Protein AF-A0A0W0N105-F1 (afdb_monomer)

Nearest PDB structures (foldseek):
  4qhi-assembly2_C  TM=5.535E-01  e=2.129E-02  Methanocaldococcus jannaschii DSM 2661
  4qhi-assembly1_B  TM=5.673E-01  e=2.539E-02  Methanocaldococcus jannaschii DSM 2661
  4jiu-assembly1_A  TM=7.525E-01  e=3.164E-01  Pyrococcus abyssi GE5
  6nr6-assembly1_A  TM=4.798E-01  e=3.943E+00  Staphylococcus pseudintermedius
  5ujd-assembly1_B  TM=4.104E-01  e=3.506E+00  Staphylococcus pseudintermedius

Secondary structure (DSSP, 8-state):
-EEEEEESPPPHHHHHSTT----SSTT-SS-TTHHHHHHHHHHHHTT-EEEEEETTEEEEEEEEEEEETTEEEEEEEETTEEEEEETTTTTT--HHHHHHHHHHHHHHTT-EEEE-SSPPPP-TTEEEEEEE-HHHHHHHHTGGGTB--SPEEEEETTEEEESS-EEEEEETTEEEEEEEEEESSEEEE-S---B-TTSSBS-HHHHHHHHHHHHHT---HHHHHHHHSPPTTSGGGG---TT----HHHHHHHHHHHHTT-TT--HHHHHHHGGGTHHHHTTPPPPPPPHHHHHHHHHHHHHHHHTT--GGGS-EEEES-SSTT--EEEETTEEEEEHHHHHT-HHHHHHHHHHHHHHHHH---TT-HHHHHHHHHHHHHHHHHHHTS--

pLDDT: mean 90.23, std 10.77, range [46.72, 98.44]

Structure (mmCIF, N/CA/C/O backbone):
data_AF-A0A0W0N105-F1
#
_entry.id   AF-A0A0W0N105-F1
#
loop_
_atom_site.group_PDB
_atom_site.id
_atom_site.type_symbol
_atom_site.label_atom_id
_atom_site.label_alt_id
_atom_site.label_comp_id
_atom_site.label_asym_id
_atom_site.label_entity_id
_atom_site.label_seq_id
_atom_site.pdbx_PDB_ins_code
_atom_site.Cartn_x
_atom_site.Cartn_y
_atom_site.Cartn_z
_atom_site.occupancy
_atom_site.B_iso_or_equiv
_atom_site.auth_seq_id
_atom_site.auth_comp_id
_atom_site.auth_asym_id
_atom_site.auth_atom_id
_atom_site.pdbx_PDB_model_num
ATOM 1 N N . MET A 1 1 ? -17.816 -14.977 21.374 1.00 95.69 1 MET A N 1
ATOM 2 C CA . MET A 1 1 ? -17.619 -13.503 21.452 1.00 95.69 1 MET A CA 1
ATOM 3 C C . MET A 1 1 ? -16.144 -13.176 21.240 1.00 95.69 1 MET A C 1
ATOM 5 O O . MET A 1 1 ? -15.351 -14.110 21.261 1.00 95.69 1 MET A O 1
ATOM 9 N N . VAL A 1 2 ? -15.772 -11.913 21.005 1.00 98.12 2 VAL A N 1
ATOM 10 C CA . VAL A 1 2 ? -14.357 -11.495 20.893 1.00 98.12 2 VAL A CA 1
ATOM 11 C C . VAL A 1 2 ? -13.997 -10.665 22.123 1.00 98.12 2 VAL A C 1
ATOM 13 O O . VAL A 1 2 ? -14.758 -9.767 22.488 1.00 98.12 2 VAL A O 1
ATOM 16 N N . ALA A 1 3 ? -12.876 -10.980 22.762 1.00 98.19 3 ALA A N 1
ATOM 17 C CA . ALA A 1 3 ? -12.382 -10.307 23.953 1.00 98.19 3 ALA A CA 1
ATOM 18 C C . ALA A 1 3 ? -10.979 -9.731 23.720 1.00 98.19 3 ALA A C 1
ATOM 20 O O . ALA A 1 3 ? -10.175 -10.302 22.981 1.00 98.19 3 ALA A O 1
ATOM 21 N N . PHE A 1 4 ? -10.713 -8.599 24.365 1.00 98.00 4 PHE A N 1
ATOM 22 C CA . PHE A 1 4 ? -9.452 -7.868 24.323 1.00 98.00 4 PHE A CA 1
ATOM 23 C C . PHE A 1 4 ? -9.034 -7.549 25.757 1.00 98.00 4 PHE A C 1
ATOM 25 O O . PHE A 1 4 ? -9.842 -7.002 26.512 1.00 98.00 4 PHE A O 1
ATOM 32 N N . ARG A 1 5 ? -7.805 -7.890 26.141 1.00 97.44 5 ARG A N 1
ATOM 33 C CA . ARG A 1 5 ? -7.296 -7.739 27.506 1.00 97.44 5 ARG A CA 1
ATOM 34 C C . ARG A 1 5 ? -5.963 -7.005 27.499 1.00 97.44 5 ARG A C 1
ATOM 36 O O . ARG A 1 5 ? -5.012 -7.495 26.901 1.00 97.44 5 ARG A O 1
ATOM 43 N N . ASN A 1 6 ? -5.890 -5.892 28.222 1.00 95.38 6 ASN A N 1
ATOM 44 C CA . ASN A 1 6 ? -4.671 -5.100 28.399 1.00 95.38 6 ASN A CA 1
ATOM 45 C C . ASN A 1 6 ? -4.329 -4.971 29.884 1.00 95.38 6 ASN A C 1
ATOM 47 O O . ASN A 1 6 ? -5.220 -4.966 30.737 1.00 95.38 6 ASN A O 1
ATOM 51 N N . LYS A 1 7 ? -3.037 -4.813 30.186 1.00 93.94 7 LYS A N 1
ATOM 52 C CA . LYS A 1 7 ? -2.587 -4.410 31.520 1.00 93.94 7 LYS A CA 1
ATOM 53 C C . LYS A 1 7 ? -2.887 -2.932 31.763 1.00 93.94 7 LYS A C 1
ATOM 55 O O . LYS A 1 7 ? -2.776 -2.112 30.859 1.00 93.94 7 LYS A O 1
ATOM 60 N N . GLY A 1 8 ? -3.221 -2.600 33.004 1.00 92.56 8 GLY A N 1
ATOM 61 C CA . GLY A 1 8 ? -3.641 -1.266 33.411 1.00 92.56 8 GLY A CA 1
ATOM 62 C C . GLY A 1 8 ? -5.154 -1.071 33.341 1.00 92.56 8 GLY A C 1
ATOM 63 O O . GLY A 1 8 ? -5.874 -1.743 32.604 1.00 92.56 8 GLY A O 1
ATOM 64 N N . VAL A 1 9 ? -5.639 -0.118 34.134 1.00 93.38 9 VAL A N 1
ATOM 65 C CA . VAL A 1 9 ? -7.062 0.207 34.251 1.00 93.38 9 VAL A CA 1
ATOM 66 C C . VAL A 1 9 ? -7.361 1.457 33.431 1.00 93.38 9 VAL A C 1
ATOM 68 O O . VAL A 1 9 ? -6.835 2.534 33.717 1.00 93.38 9 VAL A O 1
ATOM 71 N N . ILE A 1 10 ? -8.215 1.325 32.417 1.00 91.44 10 ILE A N 1
ATOM 72 C CA . ILE A 1 10 ? -8.667 2.455 31.607 1.00 91.44 10 ILE A CA 1
ATOM 73 C C . ILE A 1 10 ? -9.437 3.462 32.474 1.00 91.44 10 ILE A C 1
ATOM 75 O O . ILE A 1 10 ? -10.390 3.105 33.161 1.00 91.44 10 ILE A O 1
ATOM 79 N N . ASP A 1 11 ? -9.063 4.744 32.418 1.00 90.56 11 ASP A N 1
ATOM 80 C CA . ASP A 1 11 ? -9.850 5.805 33.057 1.00 90.56 11 ASP A CA 1
ATOM 81 C C . ASP A 1 11 ? -11.153 6.007 32.257 1.00 90.56 11 ASP A C 1
ATOM 83 O O . ASP A 1 11 ? -11.077 6.374 31.074 1.00 90.56 11 ASP A O 1
ATOM 87 N N . PRO A 1 12 ? -12.351 5.841 32.855 1.00 90.12 12 PRO A N 1
ATOM 88 C CA . PRO A 1 12 ? -13.626 6.064 32.171 1.00 90.12 12 PRO A CA 1
ATOM 89 C C . PRO A 1 12 ? -13.742 7.440 31.496 1.00 90.12 12 PRO A C 1
ATOM 91 O O . PRO A 1 12 ? -14.421 7.579 30.475 1.00 90.12 12 PRO A O 1
ATOM 94 N N . LYS A 1 13 ? -13.028 8.464 31.989 1.00 88.56 13 LYS A N 1
ATOM 95 C CA . LYS A 1 13 ? -12.990 9.799 31.368 1.00 88.56 13 LYS A CA 1
ATOM 96 C C . LYS A 1 13 ? -12.419 9.785 29.955 1.00 88.56 13 LYS A C 1
ATOM 98 O O . LYS A 1 13 ? -12.814 10.630 29.147 1.00 88.56 13 LYS A O 1
ATOM 103 N N . SER A 1 14 ? -11.533 8.837 29.638 1.00 86.62 14 SER A N 1
ATOM 104 C CA . SER A 1 14 ? -11.003 8.638 28.282 1.00 86.62 14 SER A CA 1
ATOM 105 C C . SER A 1 14 ? -12.099 8.214 27.294 1.00 86.62 14 SER A C 1
ATOM 107 O O . SER A 1 14 ? -12.029 8.531 26.105 1.00 86.62 14 SER A O 1
ATOM 109 N N . ILE A 1 15 ? -13.166 7.578 27.788 1.00 89.06 15 ILE A N 1
ATOM 110 C CA . ILE A 1 15 ? -14.322 7.138 27.003 1.00 89.06 15 ILE A CA 1
ATOM 111 C C . ILE A 1 15 ? -15.356 8.260 26.902 1.00 89.06 15 ILE A C 1
ATOM 113 O O . ILE A 1 15 ? -15.880 8.517 25.819 1.00 89.06 15 ILE A O 1
ATOM 117 N N . THR A 1 16 ? -15.627 8.971 27.999 1.00 88.00 16 THR A N 1
ATOM 118 C CA . THR A 1 16 ? -16.701 9.977 28.051 1.00 88.00 16 THR A CA 1
ATOM 119 C C . THR A 1 16 ? -16.314 11.339 27.472 1.00 88.00 16 THR A C 1
ATOM 121 O O . THR A 1 16 ? -17.198 12.116 27.118 1.00 88.00 16 THR A O 1
ATOM 124 N N . THR A 1 17 ? -15.017 11.648 27.362 1.00 83.94 17 THR A N 1
ATOM 125 C CA . THR A 1 17 ? -14.527 12.988 26.993 1.00 83.94 17 THR A CA 1
ATOM 126 C C . THR A 1 17 ? -13.892 12.991 25.603 1.00 83.94 17 THR A C 1
ATOM 128 O O . THR A 1 17 ? -12.998 12.191 25.311 1.00 83.94 17 THR A O 1
ATOM 131 N N . PHE A 1 18 ? -14.333 13.892 24.720 1.00 79.94 18 PHE A N 1
ATOM 132 C CA . PHE A 1 18 ? -13.666 14.129 23.432 1.00 79.94 18 PHE A CA 1
ATOM 133 C C . PHE A 1 18 ? -12.360 14.902 23.609 1.00 79.94 18 PHE A C 1
ATOM 135 O O . PHE A 1 18 ? -12.255 15.764 24.476 1.00 79.94 18 PHE A O 1
ATOM 142 N N . GLY A 1 19 ? -11.375 14.605 22.758 1.00 69.06 19 GLY A N 1
ATOM 143 C CA . GLY A 1 19 ? -10.074 15.282 22.765 1.00 69.06 19 GLY A CA 1
ATOM 144 C C . GLY A 1 19 ? -9.083 14.758 23.808 1.00 69.06 19 GLY A C 1
ATOM 145 O O . GLY A 1 19 ? -7.968 15.261 23.877 1.00 69.06 19 GLY A O 1
ATOM 146 N N . VAL A 1 20 ? -9.452 13.736 24.587 1.00 71.19 20 VAL A N 1
ATOM 147 C CA . VAL A 1 20 ? -8.527 13.034 25.484 1.00 71.19 20 VAL A CA 1
ATOM 148 C C . VAL A 1 20 ? -7.890 11.876 24.720 1.00 71.19 20 VAL A C 1
ATOM 150 O O . VAL A 1 20 ? -8.558 10.888 24.426 1.00 71.19 20 VAL A O 1
ATOM 153 N N . SER A 1 21 ? -6.604 12.013 24.397 1.00 64.12 21 SER A N 1
ATOM 154 C CA . SER A 1 21 ? -5.748 10.946 23.874 1.00 64.12 21 SER A CA 1
ATOM 155 C C . SER A 1 21 ? -4.422 11.009 24.620 1.00 64.12 21 SER A C 1
ATOM 157 O O . SER A 1 21 ? -3.700 11.997 24.506 1.00 64.12 21 SER A O 1
ATOM 159 N N . SER A 1 22 ? -4.116 9.969 25.388 1.00 62.44 22 SER A N 1
ATOM 160 C CA . SER A 1 22 ? -2.852 9.819 26.107 1.00 62.44 22 SER A CA 1
ATOM 161 C C . SER A 1 22 ? -2.303 8.444 25.762 1.00 62.44 22 SER A C 1
ATOM 163 O O . SER A 1 22 ? -2.902 7.443 26.139 1.00 62.44 22 SER A O 1
ATOM 165 N N . LYS A 1 23 ? -1.212 8.400 24.996 1.00 63.47 23 LYS A N 1
ATOM 166 C CA . LYS A 1 23 ? -0.441 7.181 24.740 1.00 63.47 23 LYS A CA 1
ATOM 167 C C . LYS A 1 23 ? 1.010 7.444 25.105 1.00 63.47 23 LYS A C 1
ATOM 169 O O . LYS A 1 23 ? 1.544 8.504 24.780 1.00 63.47 23 LYS A O 1
ATOM 174 N N . GLU A 1 24 ? 1.641 6.475 25.750 1.00 53.84 24 GLU A N 1
ATOM 175 C CA . GLU A 1 24 ? 3.067 6.512 26.063 1.00 53.84 24 GLU A CA 1
ATOM 176 C C . GLU A 1 24 ? 3.841 5.839 24.912 1.00 53.84 24 GLU A C 1
ATOM 178 O O . GLU A 1 24 ? 4.030 4.629 24.908 1.00 53.84 24 GLU A O 1
ATOM 183 N N . GLY A 1 25 ? 4.239 6.602 23.881 1.00 54.41 25 GLY A N 1
ATOM 184 C CA . GLY A 1 25 ? 5.141 6.116 22.820 1.00 54.41 25 GLY A CA 1
ATOM 185 C C . GLY A 1 25 ? 4.940 6.739 21.429 1.00 54.41 25 GLY A C 1
ATOM 186 O O . GLY A 1 25 ? 3.816 6.909 20.966 1.00 54.41 25 GLY A O 1
ATOM 187 N N . GLU A 1 26 ? 6.039 7.024 20.717 1.00 46.72 26 GLU A N 1
ATOM 188 C CA . GLU A 1 26 ? 6.053 7.653 19.373 1.00 46.72 26 GLU A CA 1
ATOM 189 C C . GLU A 1 26 ? 5.707 6.697 18.201 1.00 46.72 26 GLU A C 1
ATOM 191 O O . GLU A 1 26 ? 5.894 7.035 17.034 1.00 46.72 26 GLU A O 1
ATOM 196 N N . GLY A 1 27 ? 5.183 5.498 18.476 1.00 56.22 27 GLY A N 1
ATOM 197 C CA . GLY A 1 27 ? 4.977 4.447 17.465 1.00 56.22 27 GLY A CA 1
ATOM 198 C C . GLY A 1 27 ? 3.607 3.774 17.463 1.00 56.22 27 GLY A C 1
ATOM 199 O O . GLY A 1 27 ? 3.427 2.822 16.708 1.00 56.22 27 GLY A O 1
ATOM 200 N N . ALA A 1 28 ? 2.667 4.238 18.288 1.00 58.69 28 ALA A N 1
ATOM 201 C CA . ALA A 1 28 ? 1.380 3.575 18.467 1.00 58.69 28 ALA A CA 1
ATOM 202 C C . ALA A 1 28 ? 0.547 3.544 17.175 1.00 58.69 28 ALA A C 1
ATOM 204 O O . ALA A 1 28 ? 0.420 4.546 16.466 1.00 58.69 28 ALA A O 1
ATOM 205 N N . ILE A 1 29 ? -0.034 2.382 16.890 1.00 58.56 29 ILE A N 1
ATOM 206 C CA . ILE A 1 29 ? -0.801 2.114 15.675 1.00 58.56 29 ILE A CA 1
ATOM 207 C C . ILE A 1 29 ? -2.257 2.591 15.832 1.00 58.56 29 ILE A C 1
ATOM 209 O O . ILE A 1 29 ? -2.835 3.126 14.882 1.00 58.56 29 ILE A O 1
ATOM 213 N N . GLY A 1 30 ? -2.858 2.433 17.017 1.00 51.84 30 GLY A N 1
ATOM 214 C CA . GLY A 1 30 ? -4.219 2.909 17.321 1.00 51.84 30 GLY A CA 1
ATOM 215 C C . GLY A 1 30 ? -4.269 4.349 17.858 1.00 51.84 30 GLY A C 1
ATOM 216 O O . GLY A 1 30 ? -3.237 4.926 18.211 1.00 51.84 30 GLY A O 1
ATOM 217 N N . PHE A 1 31 ? -5.461 4.934 18.006 1.00 55.78 31 PHE A N 1
ATOM 218 C CA . PHE A 1 31 ? -5.640 6.246 18.651 1.00 55.78 31 PHE A CA 1
ATOM 219 C C . PHE A 1 31 ? -6.499 6.105 19.906 1.00 55.78 31 PHE A C 1
ATOM 221 O O . PHE A 1 31 ? -7.727 5.999 19.835 1.00 55.78 31 PHE A O 1
ATOM 228 N N . PHE A 1 32 ? -5.849 6.154 21.072 1.00 53.41 32 PHE A N 1
ATOM 229 C CA . PHE A 1 32 ? -6.528 5.963 22.350 1.00 53.41 32 PHE A CA 1
ATOM 230 C C . PHE A 1 32 ? -7.536 7.094 22.585 1.00 53.41 32 PHE A C 1
ATOM 232 O O . PHE A 1 32 ? -7.270 8.261 22.296 1.00 53.41 32 PHE A O 1
ATOM 239 N N . GLY A 1 33 ? -8.721 6.755 23.087 1.00 62.72 33 GLY A N 1
ATOM 240 C CA . GLY A 1 33 ? -9.783 7.718 23.382 1.00 62.72 33 GLY A CA 1
ATOM 241 C C . GLY A 1 33 ? -10.734 7.995 22.215 1.00 62.72 33 GLY A C 1
ATOM 242 O O . GLY A 1 33 ? -11.915 7.662 22.315 1.00 62.72 33 GLY A O 1
ATOM 243 N N . THR A 1 34 ? -10.292 8.622 21.120 1.00 75.94 34 THR A N 1
ATOM 244 C CA . THR A 1 34 ? -11.204 8.917 19.989 1.00 75.94 34 THR A CA 1
ATOM 245 C C . THR A 1 34 ? -11.564 7.646 19.223 1.00 75.94 34 THR A C 1
ATOM 247 O O . THR A 1 34 ? -12.746 7.411 18.991 1.00 75.94 34 THR A O 1
ATOM 250 N N . GLY A 1 35 ? -10.595 6.774 18.920 1.00 85.88 35 GLY A N 1
ATOM 251 C CA . GLY A 1 35 ? -10.851 5.525 18.195 1.00 85.88 35 GLY A CA 1
ATOM 252 C C . GLY A 1 35 ? -11.820 4.591 18.929 1.00 85.88 35 GLY A C 1
ATOM 253 O O . GLY A 1 35 ? -12.746 4.053 18.324 1.00 85.88 35 GLY A O 1
ATOM 254 N N . LEU A 1 36 ? -11.701 4.488 20.257 1.00 90.94 36 LEU A N 1
ATOM 255 C CA . LEU A 1 36 ? -12.604 3.675 21.081 1.00 90.94 36 LEU A CA 1
ATOM 256 C C . LEU A 1 36 ? -14.070 4.136 20.982 1.00 90.94 36 LEU A C 1
ATOM 258 O O . LEU A 1 36 ? -14.970 3.306 20.861 1.00 90.94 36 LEU A O 1
ATOM 262 N N . LYS A 1 37 ? -14.331 5.451 20.963 1.00 92.62 37 LYS A N 1
ATOM 263 C CA . LYS A 1 37 ? -15.694 5.990 20.785 1.00 92.62 37 LYS A CA 1
ATOM 264 C C . LYS A 1 37 ? -16.278 5.617 19.420 1.00 92.62 37 LYS A C 1
ATOM 266 O O . LYS A 1 37 ? -17.472 5.328 19.323 1.00 92.62 37 LYS A O 1
ATOM 271 N N . TYR A 1 38 ? -15.444 5.601 18.378 1.00 93.12 38 TYR A N 1
ATOM 272 C CA . TYR A 1 38 ? -15.847 5.199 17.028 1.00 93.12 38 TYR A CA 1
ATOM 273 C C . TYR A 1 38 ? -16.186 3.711 17.030 1.00 93.12 38 TYR A C 1
ATOM 275 O O . TYR A 1 38 ? -17.275 3.342 16.598 1.00 93.12 38 TYR A O 1
ATOM 283 N N . ALA A 1 39 ? -15.320 2.873 17.610 1.00 95.06 39 ALA A N 1
ATOM 284 C CA . ALA A 1 39 ? -15.559 1.440 17.730 1.00 95.06 39 ALA A CA 1
ATOM 285 C C . ALA A 1 39 ? -16.878 1.132 18.461 1.00 95.06 39 ALA A C 1
ATOM 287 O O . ALA A 1 39 ? -17.703 0.398 17.921 1.00 95.06 39 ALA A O 1
ATOM 288 N N . ILE A 1 40 ? -17.129 1.754 19.622 1.00 96.62 40 ILE A N 1
ATOM 289 C CA . ILE A 1 40 ? -18.394 1.607 20.369 1.00 96.62 40 ILE A CA 1
ATOM 290 C C . ILE A 1 40 ? -19.594 1.987 19.489 1.00 96.62 40 ILE A C 1
ATOM 292 O O . ILE A 1 40 ? -20.556 1.228 19.387 1.00 96.62 40 ILE A O 1
ATOM 296 N N . SER A 1 41 ? -19.525 3.142 18.821 1.00 96.69 41 SER A N 1
ATOM 297 C CA . SER A 1 41 ? -20.613 3.654 17.977 1.00 96.69 41 SER A CA 1
ATOM 298 C C . SER A 1 41 ? -20.937 2.712 16.815 1.00 96.69 41 SER A C 1
ATOM 300 O O . SER A 1 41 ? -22.108 2.441 16.554 1.00 96.69 41 SER A O 1
ATOM 302 N N . ILE A 1 42 ? -19.911 2.180 16.145 1.00 96.62 42 ILE A N 1
ATOM 303 C CA . ILE A 1 42 ? -20.050 1.250 15.015 1.00 96.62 42 ILE A CA 1
ATOM 304 C C . ILE A 1 42 ? -20.623 -0.090 15.488 1.00 96.62 42 ILE A C 1
ATOM 306 O O . ILE A 1 42 ? -21.565 -0.590 14.879 1.00 96.62 42 ILE A O 1
ATOM 310 N N . ILE A 1 43 ? -20.103 -0.650 16.587 1.00 97.62 43 ILE A N 1
ATOM 311 C CA . ILE A 1 43 ? -20.571 -1.931 17.142 1.00 97.62 43 ILE A CA 1
ATOM 312 C C . ILE A 1 43 ? -22.063 -1.852 17.481 1.00 97.62 43 ILE A C 1
ATOM 314 O O . ILE A 1 43 ? -22.831 -2.718 17.065 1.00 97.62 43 ILE A O 1
ATOM 318 N N . LEU A 1 44 ? -22.482 -0.796 18.185 1.00 97.69 44 LEU A N 1
ATOM 319 C CA . LEU A 1 44 ? -23.882 -0.599 18.565 1.00 97.69 44 LEU A CA 1
ATOM 320 C C . LEU A 1 44 ? -24.782 -0.338 17.349 1.00 97.69 44 LEU A C 1
ATOM 322 O O . LEU A 1 44 ? -25.897 -0.854 17.291 1.00 97.69 44 LEU A O 1
ATOM 326 N N . ARG A 1 45 ? -24.300 0.418 16.351 1.00 96.25 45 ARG A N 1
ATOM 327 C CA . ARG A 1 45 ? -25.031 0.677 15.097 1.00 96.25 45 ARG A CA 1
ATOM 328 C C . ARG A 1 45 ? -25.339 -0.608 14.327 1.00 96.25 45 ARG A C 1
ATOM 330 O O . ARG A 1 45 ? -26.409 -0.704 13.737 1.00 96.25 45 ARG A O 1
ATOM 337 N N . GLN A 1 46 ? -24.436 -1.587 14.368 1.00 96.00 46 GLN A N 1
ATOM 338 C CA . GLN A 1 46 ? -24.611 -2.895 13.724 1.00 96.00 46 GLN A CA 1
ATOM 339 C C . GLN A 1 46 ? -25.368 -3.913 14.591 1.00 96.00 46 GLN A C 1
ATOM 341 O O . GLN A 1 46 ? -25.361 -5.111 14.308 1.00 96.00 46 GLN A O 1
ATOM 346 N N . GLY A 1 47 ? -26.009 -3.460 15.675 1.00 95.31 47 GLY A N 1
ATOM 347 C CA . GLY A 1 47 ? -26.770 -4.322 16.580 1.00 95.31 47 GLY A CA 1
ATOM 348 C C . GLY A 1 47 ? -25.905 -5.243 17.445 1.00 95.31 47 GLY A C 1
ATOM 349 O O . GLY A 1 47 ? -26.421 -6.201 18.021 1.00 95.31 47 GLY A O 1
ATOM 350 N N . GLY A 1 48 ? -24.598 -4.985 17.530 1.00 97.00 48 GLY A N 1
ATOM 351 C CA . GLY A 1 48 ? -23.709 -5.641 18.481 1.00 97.00 48 GLY A CA 1
ATOM 352 C C . GLY A 1 48 ? -23.822 -5.048 19.886 1.00 97.00 48 GLY A C 1
ATOM 353 O O . GLY A 1 48 ? -24.482 -4.034 20.112 1.00 97.00 48 GLY A O 1
ATOM 354 N N . SER A 1 49 ? -23.134 -5.668 20.839 1.00 97.81 49 SER A N 1
ATOM 355 C CA . SER A 1 49 ? -22.982 -5.167 22.202 1.00 97.81 49 SER A CA 1
ATOM 356 C C . SER A 1 49 ? -21.507 -5.093 22.579 1.00 97.81 49 SER A C 1
ATOM 358 O O . SER A 1 49 ? -20.695 -5.911 22.138 1.00 97.81 49 SER A O 1
ATOM 360 N N . ILE A 1 50 ? -21.168 -4.126 23.426 1.00 98.25 50 ILE A N 1
ATOM 361 C CA . ILE A 1 50 ? -19.822 -3.950 23.965 1.00 98.25 50 ILE A CA 1
ATOM 362 C C . ILE A 1 50 ? -19.896 -3.702 25.470 1.00 98.25 50 ILE A C 1
ATOM 364 O O . ILE A 1 50 ? -20.720 -2.928 25.958 1.00 98.25 50 ILE A O 1
ATOM 368 N N . THR A 1 51 ? -19.034 -4.393 26.202 1.00 98.31 51 THR A N 1
ATOM 369 C CA . THR A 1 51 ? -18.856 -4.258 27.647 1.00 98.31 51 THR A CA 1
ATOM 370 C C . THR A 1 51 ? -17.382 -4.006 27.907 1.00 98.31 51 THR A C 1
ATOM 372 O O . THR A 1 51 ? -16.539 -4.666 27.303 1.00 98.31 51 THR A O 1
ATOM 375 N N . ILE A 1 52 ? -17.070 -3.060 28.786 1.00 97.94 52 ILE A N 1
ATOM 376 C CA . ILE A 1 52 ? -15.696 -2.771 29.196 1.00 97.94 52 ILE A CA 1
ATOM 377 C C . ILE A 1 52 ? -15.615 -2.897 30.710 1.00 97.94 52 ILE A C 1
ATOM 379 O O . ILE A 1 52 ? -16.415 -2.301 31.424 1.00 97.94 52 ILE A O 1
ATOM 383 N N . TYR A 1 53 ? -14.646 -3.659 31.186 1.00 98.06 53 TYR A N 1
ATOM 384 C CA . TYR A 1 53 ? -14.244 -3.705 32.580 1.00 98.06 53 TYR A CA 1
ATOM 385 C C . TYR A 1 53 ? -12.990 -2.851 32.747 1.00 98.06 53 TYR A C 1
ATOM 387 O O . TYR A 1 53 ? -12.004 -3.066 32.040 1.00 98.06 53 TYR A O 1
ATOM 395 N N . ALA A 1 54 ? -13.052 -1.873 33.647 1.00 96.31 54 ALA A N 1
ATOM 396 C CA . ALA A 1 54 ? -11.904 -1.106 34.113 1.00 96.31 54 ALA A CA 1
ATOM 397 C C . ALA A 1 54 ? -11.559 -1.610 35.518 1.00 96.31 54 ALA A C 1
ATOM 399 O O . ALA A 1 54 ? -12.215 -1.248 36.495 1.00 96.31 54 ALA A O 1
ATOM 400 N N . GLY A 1 55 ? -10.585 -2.511 35.619 1.00 96.25 55 GLY A N 1
ATOM 401 C CA . GLY A 1 55 ? -10.416 -3.306 36.825 1.00 96.25 55 GLY A CA 1
ATOM 402 C C . GLY A 1 55 ? -11.656 -4.176 37.053 1.00 96.25 55 GLY A C 1
ATOM 403 O O . GLY A 1 55 ? -12.106 -4.904 36.167 1.00 96.25 55 GLY A O 1
ATOM 404 N N . MET A 1 56 ? -12.278 -4.025 38.222 1.00 97.12 56 MET A N 1
ATOM 405 C CA . MET A 1 56 ? -13.533 -4.707 38.569 1.00 97.12 56 MET A CA 1
ATOM 406 C C . MET A 1 56 ? -14.794 -3.918 38.177 1.00 97.12 56 MET A C 1
ATOM 408 O O . MET A 1 56 ? -15.904 -4.451 38.265 1.00 97.12 56 MET A O 1
ATOM 412 N N . ASP A 1 57 ? -14.653 -2.666 37.733 1.00 97.06 57 ASP A N 1
ATOM 413 C CA . ASP A 1 57 ? -15.789 -1.803 37.414 1.00 97.06 57 ASP A CA 1
ATOM 414 C C . ASP A 1 57 ? -16.342 -2.111 36.018 1.00 97.06 57 ASP A C 1
ATOM 416 O O . ASP A 1 57 ? -15.681 -1.898 34.999 1.00 97.06 57 ASP A O 1
ATOM 420 N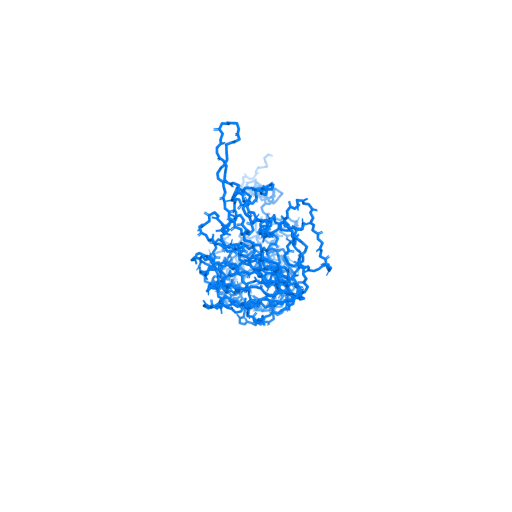 N . LYS A 1 58 ? -17.593 -2.586 35.964 1.00 97.56 58 LYS A N 1
ATOM 421 C CA . LYS A 1 58 ? -18.294 -2.915 34.715 1.00 97.56 58 LYS A CA 1
ATOM 422 C C . LYS A 1 58 ? -18.951 -1.679 34.090 1.00 97.56 58 LYS A C 1
ATOM 424 O O . LYS A 1 58 ? -19.756 -0.985 34.716 1.00 97.56 58 LYS A O 1
ATOM 429 N N . MET A 1 59 ? -18.670 -1.461 32.809 1.00 97.81 59 MET A N 1
ATOM 430 C CA . MET A 1 59 ? -19.306 -0.461 31.952 1.00 97.81 59 MET A CA 1
ATOM 431 C C . MET A 1 59 ? -20.035 -1.159 30.804 1.00 97.81 59 MET A C 1
ATOM 433 O O . MET A 1 59 ? -19.421 -1.739 29.906 1.00 97.81 59 MET A O 1
ATOM 437 N N . GLU A 1 60 ? -21.362 -1.103 30.831 1.00 97.88 60 GLU A N 1
ATOM 438 C CA . GLU A 1 60 ? -22.226 -1.646 29.789 1.00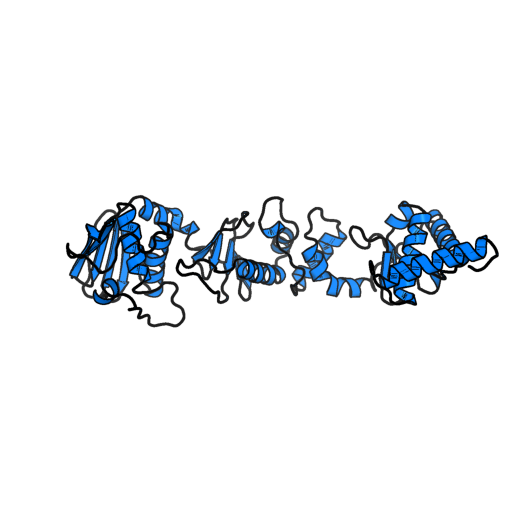 97.88 60 GLU A CA 1
ATOM 439 C C . GLU A 1 60 ? -22.673 -0.539 28.836 1.00 97.88 60 GLU A C 1
ATOM 441 O O . GLU A 1 60 ? -23.226 0.483 29.261 1.00 97.88 60 GLU A O 1
ATOM 446 N N . PHE A 1 61 ? -22.428 -0.740 27.541 1.00 98.25 61 PHE A N 1
ATOM 447 C CA . PHE A 1 61 ? -22.791 0.226 26.516 1.00 98.25 61 PHE A CA 1
ATOM 448 C C . PHE A 1 61 ? -24.082 -0.174 25.812 1.00 98.25 61 PHE A C 1
ATOM 450 O O . PHE A 1 61 ? -24.283 -1.328 25.439 1.00 98.25 61 PHE A O 1
ATOM 457 N N . GLY A 1 62 ? -24.940 0.816 25.597 1.00 98.06 62 GLY A N 1
ATOM 458 C CA . GLY A 1 62 ? -26.241 0.655 24.961 1.00 98.06 62 GLY A CA 1
ATOM 459 C C . GLY A 1 62 ? -26.605 1.869 24.121 1.00 98.06 62 GLY A C 1
ATOM 460 O O . GLY A 1 62 ? -25.766 2.733 23.856 1.00 98.06 62 GLY A O 1
ATOM 461 N N . THR A 1 63 ? -27.865 1.941 23.703 1.00 98.06 63 THR A N 1
ATOM 462 C CA . THR A 1 63 ? -28.371 3.070 22.923 1.00 98.06 63 THR A CA 1
ATOM 463 C C . THR A 1 63 ? -29.688 3.604 23.468 1.00 98.06 63 THR A C 1
ATOM 465 O O . THR A 1 63 ? -30.479 2.873 24.065 1.00 98.06 63 THR A O 1
ATOM 468 N N . ARG A 1 64 ? -29.933 4.899 23.251 1.00 96.94 64 ARG A N 1
ATOM 469 C CA . ARG A 1 64 ? -31.200 5.570 23.553 1.00 96.94 64 ARG A CA 1
ATOM 470 C C . ARG A 1 64 ? -31.548 6.535 22.428 1.00 96.94 64 ARG A C 1
ATOM 472 O O . ARG A 1 64 ? -30.716 7.347 22.039 1.00 96.94 64 ARG A O 1
ATOM 479 N N . GLN A 1 65 ? -32.771 6.461 21.912 1.00 96.25 65 GLN A N 1
ATOM 480 C CA . GLN A 1 65 ? -33.252 7.444 20.943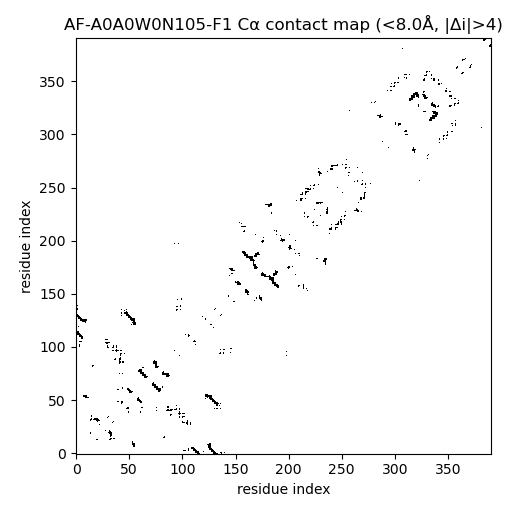 1.00 96.25 65 GLN A CA 1
ATOM 481 C C . GLN A 1 65 ? -33.662 8.733 21.651 1.00 96.25 65 GLN A C 1
ATOM 483 O O . GLN A 1 65 ? -34.398 8.702 22.639 1.00 96.25 65 GLN A O 1
ATOM 488 N N . GLU A 1 66 ? -33.202 9.864 21.129 1.00 94.25 66 GLU A N 1
ATOM 489 C CA . GLU A 1 66 ? -33.591 11.192 21.588 1.00 94.25 66 GLU A CA 1
ATOM 490 C C . GLU A 1 66 ? -33.804 12.129 20.406 1.00 94.25 66 GLU A C 1
ATOM 492 O O . GLU A 1 66 ? -33.112 12.061 19.389 1.00 94.25 66 GLU A O 1
ATOM 497 N N . LYS A 1 67 ? -34.759 13.043 20.560 1.00 93.94 67 LYS A N 1
ATOM 498 C CA . LYS A 1 67 ? -35.054 14.049 19.548 1.00 93.94 67 LYS A CA 1
ATOM 499 C C . LYS A 1 67 ? -34.263 15.320 19.821 1.00 93.94 67 LYS A C 1
ATOM 501 O O . LYS A 1 67 ? -34.431 15.944 20.869 1.00 93.94 67 LYS A O 1
ATOM 506 N N . ILE A 1 68 ? -33.466 15.752 18.847 1.00 91.06 68 ILE A N 1
ATOM 507 C CA . ILE A 1 68 ? -32.804 17.057 18.864 1.00 91.06 68 ILE A CA 1
ATOM 508 C C . ILE A 1 68 ? -33.402 17.905 17.752 1.00 91.06 68 ILE A C 1
ATOM 510 O O . ILE A 1 68 ? -33.170 17.684 16.566 1.00 91.06 68 ILE A O 1
ATOM 514 N N . ARG A 1 69 ? -34.162 18.927 18.157 1.00 91.25 69 ARG A N 1
ATOM 515 C CA . ARG A 1 69 ? -34.939 19.792 17.258 1.00 91.25 69 ARG A CA 1
ATOM 516 C C . ARG A 1 69 ? -35.954 18.981 16.447 1.00 91.25 69 ARG A C 1
ATOM 518 O O . ARG A 1 69 ? -37.004 18.628 16.978 1.00 91.25 69 ARG A O 1
ATOM 525 N N . VAL A 1 70 ? -35.667 18.735 15.173 1.00 89.56 70 VAL A N 1
ATOM 526 C CA . VAL A 1 70 ? -36.565 18.055 14.233 1.00 89.56 70 VAL A CA 1
ATOM 527 C C . VAL A 1 70 ? -36.150 16.612 13.969 1.00 89.56 70 VAL A C 1
ATOM 529 O O . VAL A 1 70 ? -37.009 15.827 13.580 1.00 89.56 70 VAL A O 1
ATOM 532 N N . ASP A 1 71 ? -34.901 16.262 14.271 1.00 92.88 71 ASP A N 1
ATOM 533 C CA . ASP A 1 71 ? -34.308 14.972 13.938 1.00 92.88 71 ASP A CA 1
ATOM 534 C C . ASP A 1 71 ? -34.214 14.069 15.173 1.00 92.88 71 ASP A C 1
ATOM 536 O O . ASP A 1 71 ? -34.065 14.535 16.309 1.00 92.88 71 ASP A O 1
ATOM 540 N N . GLU A 1 72 ? -34.297 12.764 14.941 1.00 94.62 72 GLU A N 1
ATOM 541 C CA . GLU A 1 72 ? -34.057 11.739 15.952 1.00 94.62 72 GLU A CA 1
ATOM 542 C C . GLU A 1 72 ? -32.625 11.227 15.827 1.00 94.62 72 GLU A C 1
ATOM 544 O O . GLU A 1 72 ? -32.153 10.910 14.736 1.00 94.62 72 GLU A O 1
ATOM 549 N N . PHE A 1 73 ? -31.935 11.142 16.960 1.00 95.62 73 PHE A N 1
ATOM 550 C CA . PHE A 1 73 ? -30.584 10.615 17.048 1.00 95.62 73 PHE A CA 1
ATOM 551 C C . PHE A 1 73 ? -30.536 9.463 18.043 1.00 95.62 73 PHE A C 1
ATOM 553 O O . PHE A 1 73 ? -31.163 9.497 19.102 1.00 95.62 73 PHE A O 1
ATOM 560 N N . THR A 1 74 ? -29.727 8.460 17.723 1.00 96.88 74 THR A N 1
ATOM 561 C CA . THR A 1 74 ? -29.452 7.334 18.615 1.00 96.88 74 THR A CA 1
ATOM 562 C C . THR A 1 74 ? -28.200 7.645 19.431 1.00 96.88 74 THR A C 1
ATOM 564 O O . THR A 1 74 ? -27.073 7.537 18.944 1.00 96.88 74 THR A O 1
ATOM 567 N N . PHE A 1 75 ? -28.393 8.070 20.676 1.00 97.31 75 PHE A N 1
ATOM 568 C CA . PHE A 1 75 ? -27.320 8.347 21.627 1.00 97.31 75 PHE A CA 1
ATOM 569 C C . PHE A 1 75 ? -26.709 7.060 22.158 1.00 97.31 75 PHE A C 1
ATOM 571 O O . PHE A 1 75 ? -27.427 6.106 22.457 1.00 97.31 75 PHE A O 1
ATOM 578 N N . VAL A 1 76 ? -25.386 7.054 22.314 1.00 97.56 76 VAL A N 1
ATOM 579 C CA . VAL A 1 76 ? -24.684 5.984 23.025 1.00 97.56 76 VAL A CA 1
ATOM 580 C C . VAL A 1 76 ? -24.868 6.203 24.523 1.00 97.56 76 VAL A C 1
ATOM 582 O O . VAL A 1 76 ? -24.747 7.327 25.009 1.00 97.56 76 VAL A O 1
ATOM 585 N N . THR A 1 77 ? -25.147 5.138 25.267 1.00 97.75 77 THR A N 1
ATOM 586 C CA . THR A 1 77 ? -25.262 5.175 26.729 1.00 97.75 77 THR A CA 1
ATOM 587 C C . THR A 1 77 ? -24.181 4.329 27.382 1.00 97.75 77 THR A C 1
ATOM 589 O O . THR A 1 77 ? -23.854 3.273 26.852 1.00 97.75 77 THR A O 1
ATOM 592 N N . MET A 1 78 ? -23.703 4.733 28.557 1.00 97.44 78 MET A N 1
ATOM 593 C CA . MET A 1 78 ? -22.858 3.934 29.449 1.00 97.44 78 MET A CA 1
ATOM 594 C C . MET A 1 78 ? -23.601 3.738 30.769 1.00 97.44 78 MET A C 1
ATOM 596 O O . MET A 1 78 ? -23.991 4.717 31.407 1.00 97.44 78 MET A O 1
ATOM 600 N N . ASN A 1 79 ? -23.857 2.487 31.154 1.00 96.94 79 ASN A N 1
ATOM 601 C CA . ASN A 1 79 ? -24.664 2.133 32.329 1.00 96.94 79 ASN A CA 1
ATOM 602 C C . ASN A 1 79 ? -26.024 2.872 32.352 1.00 96.94 79 ASN A C 1
ATOM 604 O O . ASN A 1 79 ? -26.469 3.381 33.379 1.00 96.94 79 ASN A O 1
ATOM 608 N N . GLY A 1 80 ? -26.662 2.992 31.179 1.00 95.56 80 GLY A N 1
ATOM 609 C CA . GLY A 1 80 ? -27.952 3.669 30.983 1.00 95.56 80 GLY A CA 1
ATOM 610 C C . GLY A 1 80 ? -27.906 5.204 30.919 1.00 95.56 80 GLY A C 1
ATOM 611 O O . GLY A 1 80 ? -28.912 5.827 30.570 1.00 95.56 80 GLY A O 1
ATOM 612 N N . GLN A 1 81 ? -26.764 5.837 31.203 1.00 95.81 81 GLN A N 1
ATOM 613 C CA . GLN A 1 81 ? -26.593 7.289 31.085 1.00 95.81 81 GLN A CA 1
ATOM 614 C C . GLN A 1 81 ? -26.094 7.665 29.689 1.00 95.81 81 GLN A C 1
ATOM 616 O O . GLN A 1 81 ? -25.120 7.092 29.207 1.00 95.81 81 GLN A O 1
ATOM 621 N N . ALA A 1 82 ? -26.747 8.627 29.032 1.00 95.38 82 ALA A N 1
ATOM 622 C CA . ALA A 1 82 ? -26.337 9.090 27.707 1.00 95.38 82 ALA A CA 1
ATOM 623 C C . ALA A 1 82 ? -24.959 9.769 27.744 1.00 95.38 82 ALA A C 1
ATOM 625 O O . ALA A 1 82 ? -24.682 10.601 28.608 1.00 95.38 82 ALA A O 1
ATOM 626 N N . LEU A 1 83 ? -24.111 9.410 26.784 1.00 94.69 83 LEU A N 1
ATOM 627 C CA . LEU A 1 83 ? -22.808 10.016 26.547 1.00 94.69 83 LEU A CA 1
ATOM 628 C C . LEU A 1 83 ? -22.923 11.193 25.572 1.00 94.69 83 LEU A C 1
ATOM 630 O O . LEU A 1 83 ? -23.925 11.369 24.883 1.00 94.69 83 LEU A O 1
ATOM 634 N N . GLY A 1 84 ? -21.854 11.984 25.465 1.00 92.62 84 GLY A N 1
ATOM 635 C CA . GLY A 1 84 ? -21.779 13.141 24.564 1.00 92.62 84 GLY A CA 1
ATOM 636 C C . GLY A 1 84 ? -21.657 12.808 23.070 1.00 92.62 84 GLY A C 1
ATOM 637 O O . GLY A 1 84 ? -21.213 13.663 22.308 1.00 92.62 84 GLY A O 1
ATOM 638 N N . PHE A 1 85 ? -21.984 11.585 22.645 1.00 94.50 85 PHE A N 1
ATOM 639 C CA . PHE A 1 85 ? -21.949 11.165 21.244 1.00 94.50 85 PHE A CA 1
ATOM 640 C C . PHE A 1 85 ? -23.047 10.163 20.889 1.00 94.50 85 PHE A C 1
ATOM 642 O O . PHE A 1 85 ? -23.667 9.529 21.743 1.00 94.50 85 PHE A O 1
ATOM 649 N N . THR A 1 86 ? -23.274 10.035 19.586 1.00 95.94 86 THR A N 1
ATOM 650 C CA . THR A 1 86 ? -24.305 9.197 18.977 1.00 95.94 86 THR A CA 1
ATOM 651 C C . THR A 1 86 ? -23.669 8.115 18.112 1.00 95.94 86 THR A C 1
ATOM 653 O O . THR A 1 86 ? -22.476 8.161 17.806 1.00 95.94 86 THR A O 1
ATOM 656 N N . THR A 1 87 ? -24.483 7.176 17.637 1.00 96.06 87 THR A N 1
ATOM 657 C CA . THR A 1 87 ? -24.063 6.164 16.657 1.00 96.06 87 THR A CA 1
ATOM 658 C C . THR A 1 87 ? -23.699 6.748 15.281 1.00 96.06 87 THR A C 1
ATOM 660 O O . THR A 1 87 ? -23.278 5.998 14.403 1.00 96.06 87 THR A O 1
ATOM 663 N N . GLU A 1 88 ? -23.842 8.064 15.070 1.00 94.69 88 GLU A N 1
ATOM 664 C CA . GLU A 1 88 ? -23.405 8.764 13.849 1.00 94.69 88 GLU A CA 1
ATOM 665 C C . GLU A 1 88 ? -21.890 9.008 13.811 1.00 94.69 88 GLU A C 1
ATOM 667 O O . GLU A 1 88 ? -21.323 9.269 12.744 1.00 94.69 88 GLU A O 1
ATOM 672 N N . VAL A 1 89 ? -21.212 8.924 14.959 1.00 91.81 89 VAL A N 1
ATOM 673 C CA . VAL A 1 89 ? -19.751 9.015 15.014 1.00 91.81 89 VAL A CA 1
ATOM 674 C C . VAL A 1 89 ? -19.144 7.849 14.230 1.00 91.81 89 VAL A C 1
ATOM 676 O O . VAL A 1 89 ? -19.558 6.697 14.371 1.00 91.81 89 VAL A O 1
ATOM 679 N N . GLY A 1 90 ? -18.195 8.155 13.340 1.00 88.19 90 GLY A N 1
ATOM 680 C CA . GLY A 1 90 ? -17.602 7.151 12.456 1.00 88.19 90 GLY A CA 1
ATOM 681 C C . GLY A 1 90 ? -18.612 6.502 11.502 1.00 88.19 90 GLY A C 1
ATOM 682 O O . GLY A 1 90 ? -18.496 5.319 11.197 1.00 88.19 90 GLY A O 1
ATOM 683 N N . LYS A 1 91 ? -19.648 7.214 11.035 1.00 91.50 91 LYS A N 1
ATOM 684 C CA . LYS A 1 91 ? -20.624 6.653 10.073 1.00 91.50 91 LYS A CA 1
ATOM 685 C C . LYS A 1 91 ? -20.041 6.202 8.737 1.00 91.50 91 LYS A C 1
ATOM 687 O O . LYS A 1 91 ? -20.651 5.391 8.055 1.00 91.50 91 LYS A O 1
ATOM 692 N N . THR A 1 92 ? -18.869 6.714 8.378 1.00 89.50 92 THR A N 1
ATOM 693 C CA . THR A 1 92 ? -18.109 6.276 7.203 1.00 89.50 92 THR A CA 1
ATOM 694 C C . THR A 1 92 ? -17.243 5.049 7.477 1.00 89.50 92 THR A C 1
ATOM 696 O O . THR A 1 92 ? -16.690 4.501 6.532 1.00 89.50 92 THR A O 1
ATOM 699 N N . TRP A 1 93 ? -17.112 4.627 8.739 1.00 91.69 93 TRP A N 1
ATOM 700 C CA . TRP A 1 93 ? -16.336 3.451 9.105 1.00 91.69 93 TRP A CA 1
ATOM 701 C C . TRP A 1 93 ? -17.168 2.173 8.993 1.00 91.69 93 TRP A C 1
ATOM 703 O O . TRP A 1 93 ? -18.344 2.127 9.374 1.00 91.69 93 TRP A O 1
ATOM 713 N N . GLU A 1 94 ? -16.504 1.114 8.551 1.00 92.94 94 GLU A N 1
ATOM 714 C CA . GLU A 1 94 ? -17.011 -0.252 8.501 1.00 92.94 94 GLU A CA 1
ATOM 715 C C . GLU A 1 94 ? -16.656 -1.035 9.780 1.00 92.94 94 GLU A C 1
ATOM 717 O O . GLU A 1 94 ? -15.742 -0.682 10.532 1.00 92.94 94 GLU A O 1
ATOM 722 N N . THR A 1 95 ? -17.351 -2.150 10.020 1.00 94.75 95 THR A N 1
ATOM 723 C CA . THR A 1 95 ? -17.186 -2.978 11.229 1.00 94.75 95 THR A CA 1
ATOM 724 C C . THR A 1 95 ? -15.751 -3.483 11.415 1.00 94.75 95 THR A C 1
ATOM 726 O O . THR A 1 95 ? -15.239 -3.510 12.536 1.00 94.75 95 THR A O 1
ATOM 729 N N . TRP A 1 96 ? -15.049 -3.794 10.321 1.00 94.94 96 TRP A N 1
ATOM 730 C CA . TRP A 1 96 ? -13.654 -4.233 10.374 1.00 94.94 96 TRP A CA 1
ATOM 731 C C . TRP A 1 96 ? -12.700 -3.133 10.872 1.00 94.94 96 TRP A C 1
ATOM 733 O O . TRP A 1 96 ? -11.670 -3.445 11.465 1.00 94.94 96 TRP A O 1
ATOM 743 N N . GLN A 1 97 ? -13.036 -1.848 10.690 1.00 94.19 97 GLN A N 1
ATOM 744 C CA . GLN A 1 97 ? -12.231 -0.727 11.194 1.00 94.19 97 GLN A CA 1
ATOM 745 C C . GLN A 1 97 ? -12.399 -0.558 12.706 1.00 94.19 97 GLN A C 1
ATOM 747 O O . GLN A 1 97 ? -11.426 -0.237 13.385 1.00 94.19 97 GLN A O 1
ATOM 752 N N . ALA A 1 98 ? -13.594 -0.837 13.241 1.00 95.00 98 ALA A N 1
ATOM 753 C CA . ALA A 1 98 ? -13.819 -0.927 14.684 1.00 95.00 98 ALA A CA 1
ATOM 754 C C . ALA A 1 98 ? -13.038 -2.098 15.297 1.00 95.00 98 ALA A C 1
ATOM 756 O O . ALA A 1 98 ? -12.382 -1.931 16.323 1.00 95.00 98 ALA A O 1
ATOM 757 N N . PHE A 1 99 ? -13.067 -3.264 14.642 1.00 96.25 99 PHE A N 1
ATOM 758 C CA . PHE A 1 99 ? -12.269 -4.423 15.043 1.00 96.25 99 PHE A CA 1
ATOM 759 C C . PHE A 1 99 ? -10.772 -4.099 15.064 1.00 96.25 99 PHE A C 1
ATOM 761 O O . PHE A 1 99 ? -10.120 -4.286 16.088 1.00 96.25 99 PHE A O 1
ATOM 768 N N . ARG A 1 100 ? -10.252 -3.552 13.959 1.00 93.81 100 ARG A N 1
ATOM 769 C CA . ARG A 1 100 ? -8.859 -3.112 13.827 1.00 93.81 100 ARG A CA 1
ATOM 770 C C . ARG A 1 100 ? -8.468 -2.142 14.938 1.00 93.81 100 ARG A C 1
ATOM 772 O O . ARG A 1 100 ? -7.396 -2.290 15.499 1.00 93.81 100 ARG A O 1
ATOM 779 N N . GLU A 1 101 ? -9.308 -1.157 15.252 1.00 92.44 101 GLU A N 1
ATOM 780 C CA . GLU A 1 101 ? -9.005 -0.167 16.291 1.00 92.44 101 GLU A CA 1
ATOM 781 C C . GLU A 1 101 ? -8.830 -0.814 17.670 1.00 92.44 101 GLU A C 1
ATOM 783 O O . GLU A 1 101 ? -7.855 -0.526 18.360 1.00 92.44 101 GLU A O 1
ATOM 788 N N . LEU A 1 102 ? -9.741 -1.711 18.062 1.00 94.69 102 LEU A N 1
ATOM 789 C CA . LEU A 1 102 ? -9.622 -2.434 19.331 1.00 94.69 102 LEU A CA 1
ATOM 790 C C . LEU A 1 102 ? -8.398 -3.355 19.332 1.00 94.69 102 LEU A C 1
ATOM 792 O O . LEU A 1 102 ? -7.612 -3.324 20.272 1.00 94.69 102 LEU A O 1
ATOM 796 N N . TYR A 1 103 ? -8.188 -4.095 18.244 1.00 94.25 103 TYR A N 1
ATOM 797 C CA . TYR A 1 103 ? -7.054 -5.002 18.098 1.00 94.25 103 TYR A CA 1
ATOM 798 C C . TYR A 1 103 ? -5.705 -4.271 18.176 1.00 94.25 103 TYR A C 1
ATOM 800 O O . TYR A 1 103 ? -4.830 -4.669 18.940 1.00 94.25 103 TYR A O 1
ATOM 808 N N . CYS A 1 104 ? -5.536 -3.172 17.435 1.00 89.62 104 CYS A N 1
ATOM 809 C CA . CYS A 1 104 ? -4.299 -2.393 17.443 1.00 89.62 104 CYS A CA 1
ATOM 810 C C . CYS A 1 104 ? -4.041 -1.732 18.798 1.00 89.62 104 CYS A C 1
ATOM 812 O O . CYS A 1 104 ? -2.904 -1.745 19.251 1.00 89.62 104 CYS A O 1
ATOM 814 N N . ASN A 1 105 ? -5.068 -1.190 19.465 1.00 89.06 105 ASN A N 1
ATOM 815 C CA . ASN A 1 105 ? -4.898 -0.643 20.816 1.00 89.06 105 ASN A CA 1
ATOM 816 C C . ASN A 1 105 ? -4.476 -1.728 21.813 1.00 89.06 105 ASN A C 1
ATOM 818 O O . ASN A 1 105 ? -3.649 -1.470 22.679 1.00 89.06 105 ASN A O 1
ATOM 822 N N . THR A 1 106 ? -4.992 -2.948 21.665 1.00 92.38 106 THR A N 1
ATOM 823 C CA . THR A 1 106 ? -4.550 -4.081 22.476 1.00 92.38 106 THR A CA 1
ATOM 824 C C . THR A 1 106 ? -3.107 -4.469 22.208 1.00 92.38 106 THR A C 1
ATOM 826 O O . THR A 1 106 ? -2.345 -4.638 23.154 1.00 92.38 106 THR A O 1
ATOM 829 N N . LEU A 1 107 ? -2.687 -4.539 20.946 1.00 89.06 107 LEU A N 1
ATOM 830 C CA . LEU A 1 107 ? -1.295 -4.849 20.622 1.00 89.06 107 LEU A CA 1
ATOM 831 C C . LEU A 1 107 ? -0.311 -3.748 21.039 1.00 89.06 107 LEU A C 1
ATOM 833 O O . LEU A 1 107 ? 0.767 -4.069 21.536 1.00 89.06 107 LEU A O 1
ATOM 837 N N . ASP A 1 108 ? -0.677 -2.474 20.875 1.00 85.38 108 ASP A N 1
ATOM 838 C CA . ASP A 1 108 ? 0.141 -1.334 21.312 1.00 85.38 108 ASP A CA 1
ATOM 839 C C . ASP A 1 108 ? 0.436 -1.402 22.825 1.00 85.38 108 ASP A C 1
ATOM 841 O O . ASP A 1 108 ? 1.517 -1.016 23.266 1.00 85.38 108 ASP A O 1
ATOM 845 N N . GLU A 1 109 ? -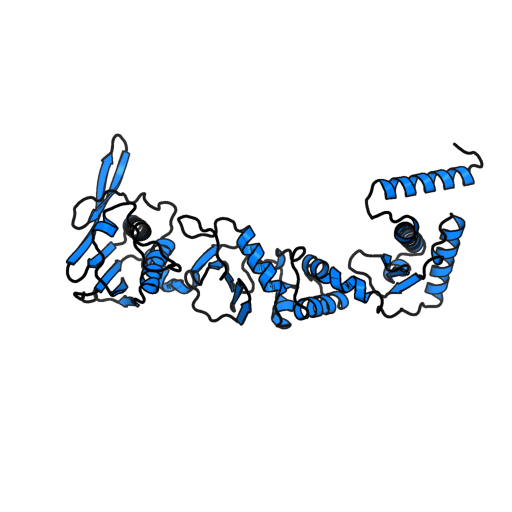0.510 -1.923 23.612 1.00 87.19 109 GLU A N 1
ATOM 846 C CA . GLU A 1 109 ? -0.406 -2.105 25.068 1.00 87.19 109 GLU A CA 1
ATOM 847 C C . GLU A 1 109 ? 0.100 -3.502 25.474 1.00 87.19 109 GLU A C 1
ATOM 849 O O . GLU A 1 109 ? 0.037 -3.869 26.647 1.00 87.19 109 GLU A O 1
ATOM 854 N N . GLN A 1 110 ? 0.625 -4.284 24.520 1.00 89.94 110 GLN A N 1
ATOM 855 C CA . GLN A 1 110 ? 1.135 -5.649 24.734 1.00 89.94 110 GLN A CA 1
ATOM 856 C C . GLN A 1 110 ? 0.095 -6.600 25.356 1.00 89.94 110 GLN A C 1
ATOM 858 O O . GLN A 1 110 ? 0.434 -7.510 26.115 1.00 89.94 110 GLN A O 1
ATOM 863 N N . GLY A 1 111 ? -1.179 -6.369 25.050 1.00 93.62 111 GLY A N 1
ATOM 864 C CA . GLY A 1 111 ? -2.298 -7.170 25.511 1.00 93.62 111 GLY A CA 1
ATOM 865 C C . GLY A 1 111 ? -2.589 -8.390 24.638 1.00 93.62 111 GLY A C 1
ATOM 866 O O . GLY A 1 111 ? -1.876 -8.718 23.688 1.00 93.62 111 GLY A O 1
ATOM 867 N N . GLU A 1 112 ? -3.689 -9.062 24.960 1.00 95.81 112 GLU A N 1
ATOM 868 C CA . GLU A 1 112 ? -4.138 -10.293 24.317 1.00 95.81 112 GLU A CA 1
ATOM 869 C C . GLU A 1 112 ? -5.532 -10.120 23.703 1.00 95.81 112 GLU A C 1
ATOM 871 O O . GLU A 1 112 ? -6.443 -9.567 24.322 1.00 95.81 112 GLU A O 1
ATOM 876 N N . CYS A 1 113 ? -5.717 -10.636 22.487 1.00 96.50 113 CYS A N 1
ATOM 877 C CA . CYS A 1 113 ? -7.024 -10.743 21.840 1.00 96.50 113 CYS A CA 1
ATOM 878 C C . CYS A 1 113 ? -7.395 -12.220 21.693 1.00 96.50 113 CYS A C 1
ATOM 880 O O . CYS A 1 113 ? -6.583 -13.005 21.202 1.00 96.50 113 CYS A O 1
ATOM 882 N N . PHE A 1 114 ? -8.620 -12.606 22.046 1.00 97.19 114 PHE A N 1
ATOM 883 C CA . PHE A 1 114 ? -9.051 -14.003 21.972 1.00 97.19 114 PHE A CA 1
ATOM 884 C C . PHE A 1 114 ? -10.562 -14.150 21.760 1.00 97.19 114 PHE A C 1
ATOM 886 O O . PHE A 1 114 ? -11.350 -13.227 21.967 1.00 97.19 114 PHE A O 1
ATOM 893 N N . VAL A 1 115 ? -10.977 -15.343 21.331 1.00 97.69 115 VAL A N 1
ATOM 894 C CA . VAL A 1 115 ? -12.388 -15.737 21.238 1.00 97.69 115 VAL A CA 1
ATOM 895 C C . VAL A 1 115 ? -12.723 -16.681 22.377 1.00 97.69 115 VAL A C 1
ATOM 897 O O . VAL A 1 115 ? -11.943 -17.565 22.713 1.00 97.69 115 VAL A O 1
ATOM 900 N N . THR A 1 116 ? -13.910 -16.500 22.942 1.00 96.38 116 THR A N 1
ATOM 901 C CA . THR A 1 116 ? -14.444 -17.332 24.022 1.00 96.38 116 THR A CA 1
ATOM 902 C C . THR A 1 116 ? -15.964 -17.440 23.910 1.00 96.38 116 THR A C 1
ATOM 904 O O . THR A 1 116 ? -16.618 -16.553 23.342 1.00 96.38 116 THR A O 1
ATOM 907 N N . ASP A 1 117 ? -16.526 -18.516 24.450 1.00 94.56 117 ASP A N 1
ATOM 908 C CA . ASP A 1 117 ? -17.973 -18.715 24.593 1.00 94.56 117 ASP A CA 1
ATOM 909 C C . ASP A 1 117 ? -18.482 -18.282 25.975 1.00 94.56 117 ASP A C 1
ATOM 911 O O . ASP A 1 117 ? -19.646 -17.903 26.111 1.00 94.56 117 ASP A O 1
ATOM 915 N N . GLU A 1 118 ? -17.593 -18.235 26.969 1.00 95.25 118 GLU A N 1
ATOM 916 C CA . GLU A 1 118 ? -17.872 -17.767 28.328 1.00 95.25 118 GLU A CA 1
ATOM 917 C C . GLU A 1 118 ? -17.298 -16.364 28.552 1.00 95.25 118 GLU A C 1
ATOM 919 O O . GLU A 1 118 ? -16.280 -15.994 27.959 1.00 95.25 118 GLU A O 1
ATOM 924 N N . GLU A 1 119 ? -17.972 -15.556 29.375 1.00 94.94 119 GLU A N 1
ATOM 925 C CA . GLU A 1 119 ? -17.505 -14.208 29.717 1.00 94.94 119 GLU A CA 1
ATOM 926 C C . GLU A 1 119 ? -16.221 -14.319 30.557 1.00 94.94 119 GLU A C 1
ATOM 928 O O . GLU A 1 119 ? -16.262 -14.953 31.610 1.00 94.94 119 GLU A O 1
ATOM 933 N N . PRO A 1 120 ? -15.078 -13.760 30.109 1.00 95.62 120 PRO A N 1
ATOM 934 C CA . PRO A 1 120 ? -13.842 -13.841 30.876 1.00 95.62 120 PRO A CA 1
ATOM 935 C C . PRO A 1 120 ? -13.971 -13.108 32.206 1.00 95.62 120 PRO A C 1
ATOM 937 O O . PRO A 1 120 ? -14.558 -12.027 32.267 1.00 95.62 120 PRO A O 1
ATOM 940 N N . GLU A 1 121 ? -13.347 -13.658 33.244 1.00 96.19 121 GLU A N 1
ATOM 941 C CA . GLU A 1 121 ? -13.263 -12.986 34.538 1.00 96.19 121 GLU A CA 1
ATOM 942 C C . GLU A 1 121 ? -12.414 -11.700 34.425 1.00 96.19 121 GLU A C 1
ATOM 944 O O . GLU A 1 121 ? -11.331 -11.728 33.814 1.00 96.19 121 GLU A O 1
ATOM 949 N N . PRO A 1 122 ? -12.888 -10.568 34.978 1.00 96.94 122 PRO A N 1
ATOM 950 C CA . PRO A 1 122 ? -12.100 -9.346 35.087 1.00 96.94 122 PRO A CA 1
ATOM 951 C C . PRO A 1 122 ? -11.007 -9.478 36.162 1.00 96.94 122 PRO A C 1
ATOM 953 O O . PRO A 1 122 ? -11.092 -10.321 37.056 1.00 96.94 122 PRO A O 1
ATOM 956 N N . ALA A 1 123 ? -9.991 -8.617 36.090 1.00 96.50 123 ALA A N 1
ATOM 957 C CA . ALA A 1 123 ? -8.911 -8.526 37.073 1.00 96.50 123 ALA A CA 1
ATOM 958 C C . ALA A 1 123 ? -8.711 -7.068 37.508 1.00 96.50 123 ALA A C 1
ATOM 960 O O . ALA A 1 123 ? -8.937 -6.157 36.717 1.00 96.50 123 ALA A O 1
ATOM 961 N N . GLU A 1 124 ? -8.283 -6.841 38.756 1.00 96.38 124 GLU A N 1
ATOM 962 C CA . GLU A 1 124 ? -8.175 -5.499 39.358 1.00 96.38 124 GLU A CA 1
ATOM 963 C C . GLU A 1 124 ? -7.222 -4.552 38.609 1.00 96.38 124 GLU A C 1
ATOM 965 O O . GLU A 1 124 ? -7.455 -3.346 38.593 1.00 96.38 124 GLU A O 1
ATOM 970 N N . ASP A 1 125 ? -6.166 -5.084 37.991 1.00 96.25 125 ASP A N 1
ATOM 971 C CA . ASP A 1 125 ? -5.092 -4.339 37.327 1.00 96.25 125 ASP A CA 1
ATOM 972 C C . ASP A 1 125 ? -5.190 -4.361 35.793 1.00 96.25 125 ASP A C 1
ATOM 974 O O . ASP A 1 125 ? -4.193 -4.117 35.111 1.00 96.25 125 ASP A O 1
ATOM 978 N N . GLU A 1 126 ? -6.363 -4.667 35.235 1.00 96.31 126 GLU A N 1
ATOM 979 C CA . GLU A 1 126 ? -6.546 -4.883 33.797 1.00 96.31 126 GLU A CA 1
ATOM 980 C C . GLU A 1 126 ? -7.738 -4.123 33.214 1.00 96.31 126 GLU A C 1
ATOM 982 O O . GLU A 1 126 ? -8.682 -3.727 33.899 1.00 96.31 126 GLU A O 1
ATOM 987 N N . THR A 1 127 ? -7.700 -3.964 31.894 1.00 96.69 127 THR A N 1
ATOM 988 C CA . THR A 1 127 ? -8.835 -3.535 31.087 1.00 96.69 127 THR A CA 1
ATOM 989 C C . THR A 1 127 ? -9.277 -4.705 30.226 1.00 96.69 127 THR A C 1
ATOM 991 O O . THR A 1 127 ? -8.488 -5.230 29.441 1.00 96.69 127 THR A O 1
ATOM 994 N N . LEU A 1 128 ? -10.544 -5.102 30.349 1.00 97.88 128 LEU A N 1
ATOM 995 C CA . LEU A 1 128 ? -11.143 -6.176 29.556 1.00 97.88 128 LEU A CA 1
ATOM 996 C C . LEU A 1 128 ? -12.303 -5.619 28.727 1.00 97.88 128 LEU A C 1
ATOM 998 O O . LEU A 1 128 ? -13.305 -5.162 29.270 1.00 97.88 128 LEU A O 1
ATOM 1002 N N . ILE A 1 129 ? -12.188 -5.687 27.403 1.00 98.06 129 ILE A N 1
ATOM 1003 C CA . ILE A 1 129 ? -13.238 -5.301 26.457 1.00 98.06 129 ILE A CA 1
ATOM 1004 C C . ILE A 1 129 ? -13.841 -6.569 25.862 1.00 98.06 129 ILE A C 1
ATOM 1006 O O . ILE A 1 129 ? -13.131 -7.391 25.289 1.00 98.06 129 ILE A O 1
ATOM 1010 N N . ILE A 1 130 ? -15.160 -6.715 25.952 1.00 98.38 130 ILE A N 1
ATOM 1011 C CA . ILE A 1 130 ? -15.907 -7.848 25.404 1.00 98.38 130 ILE A CA 1
ATOM 1012 C C . ILE A 1 130 ? -16.881 -7.330 24.357 1.00 98.38 130 ILE A C 1
ATOM 1014 O O . ILE A 1 130 ? -17.736 -6.491 24.649 1.00 98.38 130 ILE A O 1
ATOM 1018 N N . VAL A 1 131 ? -16.788 -7.874 23.146 1.00 98.44 131 VAL A N 1
ATOM 1019 C CA . VAL A 1 131 ? -17.644 -7.510 22.017 1.00 98.44 131 VAL A CA 1
ATOM 1020 C C . VAL A 1 131 ? -18.440 -8.720 21.540 1.00 98.44 131 VAL A C 1
ATOM 1022 O O . VAL A 1 131 ? -17.900 -9.803 21.280 1.00 98.44 131 VAL A O 1
ATOM 1025 N N . ARG A 1 132 ? -19.753 -8.528 21.390 1.00 98.00 132 ARG A N 1
ATOM 1026 C CA . ARG A 1 132 ? -20.692 -9.516 20.848 1.00 98.00 132 ARG A CA 1
ATOM 1027 C C . ARG A 1 132 ? -21.364 -8.937 19.609 1.00 98.00 132 ARG A C 1
ATOM 1029 O O . ARG A 1 132 ? -21.771 -7.784 19.601 1.00 98.00 132 ARG A O 1
ATOM 1036 N N . GLY A 1 133 ? -21.494 -9.742 18.564 1.00 96.50 133 GLY A N 1
ATOM 1037 C CA . GLY A 1 133 ? -22.119 -9.329 17.310 1.00 96.50 133 GLY A CA 1
ATOM 1038 C C . GLY A 1 133 ? -21.545 -10.108 16.137 1.00 96.50 133 GLY A C 1
ATOM 1039 O O . GLY A 1 133 ? -20.337 -10.343 16.084 1.00 96.50 133 GLY A O 1
ATOM 1040 N N . LYS A 1 134 ? -22.412 -10.523 15.209 1.00 95.94 134 LYS A N 1
ATOM 1041 C CA . LYS A 1 134 ? -22.019 -11.379 14.084 1.00 95.94 134 LYS A CA 1
ATOM 1042 C C . LYS A 1 134 ? -20.963 -10.707 13.205 1.00 95.94 134 LYS A C 1
ATOM 1044 O O . LYS A 1 134 ? -19.913 -11.289 12.983 1.00 95.94 134 LYS A O 1
ATOM 1049 N N . GLU A 1 135 ? -21.204 -9.475 12.763 1.00 95.81 135 GLU A N 1
ATOM 1050 C CA . GLU A 1 135 ? -20.281 -8.773 11.858 1.00 95.81 135 GLU A CA 1
ATOM 1051 C C . GLU A 1 135 ? -18.902 -8.509 12.483 1.00 95.81 135 GLU A C 1
ATOM 1053 O O . GLU A 1 135 ? -17.869 -8.577 11.813 1.00 95.81 135 GLU A O 1
ATOM 1058 N N . PHE A 1 136 ? -18.868 -8.224 13.787 1.00 97.25 136 PHE A N 1
ATOM 1059 C CA . PHE A 1 136 ? -17.612 -8.025 14.504 1.00 97.25 136 PHE A CA 1
ATOM 1060 C C . PHE A 1 136 ? -16.843 -9.345 14.639 1.00 97.25 136 PHE A C 1
ATOM 1062 O O . PHE A 1 136 ? -15.634 -9.390 14.423 1.00 97.25 136 PHE A O 1
ATOM 1069 N N . TYR A 1 137 ? -17.547 -10.443 14.928 1.00 97.31 137 TYR A N 1
ATOM 1070 C CA . TYR A 1 137 ? -16.957 -11.780 14.946 1.00 97.31 137 TYR A CA 1
ATOM 1071 C C . TYR A 1 137 ? -16.445 -12.208 13.561 1.00 97.31 137 TYR A C 1
ATOM 1073 O O . TYR A 1 137 ? -15.348 -12.751 13.455 1.00 97.31 137 TYR A O 1
ATOM 1081 N N . ASP A 1 138 ? -17.175 -11.894 12.489 1.00 96.94 138 ASP A N 1
ATOM 1082 C CA . ASP A 1 138 ? -16.729 -12.147 11.116 1.00 96.94 138 ASP A CA 1
ATOM 1083 C C . ASP A 1 138 ? -15.412 -11.403 10.806 1.00 96.94 138 ASP A C 1
ATOM 1085 O O . ASP A 1 138 ? -14.573 -11.920 10.068 1.00 96.94 138 ASP A O 1
ATOM 1089 N N . SER A 1 139 ? -15.184 -10.227 11.407 1.00 96.75 139 SER A N 1
ATOM 1090 C CA . SER A 1 139 ? -13.911 -9.494 11.288 1.00 96.75 139 SER A CA 1
ATOM 1091 C C . SER A 1 139 ? -12.750 -10.219 11.979 1.00 96.75 139 SER A C 1
ATOM 1093 O O . SER A 1 139 ? -11.642 -10.219 11.454 1.00 96.75 139 SER A O 1
ATOM 1095 N N . TRP A 1 140 ? -12.996 -10.895 13.108 1.00 96.25 140 TRP A N 1
ATOM 1096 C CA . TRP A 1 140 ? -11.999 -11.753 13.763 1.00 96.25 140 TRP A CA 1
ATOM 1097 C C . TRP A 1 140 ? -11.655 -12.990 12.922 1.00 96.25 140 TRP A C 1
ATOM 1099 O O . TRP A 1 140 ? -10.483 -13.355 12.780 1.00 96.25 140 TRP A O 1
ATOM 1109 N N . VAL A 1 141 ? -12.676 -13.645 12.359 1.00 96.19 141 VAL A N 1
ATOM 1110 C CA . VAL A 1 141 ? -12.492 -14.826 11.500 1.00 96.19 141 VAL A CA 1
ATOM 1111 C C . VAL A 1 141 ? -11.672 -14.460 10.264 1.00 96.19 141 VAL A C 1
ATOM 1113 O O . VAL A 1 141 ? -10.747 -15.183 9.911 1.00 96.19 141 VAL A O 1
ATOM 1116 N N . ASN A 1 142 ? -11.956 -13.305 9.659 1.00 94.00 142 ASN A N 1
ATOM 1117 C CA . ASN A 1 142 ? -11.270 -12.805 8.466 1.00 94.00 142 ASN A CA 1
ATOM 1118 C C . ASN A 1 142 ? -10.132 -11.820 8.788 1.00 94.00 142 ASN A C 1
ATOM 1120 O O . ASN A 1 142 ? -9.782 -10.983 7.952 1.00 94.00 142 ASN A O 1
ATOM 1124 N N . ARG A 1 143 ? -9.558 -11.887 9.997 1.00 94.12 143 ARG A N 1
ATOM 1125 C CA . ARG A 1 143 ? -8.579 -10.893 10.468 1.00 94.12 143 ARG A CA 1
ATOM 1126 C C . ARG A 1 143 ? -7.314 -10.828 9.622 1.00 94.12 143 ARG A C 1
ATOM 1128 O O . ARG A 1 143 ? -6.712 -9.768 9.569 1.00 94.12 143 ARG A O 1
ATOM 1135 N N . ASP A 1 144 ? -6.955 -11.894 8.912 1.00 91.44 144 ASP A N 1
ATOM 1136 C CA . ASP A 1 144 ? -5.770 -11.924 8.042 1.00 91.44 144 ASP A CA 1
ATOM 1137 C C . ASP A 1 144 ? -5.901 -10.966 6.837 1.00 91.44 144 ASP A C 1
ATOM 1139 O O . ASP A 1 144 ? -4.909 -10.545 6.249 1.00 91.44 144 ASP A O 1
ATOM 1143 N N . ALA A 1 145 ? -7.128 -10.550 6.490 1.00 92.00 145 ALA A N 1
ATOM 1144 C CA . ALA A 1 145 ? -7.377 -9.489 5.509 1.00 92.00 145 ALA A CA 1
ATOM 1145 C C . ALA A 1 145 ? -7.253 -8.068 6.103 1.00 92.00 145 ALA A C 1
ATOM 1147 O O . ALA A 1 145 ? -7.397 -7.079 5.382 1.00 92.00 145 ALA A O 1
ATOM 1148 N N . ILE A 1 146 ? -7.046 -7.955 7.417 1.00 94.69 146 ILE A N 1
ATOM 1149 C CA . ILE A 1 146 ? -6.977 -6.702 8.182 1.00 94.69 146 ILE A CA 1
ATOM 1150 C C . ILE A 1 146 ? -5.581 -6.525 8.785 1.00 94.69 146 ILE A C 1
ATOM 1152 O O . ILE A 1 146 ? -5.041 -5.422 8.757 1.00 94.69 146 ILE A O 1
ATOM 1156 N N . ILE A 1 147 ? -5.006 -7.601 9.317 1.00 94.25 147 ILE A N 1
ATOM 1157 C CA . ILE A 1 147 ? -3.704 -7.656 9.975 1.00 94.25 147 ILE A CA 1
ATOM 1158 C C . ILE A 1 147 ? -2.838 -8.655 9.218 1.00 94.25 147 ILE A C 1
ATOM 1160 O O . ILE A 1 147 ? -3.227 -9.799 8.994 1.00 94.25 147 ILE A O 1
ATOM 1164 N N . LEU A 1 148 ? -1.644 -8.222 8.849 1.00 94.81 148 LEU A N 1
ATOM 1165 C CA . LEU A 1 148 ? -0.665 -9.039 8.165 1.00 94.81 148 LEU A CA 1
ATOM 1166 C C . LEU A 1 148 ? 0.101 -9.888 9.181 1.00 94.81 148 LEU A C 1
ATOM 1168 O O . LEU A 1 148 ? 0.903 -9.365 9.949 1.00 94.81 148 LEU A O 1
ATOM 1172 N N . GLY A 1 149 ? -0.153 -11.196 9.176 1.00 90.88 149 GLY A N 1
ATOM 1173 C CA . GLY A 1 149 ? 0.513 -12.157 10.066 1.00 90.88 149 GLY A CA 1
ATOM 1174 C C . GLY A 1 149 ? 1.673 -12.934 9.436 1.00 90.88 149 GLY A C 1
ATOM 1175 O O . GLY A 1 149 ? 2.286 -13.758 10.106 1.00 90.88 149 GLY A O 1
ATOM 1176 N N . SER A 1 150 ? 1.950 -12.741 8.144 1.00 94.06 150 SER A N 1
ATOM 1177 C CA . SER A 1 150 ? 3.028 -13.451 7.444 1.00 94.06 150 SER A CA 1
ATOM 1178 C C . SER A 1 150 ? 4.377 -12.760 7.609 1.00 94.06 150 SER A C 1
ATOM 1180 O O . SER A 1 150 ? 4.434 -11.535 7.574 1.00 94.06 150 SER A O 1
ATOM 1182 N N . GLU A 1 151 ? 5.460 -13.530 7.621 1.00 95.38 151 GLU A N 1
ATOM 1183 C CA . GLU A 1 151 ? 6.819 -12.995 7.489 1.00 95.38 151 GLU A CA 1
ATOM 1184 C C . GLU A 1 151 ? 7.102 -12.506 6.055 1.00 95.38 151 GLU A C 1
ATOM 1186 O O . GLU A 1 151 ? 6.555 -13.058 5.088 1.00 95.38 151 GLU A O 1
ATOM 1191 N N . PRO A 1 152 ? 7.929 -11.463 5.879 1.00 97.00 152 PRO A N 1
ATOM 1192 C CA . PRO A 1 152 ? 8.280 -10.960 4.559 1.00 97.00 152 PRO A CA 1
ATOM 1193 C C . PRO A 1 152 ? 9.251 -11.893 3.827 1.00 97.00 152 PRO A C 1
ATOM 1195 O O . PRO A 1 152 ? 10.207 -12.410 4.400 1.00 97.00 152 PRO A O 1
ATOM 1198 N N . LEU A 1 153 ? 9.031 -12.066 2.521 1.00 96.69 153 LEU A N 1
ATOM 1199 C CA . LEU A 1 153 ? 9.980 -12.715 1.609 1.00 96.69 153 LEU A CA 1
ATOM 1200 C C . LEU A 1 153 ? 11.196 -11.825 1.348 1.00 96.69 153 LEU A C 1
ATOM 1202 O O . LEU A 1 153 ? 12.319 -12.312 1.232 1.00 96.69 153 LEU A O 1
ATOM 1206 N N . HIS A 1 154 ? 10.954 -10.519 1.223 1.00 96.38 154 HIS A N 1
ATOM 1207 C CA . HIS A 1 154 ? 11.981 -9.520 0.968 1.00 96.38 154 HIS A CA 1
ATOM 1208 C C . HIS A 1 154 ? 11.712 -8.288 1.826 1.00 96.38 154 HIS A C 1
ATOM 1210 O O . HIS A 1 154 ? 10.585 -7.797 1.865 1.00 96.38 154 HIS A O 1
ATOM 1216 N N . GLN A 1 155 ? 12.753 -7.782 2.480 1.00 95.12 155 GLN A N 1
ATOM 1217 C CA . GLN A 1 155 ? 12.709 -6.553 3.269 1.00 95.12 155 GLN A CA 1
ATOM 1218 C C . GLN A 1 155 ? 13.630 -5.523 2.639 1.00 95.12 155 GLN A C 1
ATOM 1220 O O . GLN A 1 155 ? 14.776 -5.821 2.294 1.00 95.12 155 GLN A O 1
ATOM 1225 N N . MET A 1 156 ? 13.119 -4.313 2.463 1.00 92.50 156 MET A N 1
ATOM 1226 C CA . MET A 1 156 ? 13.826 -3.214 1.817 1.00 92.50 156 MET A CA 1
ATOM 1227 C C . MET A 1 156 ? 13.464 -1.911 2.532 1.00 92.50 156 MET A C 1
ATOM 1229 O O . MET A 1 156 ? 12.429 -1.844 3.202 1.00 92.50 156 MET A O 1
ATOM 1233 N N . PRO A 1 157 ? 14.270 -0.844 2.394 1.00 88.31 157 PRO A N 1
ATOM 1234 C CA . PRO A 1 157 ? 13.934 0.443 2.986 1.00 88.31 157 PRO A CA 1
ATOM 1235 C C . PRO A 1 157 ? 12.540 0.920 2.551 1.00 88.31 157 PRO A C 1
ATOM 1237 O O . PRO A 1 157 ? 12.315 1.263 1.392 1.00 88.31 157 PRO A O 1
ATOM 1240 N N . GLY A 1 158 ? 11.604 0.929 3.499 1.00 91.38 158 GLY A N 1
ATOM 1241 C CA . GLY A 1 158 ? 10.242 1.420 3.314 1.00 91.38 158 GLY A CA 1
ATOM 1242 C C . GLY A 1 158 ? 9.227 0.441 2.732 1.00 91.38 158 GLY A C 1
ATOM 1243 O O . GLY A 1 158 ? 8.047 0.791 2.688 1.00 91.38 158 GLY A O 1
ATOM 1244 N N . LEU A 1 159 ? 9.633 -0.768 2.335 1.00 96.94 159 LEU A N 1
ATOM 1245 C CA . LEU A 1 159 ? 8.724 -1.779 1.797 1.00 96.94 159 LEU A CA 1
ATOM 1246 C C . LEU A 1 159 ? 9.159 -3.190 2.191 1.00 96.94 159 LEU A C 1
ATOM 1248 O O . LEU A 1 159 ? 10.260 -3.630 1.861 1.00 96.94 159 LEU A O 1
ATOM 1252 N N . ASP A 1 160 ? 8.223 -3.920 2.777 1.00 97.62 160 ASP A N 1
ATOM 1253 C CA . ASP A 1 160 ? 8.295 -5.359 2.952 1.00 97.62 160 ASP A CA 1
ATOM 1254 C C . ASP A 1 160 ? 7.385 -6.039 1.920 1.00 97.62 160 ASP A C 1
ATOM 1256 O O . ASP A 1 160 ? 6.239 -5.633 1.687 1.00 97.62 160 ASP A O 1
ATOM 1260 N N . VAL A 1 161 ? 7.905 -7.081 1.278 1.00 97.88 161 VAL A N 1
ATOM 1261 C CA . VAL A 1 161 ? 7.199 -7.872 0.267 1.00 97.88 161 VAL A CA 1
ATOM 1262 C C . VAL A 1 161 ? 6.927 -9.249 0.844 1.00 97.88 161 VAL A C 1
ATOM 1264 O O . VAL A 1 161 ? 7.854 -9.991 1.161 1.00 97.88 161 VAL A O 1
ATOM 1267 N N . HIS A 1 162 ? 5.656 -9.609 0.947 1.00 97.81 162 HIS A N 1
ATOM 1268 C CA . HIS A 1 162 ? 5.184 -10.869 1.504 1.00 97.81 162 HIS A CA 1
ATOM 1269 C C . HIS A 1 162 ? 4.644 -11.788 0.406 1.00 97.81 162 HIS A C 1
ATOM 1271 O O . HIS A 1 162 ? 4.244 -11.352 -0.679 1.00 97.81 162 HIS A O 1
ATOM 1277 N N . ALA A 1 163 ? 4.638 -13.089 0.691 1.00 96.19 163 ALA A N 1
ATOM 1278 C CA . ALA A 1 163 ? 4.103 -14.089 -0.220 1.00 96.19 163 ALA A CA 1
ATOM 1279 C C . ALA A 1 163 ? 2.581 -13.947 -0.390 1.00 96.19 163 ALA A C 1
ATOM 1281 O O . ALA A 1 163 ? 1.875 -13.582 0.544 1.00 96.19 163 ALA A O 1
ATOM 1282 N N . GLY A 1 164 ? 2.080 -14.335 -1.563 1.00 94.56 164 GLY A N 1
ATOM 1283 C CA . GLY A 1 164 ? 0.646 -14.426 -1.832 1.00 94.56 164 GLY A CA 1
ATOM 1284 C C . GLY A 1 164 ? 0.050 -13.155 -2.431 1.00 94.56 164 GLY A C 1
ATOM 1285 O O . GLY A 1 164 ? 0.476 -12.040 -2.134 1.00 94.56 164 GLY A O 1
ATOM 1286 N N . ALA A 1 165 ? -0.941 -13.362 -3.296 1.00 95.62 165 ALA A N 1
ATOM 1287 C CA . ALA A 1 165 ? -1.684 -12.286 -3.927 1.00 95.62 165 ALA A CA 1
ATOM 1288 C C . ALA A 1 165 ? -2.593 -11.579 -2.916 1.00 95.62 165 ALA A C 1
ATOM 1290 O O . ALA A 1 165 ? -3.137 -12.224 -2.019 1.00 95.62 165 ALA A O 1
ATOM 1291 N N . SER A 1 166 ? -2.789 -10.273 -3.087 1.00 96.00 166 SER A N 1
ATOM 1292 C CA . SER A 1 166 ? -3.614 -9.467 -2.186 1.00 96.00 166 SER A CA 1
ATOM 1293 C C . SER A 1 166 ? -4.379 -8.391 -2.945 1.00 96.00 166 SER A C 1
ATOM 1295 O O . SER A 1 166 ? -3.903 -7.832 -3.926 1.00 96.00 166 SER A O 1
ATOM 1297 N N . GLU A 1 167 ? -5.578 -8.068 -2.471 1.00 96.25 167 GLU A N 1
ATOM 1298 C CA . GLU A 1 167 ? -6.328 -6.885 -2.915 1.00 96.25 167 GLU A CA 1
ATOM 1299 C C . GLU A 1 167 ? -5.973 -5.639 -2.090 1.00 96.25 167 GLU A C 1
ATOM 1301 O O . GLU A 1 167 ? -6.533 -4.562 -2.297 1.00 96.25 167 GLU A O 1
ATOM 1306 N N . TYR A 1 168 ? -5.076 -5.788 -1.118 1.00 96.38 168 TYR A N 1
ATOM 1307 C CA . TYR A 1 168 ? -4.802 -4.800 -0.088 1.00 96.38 168 TYR A CA 1
ATOM 1308 C C . TYR A 1 168 ? -3.313 -4.504 0.040 1.00 96.38 168 TYR A C 1
ATOM 1310 O O . TYR A 1 168 ? -2.468 -5.397 -0.061 1.00 96.38 168 TYR A O 1
ATOM 1318 N N . VAL A 1 169 ? -3.024 -3.242 0.349 1.00 96.81 169 VAL A N 1
ATOM 1319 C CA . VAL A 1 169 ? -1.717 -2.790 0.829 1.00 96.81 169 VAL A CA 1
ATOM 1320 C C . VAL A 1 169 ? -1.818 -2.535 2.326 1.00 96.81 169 VAL A C 1
ATOM 1322 O O . VAL A 1 169 ? -2.783 -1.936 2.824 1.00 96.81 169 VAL A O 1
ATOM 1325 N N . PHE A 1 170 ? -0.801 -3.003 3.032 1.00 96.75 170 PHE A N 1
ATOM 1326 C CA . PHE A 1 170 ? -0.646 -2.870 4.465 1.00 96.75 170 PHE A CA 1
ATOM 1327 C C . PHE A 1 170 ? 0.328 -1.734 4.774 1.00 96.75 170 PHE A C 1
ATOM 1329 O O . PHE A 1 170 ? 1.232 -1.429 3.998 1.00 96.75 170 PHE A O 1
ATOM 1336 N N . TYR A 1 171 ? 0.128 -1.093 5.914 1.00 94.38 171 TYR A N 1
ATOM 1337 C CA . TYR A 1 171 ? 1.036 -0.123 6.497 1.00 94.38 171 TYR A CA 1
ATOM 1338 C C . TYR A 1 171 ? 1.350 -0.596 7.912 1.00 94.38 171 TYR A C 1
ATOM 1340 O O . TYR A 1 171 ? 0.440 -0.729 8.733 1.00 94.38 171 TYR A O 1
ATOM 1348 N N . ARG A 1 172 ? 2.625 -0.905 8.174 1.00 91.69 172 ARG A N 1
ATOM 1349 C CA . ARG A 1 172 ? 3.101 -1.476 9.448 1.00 91.69 172 ARG A CA 1
ATOM 1350 C C . ARG A 1 172 ? 2.246 -2.654 9.937 1.00 91.69 172 ARG A C 1
ATOM 1352 O O . ARG A 1 172 ? 1.850 -2.723 11.094 1.00 91.69 172 ARG A O 1
ATOM 1359 N N . GLY A 1 173 ? 1.940 -3.562 9.018 1.00 93.50 173 GLY A N 1
ATOM 1360 C CA . GLY A 1 173 ? 1.190 -4.784 9.281 1.00 93.50 173 GLY A CA 1
ATOM 1361 C C . GLY A 1 173 ? -0.328 -4.618 9.298 1.00 93.50 173 GLY A C 1
ATOM 1362 O O . GLY A 1 173 ? -1.026 -5.601 9.506 1.00 93.50 173 GLY A O 1
ATOM 1363 N N . ILE A 1 174 ? -0.873 -3.425 9.046 1.00 93.56 174 ILE A N 1
ATOM 1364 C CA . ILE A 1 174 ? -2.319 -3.174 9.097 1.00 93.56 174 ILE A CA 1
ATOM 1365 C C . ILE A 1 174 ? -2.848 -2.719 7.740 1.00 93.56 174 ILE A C 1
ATOM 1367 O O . ILE A 1 174 ? -2.273 -1.841 7.101 1.00 93.56 174 ILE A O 1
ATOM 1371 N N . ARG A 1 175 ? -3.970 -3.289 7.293 1.00 95.00 175 ARG A N 1
ATOM 1372 C CA . ARG A 1 175 ? -4.625 -2.925 6.032 1.00 95.00 175 ARG A CA 1
ATOM 1373 C C . ARG A 1 175 ? -4.934 -1.428 6.010 1.00 95.00 175 ARG A C 1
ATOM 1375 O O . ARG A 1 175 ? -5.674 -0.926 6.860 1.00 95.00 175 ARG A O 1
ATOM 1382 N N . ALA A 1 176 ? -4.427 -0.749 4.983 1.00 93.69 176 ALA A N 1
ATOM 1383 C CA . ALA A 1 176 ? -4.529 0.703 4.855 1.00 93.69 176 ALA A CA 1
ATOM 1384 C C . ALA A 1 176 ? -5.004 1.171 3.468 1.00 93.69 176 ALA A C 1
ATOM 1386 O O . ALA A 1 176 ? -5.424 2.317 3.319 1.00 93.69 176 ALA A O 1
ATOM 1387 N N . LEU A 1 177 ? -4.983 0.309 2.450 1.00 95.00 177 LEU A N 1
ATOM 1388 C CA . LEU A 1 177 ? -5.458 0.645 1.106 1.00 95.00 177 LEU A CA 1
ATOM 1389 C C . LEU A 1 177 ? -6.018 -0.597 0.408 1.00 95.00 177 LEU A C 1
ATOM 1391 O O . LEU A 1 177 ? -5.490 -1.694 0.573 1.00 95.00 177 LEU A O 1
ATOM 1395 N N . LYS A 1 178 ? -7.080 -0.413 -0.383 1.00 95.06 178 LYS A N 1
ATOM 1396 C CA . LYS A 1 178 ? -7.584 -1.410 -1.334 1.00 95.06 178 LYS A CA 1
ATOM 1397 C C . LYS A 1 178 ? -7.103 -1.046 -2.737 1.00 95.06 178 LYS A C 1
ATOM 1399 O O . LYS A 1 178 ? -7.301 0.085 -3.176 1.00 95.06 178 LYS A O 1
ATOM 1404 N N . LEU A 1 179 ? -6.471 -1.995 -3.417 1.00 94.81 179 LEU A N 1
ATOM 1405 C CA . LEU A 1 179 ? -6.003 -1.851 -4.789 1.00 94.81 179 LEU A CA 1
ATOM 1406 C C . LEU A 1 179 ? -7.169 -1.974 -5.779 1.00 94.81 179 LEU A C 1
ATOM 1408 O O . LEU A 1 179 ? -8.185 -2.612 -5.501 1.00 94.81 179 LEU A O 1
ATOM 1412 N N . SER A 1 180 ? -7.016 -1.369 -6.958 1.00 94.38 180 SER A N 1
ATOM 1413 C CA . SER A 1 180 ? -7.973 -1.514 -8.065 1.00 94.38 180 SER A CA 1
ATOM 1414 C C . SER A 1 180 ? -7.889 -2.882 -8.747 1.00 94.38 180 SER A C 1
ATOM 1416 O O . SER A 1 180 ? -8.876 -3.344 -9.314 1.00 94.38 180 SER A O 1
ATOM 1418 N N . LEU A 1 181 ? -6.720 -3.522 -8.681 1.00 96.00 181 LEU A N 1
ATOM 1419 C CA . LEU A 1 181 ? -6.437 -4.871 -9.160 1.00 96.00 181 LEU A CA 1
ATOM 1420 C C . LEU A 1 181 ? -5.667 -5.632 -8.077 1.00 96.00 181 LEU A C 1
ATOM 1422 O O . LEU A 1 181 ? -4.894 -5.006 -7.350 1.00 96.00 181 LEU A O 1
ATOM 1426 N N . PRO A 1 182 ? -5.823 -6.960 -7.974 1.00 96.88 182 PRO A N 1
ATOM 1427 C CA . PRO A 1 182 ? -5.018 -7.746 -7.053 1.00 96.88 182 PRO A CA 1
ATOM 1428 C C . PRO A 1 182 ? -3.537 -7.680 -7.445 1.00 96.88 182 PRO A C 1
ATOM 1430 O O . PRO A 1 182 ? -3.192 -7.710 -8.629 1.00 96.88 182 PRO A O 1
ATOM 1433 N N . SER A 1 183 ? -2.657 -7.602 -6.458 1.00 97.56 183 SER A N 1
ATOM 1434 C CA . SER A 1 183 ? -1.214 -7.742 -6.635 1.00 97.56 183 SER A CA 1
ATOM 1435 C C . SER A 1 183 ? -0.795 -9.210 -6.600 1.00 97.56 183 SER A C 1
ATOM 1437 O O . SER A 1 183 ? -1.481 -10.062 -6.038 1.00 97.56 183 SER A O 1
ATOM 1439 N N . ILE A 1 184 ? 0.347 -9.519 -7.206 1.00 97.31 184 ILE A N 1
ATOM 1440 C CA . ILE A 1 184 ? 1.007 -10.829 -7.168 1.00 97.31 184 ILE A CA 1
ATOM 1441 C C . ILE A 1 184 ? 1.578 -11.122 -5.774 1.00 97.31 184 ILE A C 1
ATOM 1443 O O . ILE A 1 184 ? 1.607 -12.283 -5.351 1.00 97.31 184 ILE A O 1
ATOM 1447 N N . TYR A 1 185 ? 2.054 -10.077 -5.097 1.00 97.75 185 TYR A N 1
ATOM 1448 C CA . TYR A 1 185 ? 2.624 -10.123 -3.752 1.00 97.75 185 TYR A CA 1
ATOM 1449 C C . TYR A 1 185 ? 1.831 -9.251 -2.787 1.00 97.75 185 TYR A C 1
ATOM 1451 O O . TYR A 1 185 ? 1.156 -8.310 -3.196 1.00 97.75 185 TYR A O 1
ATOM 1459 N N . THR A 1 186 ? 1.959 -9.517 -1.493 1.00 97.88 186 THR A N 1
ATOM 1460 C CA . THR A 1 186 ? 1.358 -8.672 -0.463 1.00 97.88 186 THR A CA 1
ATOM 1461 C C . THR A 1 186 ? 2.364 -7.610 -0.037 1.00 97.88 186 THR A C 1
ATOM 1463 O O . THR A 1 186 ? 3.496 -7.928 0.322 1.00 97.88 186 THR A O 1
ATOM 1466 N N . TYR A 1 187 ? 1.966 -6.342 -0.103 1.00 97.81 187 TYR A N 1
ATOM 1467 C CA . TYR A 1 187 ? 2.853 -5.212 0.165 1.00 97.81 187 TYR A CA 1
ATOM 1468 C C . TYR A 1 187 ? 2.581 -4.611 1.533 1.00 97.81 187 TYR A C 1
ATOM 1470 O O . TYR A 1 187 ? 1.444 -4.241 1.827 1.00 97.81 187 TYR A O 1
ATOM 1478 N N . ASN A 1 188 ? 3.634 -4.472 2.335 1.00 97.62 188 ASN A N 1
ATOM 1479 C CA . ASN A 1 188 ? 3.598 -3.782 3.613 1.00 97.62 188 ASN A CA 1
ATOM 1480 C C . ASN A 1 188 ? 4.561 -2.596 3.599 1.00 97.62 188 ASN A C 1
ATOM 1482 O O . ASN A 1 188 ? 5.773 -2.758 3.492 1.00 97.62 188 ASN A O 1
ATOM 1486 N N . ILE A 1 189 ? 4.023 -1.388 3.711 1.00 96.31 189 ILE A N 1
ATOM 1487 C CA . ILE A 1 189 ? 4.819 -0.167 3.759 1.00 96.31 189 ILE A CA 1
ATOM 1488 C C . ILE A 1 189 ? 5.281 0.043 5.199 1.00 96.31 189 ILE A C 1
ATOM 1490 O O . ILE A 1 189 ? 4.469 0.143 6.122 1.00 96.31 189 ILE A O 1
ATOM 1494 N N . SER A 1 190 ? 6.594 0.112 5.391 1.00 93.44 190 SER A N 1
ATOM 1495 C CA . SER A 1 190 ? 7.220 0.326 6.701 1.00 93.44 190 SER A CA 1
ATOM 1496 C C . SER A 1 190 ? 7.631 1.790 6.922 1.00 93.44 190 SER A C 1
ATOM 1498 O O . SER A 1 190 ? 7.728 2.249 8.066 1.00 93.44 190 SER A O 1
ATOM 1500 N N . SER A 1 191 ? 7.800 2.562 5.840 1.00 90.12 191 SER A N 1
ATOM 1501 C CA . SER A 1 191 ? 8.072 4.006 5.884 1.00 90.12 191 SER A CA 1
ATOM 1502 C C . SER A 1 191 ? 6.851 4.817 6.293 1.00 90.12 191 SER A C 1
ATOM 1504 O O . SER A 1 191 ? 5.742 4.502 5.890 1.00 90.12 191 SER A O 1
ATOM 1506 N N . SER A 1 192 ? 7.070 5.895 7.051 1.00 88.19 192 SER A N 1
ATOM 1507 C CA . SER A 1 192 ? 6.001 6.779 7.537 1.00 88.19 192 SER A CA 1
ATOM 1508 C C . SER A 1 192 ? 5.088 7.276 6.410 1.00 88.19 192 SER A C 1
ATOM 1510 O O . SER A 1 192 ? 5.578 7.729 5.376 1.00 88.19 192 SER A O 1
ATOM 1512 N N . MET A 1 193 ? 3.773 7.234 6.634 1.00 85.69 193 MET A N 1
ATOM 1513 C CA . MET A 1 193 ? 2.763 7.721 5.694 1.00 85.69 193 MET A CA 1
ATOM 1514 C C . MET A 1 193 ? 1.705 8.576 6.386 1.00 85.69 193 MET A C 1
ATOM 1516 O O . MET A 1 193 ? 1.320 8.313 7.526 1.00 85.69 193 MET A O 1
ATOM 1520 N N . ASP A 1 194 ? 1.167 9.543 5.641 1.00 85.31 194 ASP A N 1
ATOM 1521 C CA . ASP A 1 194 ? -0.022 10.281 6.051 1.00 85.31 194 ASP A CA 1
ATOM 1522 C C . ASP A 1 194 ? -1.271 9.408 5.898 1.00 85.31 194 ASP A C 1
ATOM 1524 O O . ASP A 1 194 ? -1.623 8.961 4.798 1.00 85.31 194 ASP A O 1
A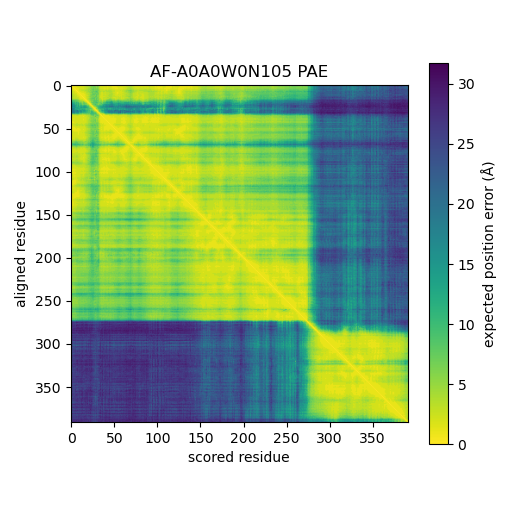TOM 1528 N N . LEU A 1 195 ? -1.976 9.215 7.009 1.00 86.25 195 LEU A N 1
ATOM 1529 C CA . LEU A 1 195 ? -3.244 8.500 7.045 1.00 86.25 195 LEU A CA 1
ATOM 1530 C C . LEU A 1 195 ? -4.415 9.465 7.238 1.00 86.25 195 LEU A C 1
ATOM 1532 O O . LEU A 1 195 ? -4.293 10.519 7.864 1.00 86.25 195 LEU A O 1
ATOM 1536 N N . THR A 1 196 ? -5.573 9.079 6.723 1.00 85.88 196 THR A N 1
ATOM 1537 C CA . THR A 1 196 ? -6.859 9.683 7.076 1.00 85.88 196 THR A CA 1
ATOM 1538 C C . THR A 1 196 ? -7.251 9.333 8.518 1.00 85.88 196 THR A C 1
ATOM 1540 O O . THR A 1 196 ? -6.612 8.523 9.199 1.00 85.88 196 THR A O 1
ATOM 1543 N N . GLU A 1 197 ? -8.343 9.929 8.993 1.00 79.31 197 GLU A N 1
ATOM 1544 C CA . GLU A 1 197 ? -8.920 9.619 10.303 1.00 79.31 197 GLU A CA 1
ATOM 1545 C C . GLU A 1 197 ? -9.281 8.133 10.446 1.00 79.31 197 GLU A C 1
ATOM 1547 O O . GLU A 1 197 ? -8.998 7.524 11.475 1.00 79.31 197 GLU A O 1
ATOM 1552 N N . ASP A 1 198 ? -9.819 7.524 9.388 1.00 79.75 198 ASP A N 1
ATOM 1553 C CA . ASP A 1 198 ? -10.176 6.105 9.326 1.00 79.75 198 ASP A CA 1
ATOM 1554 C C . ASP A 1 198 ? -8.975 5.177 9.049 1.00 79.75 198 ASP A C 1
ATOM 1556 O O . ASP A 1 198 ? -9.138 3.976 8.801 1.00 79.75 198 ASP A O 1
ATOM 1560 N N . ARG A 1 199 ? -7.754 5.720 9.169 1.00 80.50 199 ARG A N 1
ATOM 1561 C CA . ARG A 1 199 ? -6.456 5.038 9.031 1.00 80.50 199 ARG A CA 1
ATOM 1562 C C . ARG A 1 199 ? -6.276 4.352 7.686 1.00 80.50 199 ARG A C 1
ATOM 1564 O O . ARG A 1 199 ? -5.701 3.270 7.605 1.00 80.50 199 ARG A O 1
ATOM 1571 N N . THR A 1 200 ? -6.780 4.986 6.639 1.00 88.50 200 THR A N 1
ATOM 1572 C CA . THR A 1 200 ? -6.484 4.605 5.263 1.00 88.50 200 THR A CA 1
ATOM 1573 C C . THR A 1 200 ? -5.426 5.543 4.691 1.00 88.50 200 THR A C 1
ATOM 1575 O O . THR A 1 200 ? -5.234 6.662 5.173 1.00 88.50 200 THR A O 1
ATOM 1578 N N . ILE A 1 201 ? -4.660 5.070 3.707 1.00 89.94 201 ILE A N 1
ATOM 1579 C CA . ILE A 1 201 ? -3.611 5.876 3.074 1.00 89.94 201 ILE A CA 1
ATOM 1580 C C . ILE A 1 201 ? -4.276 7.068 2.387 1.00 89.94 201 ILE A C 1
ATOM 1582 O O . ILE A 1 201 ? -5.072 6.895 1.465 1.00 89.94 201 ILE A O 1
ATOM 1586 N N . LYS A 1 202 ? -3.923 8.287 2.816 1.00 88.56 202 LYS A N 1
ATOM 1587 C CA . LYS A 1 202 ? -4.571 9.522 2.348 1.00 88.56 202 LYS A CA 1
ATOM 1588 C C . LYS A 1 202 ? -4.414 9.734 0.845 1.00 88.56 202 LYS A C 1
ATOM 1590 O O . LYS A 1 202 ? -5.317 10.248 0.187 1.00 88.56 202 LYS A O 1
ATOM 1595 N N . HIS A 1 203 ? -3.262 9.346 0.310 1.00 88.56 203 HIS A N 1
ATOM 1596 C CA . HIS A 1 203 ? -2.965 9.465 -1.106 1.00 88.56 203 HIS A CA 1
ATOM 1597 C C . HIS A 1 203 ? -2.324 8.183 -1.643 1.00 88.56 203 HIS A C 1
ATOM 1599 O O . HIS A 1 203 ? -1.181 7.867 -1.310 1.00 88.56 203 HIS A O 1
ATOM 1605 N N . SER A 1 204 ? -3.044 7.462 -2.508 1.00 90.25 204 SER A N 1
ATOM 1606 C CA . SER A 1 204 ? -2.592 6.180 -3.076 1.00 90.25 204 SER A CA 1
ATOM 1607 C C . SER A 1 204 ? -1.258 6.277 -3.820 1.00 90.25 204 SER A C 1
ATOM 1609 O O . SER A 1 204 ? -0.464 5.346 -3.757 1.00 90.25 204 SER A O 1
ATOM 1611 N N . PHE A 1 205 ? -0.955 7.422 -4.442 1.00 88.38 205 PHE A N 1
ATOM 1612 C CA . PHE A 1 205 ? 0.297 7.611 -5.179 1.00 88.38 205 PHE A CA 1
ATOM 1613 C C . PHE A 1 205 ? 1.548 7.503 -4.290 1.00 88.38 205 PHE A C 1
ATOM 1615 O O . PHE A 1 205 ? 2.624 7.174 -4.788 1.00 88.38 205 PHE A O 1
ATOM 1622 N N . TYR A 1 206 ? 1.437 7.762 -2.978 1.00 88.75 206 TYR A N 1
ATOM 1623 C CA . TYR A 1 206 ? 2.544 7.508 -2.054 1.00 88.75 206 TYR A CA 1
ATOM 1624 C C . TYR A 1 206 ? 2.770 6.008 -1.864 1.00 88.75 206 TYR A C 1
ATOM 1626 O O . TYR A 1 206 ? 3.918 5.578 -1.796 1.00 88.75 206 TYR A O 1
ATOM 1634 N N . ALA A 1 207 ? 1.701 5.206 -1.823 1.00 93.19 207 ALA A N 1
ATOM 1635 C CA . ALA A 1 207 ? 1.830 3.755 -1.745 1.00 93.19 207 ALA A CA 1
ATOM 1636 C C . ALA A 1 207 ? 2.501 3.216 -3.011 1.00 93.19 207 ALA A C 1
ATOM 1638 O O . ALA A 1 207 ? 3.491 2.494 -2.917 1.00 93.19 207 ALA A O 1
ATOM 1639 N N . ASP A 1 208 ? 2.044 3.674 -4.180 1.00 93.62 208 ASP A N 1
ATOM 1640 C CA . ASP A 1 208 ? 2.648 3.325 -5.467 1.00 93.62 208 ASP A CA 1
ATOM 1641 C C . ASP A 1 208 ? 4.133 3.709 -5.515 1.00 93.62 208 ASP A C 1
ATOM 1643 O O . ASP A 1 208 ? 4.955 2.940 -6.011 1.00 93.62 208 ASP A O 1
ATOM 1647 N N . HIS A 1 209 ? 4.498 4.872 -4.957 1.00 93.19 209 HIS A N 1
ATOM 1648 C CA . HIS A 1 209 ? 5.887 5.314 -4.862 1.00 93.19 209 HIS A CA 1
ATOM 1649 C C . HIS A 1 209 ? 6.753 4.340 -4.053 1.00 93.19 209 HIS A C 1
ATOM 1651 O O . HIS A 1 209 ? 7.805 3.929 -4.542 1.00 93.19 209 HIS A O 1
ATOM 1657 N N . TYR A 1 210 ? 6.338 3.964 -2.841 1.00 95.00 210 TYR A N 1
ATOM 1658 C CA . TYR A 1 210 ? 7.117 3.030 -2.020 1.00 95.00 210 TYR A CA 1
ATOM 1659 C C . TYR A 1 210 ? 7.172 1.638 -2.639 1.00 95.00 210 TYR A C 1
ATOM 1661 O O . TYR A 1 210 ? 8.240 1.026 -2.655 1.00 95.00 210 TYR A O 1
ATOM 1669 N N . ILE A 1 211 ? 6.060 1.169 -3.211 1.00 96.69 211 ILE A N 1
ATOM 1670 C CA . ILE A 1 211 ? 6.002 -0.138 -3.861 1.00 96.69 211 ILE A CA 1
ATOM 1671 C C . ILE A 1 211 ? 6.965 -0.182 -5.050 1.00 96.69 211 ILE A C 1
ATOM 1673 O O . ILE A 1 211 ? 7.824 -1.057 -5.098 1.00 96.69 211 ILE A O 1
ATOM 1677 N N . ARG A 1 212 ? 6.910 0.779 -5.980 1.00 95.44 212 ARG A N 1
ATOM 1678 C CA . ARG A 1 212 ? 7.808 0.773 -7.150 1.00 95.44 212 ARG A CA 1
ATOM 1679 C C . ARG A 1 212 ? 9.279 0.958 -6.777 1.00 95.44 212 ARG A C 1
ATOM 1681 O O . ARG A 1 212 ? 10.130 0.296 -7.367 1.00 95.44 212 ARG A O 1
ATOM 1688 N N . GLN A 1 213 ? 9.583 1.835 -5.812 1.00 94.94 213 GLN A N 1
ATOM 1689 C CA . GLN A 1 213 ? 10.959 2.053 -5.363 1.00 94.94 213 GLN A CA 1
ATOM 1690 C C . GLN A 1 213 ? 11.492 0.775 -4.732 1.00 94.94 213 GLN A C 1
ATOM 1692 O O . GLN A 1 213 ? 12.532 0.288 -5.163 1.00 94.94 213 GLN A O 1
ATOM 1697 N N . GLY A 1 214 ? 10.739 0.177 -3.810 1.00 95.94 214 GLY A N 1
ATOM 1698 C CA . GLY A 1 214 ? 11.099 -1.093 -3.202 1.00 95.94 214 GLY A CA 1
ATOM 1699 C C . GLY A 1 214 ? 11.289 -2.190 -4.247 1.00 95.94 214 GLY A C 1
ATOM 1700 O O . GLY A 1 214 ? 12.362 -2.766 -4.343 1.00 95.94 214 GLY A O 1
ATOM 1701 N N . LEU A 1 215 ? 10.303 -2.434 -5.110 1.00 97.12 215 LEU A N 1
ATOM 1702 C CA . LEU A 1 215 ? 10.398 -3.480 -6.133 1.00 97.12 215 LEU A CA 1
ATOM 1703 C C . LEU A 1 215 ? 11.602 -3.312 -7.072 1.00 97.12 215 LEU A C 1
ATOM 1705 O O . LEU A 1 215 ? 12.188 -4.312 -7.483 1.00 97.12 215 LEU A O 1
ATOM 1709 N N . SER A 1 216 ? 12.005 -2.074 -7.376 1.00 96.19 216 SER A N 1
ATOM 1710 C CA . SER A 1 216 ? 13.213 -1.797 -8.168 1.00 96.19 216 SER A CA 1
ATOM 1711 C C . SER A 1 216 ? 14.521 -2.200 -7.467 1.00 96.19 216 SER A C 1
ATOM 1713 O O . SER A 1 216 ? 15.544 -2.328 -8.133 1.00 96.19 216 SER A O 1
ATOM 1715 N N . GLN A 1 217 ? 14.493 -2.418 -6.147 1.00 96.25 217 GLN A N 1
ATOM 1716 C CA . GLN A 1 217 ? 15.630 -2.860 -5.332 1.00 96.25 217 GLN A CA 1
ATOM 1717 C C . GLN A 1 217 ? 15.685 -4.376 -5.116 1.00 96.25 217 GLN A C 1
ATOM 1719 O O . GLN A 1 217 ? 16.600 -4.859 -4.449 1.00 96.25 217 GLN A O 1
ATOM 1724 N N . LEU A 1 218 ? 14.736 -5.148 -5.656 1.00 96.75 218 LEU A N 1
ATOM 1725 C CA . LEU A 1 218 ? 14.760 -6.603 -5.519 1.00 96.75 218 LEU A CA 1
ATOM 1726 C C . LEU A 1 218 ? 16.064 -7.196 -6.073 1.00 96.75 218 LEU A C 1
ATOM 1728 O O . LEU A 1 218 ? 16.610 -6.726 -7.071 1.00 96.75 218 LEU A O 1
ATOM 1732 N N . THR A 1 219 ? 16.527 -8.270 -5.437 1.00 96.00 219 THR A N 1
ATOM 1733 C CA . THR A 1 219 ? 17.717 -9.035 -5.850 1.00 96.00 219 THR A CA 1
ATOM 1734 C C . THR A 1 219 ? 17.382 -10.463 -6.285 1.00 96.00 219 THR A C 1
ATOM 1736 O O . THR A 1 219 ? 18.146 -11.097 -7.015 1.00 96.00 219 THR A O 1
ATOM 1739 N N . ASP A 1 220 ? 16.209 -10.971 -5.899 1.00 96.75 220 ASP A N 1
ATOM 1740 C CA . ASP A 1 220 ? 15.727 -12.289 -6.300 1.00 96.75 220 ASP A CA 1
ATOM 1741 C C . ASP A 1 220 ? 15.268 -12.284 -7.766 1.00 96.75 220 ASP A C 1
ATOM 1743 O O . ASP A 1 220 ? 14.285 -11.641 -8.140 1.00 96.75 220 ASP A O 1
ATOM 1747 N N . LYS A 1 221 ? 15.972 -13.045 -8.610 1.00 96.69 221 LYS A N 1
ATOM 1748 C CA . LYS A 1 221 ? 15.720 -13.098 -10.059 1.00 96.69 221 LYS A CA 1
ATOM 1749 C C . LYS A 1 221 ? 14.312 -13.573 -10.407 1.00 96.69 221 LYS A C 1
ATOM 1751 O O . LYS A 1 221 ? 13.732 -13.085 -11.379 1.00 96.69 221 LYS A O 1
ATOM 1756 N N . TYR A 1 222 ? 13.773 -14.522 -9.646 1.00 96.19 222 TYR A N 1
ATOM 1757 C CA . TYR A 1 222 ? 12.433 -15.042 -9.877 1.00 96.19 222 TYR A CA 1
ATOM 1758 C C . TYR A 1 222 ? 11.390 -13.980 -9.521 1.00 96.19 222 TYR A C 1
ATOM 1760 O O . TYR A 1 222 ? 10.530 -13.683 -10.353 1.00 96.19 222 TYR A O 1
ATOM 1768 N N . ALA A 1 223 ? 11.516 -13.330 -8.363 1.00 97.06 223 ALA A N 1
ATOM 1769 C CA . ALA A 1 223 ? 10.629 -12.243 -7.955 1.00 97.06 223 ALA A CA 1
ATOM 1770 C C . ALA A 1 223 ? 10.665 -11.070 -8.948 1.00 97.06 223 ALA A C 1
ATOM 1772 O O . ALA A 1 223 ? 9.609 -10.632 -9.409 1.00 97.06 223 ALA A O 1
ATOM 1773 N N . ILE A 1 224 ? 11.863 -10.633 -9.360 1.00 98.06 224 ILE A N 1
ATOM 1774 C CA . ILE A 1 224 ? 12.029 -9.581 -10.375 1.00 98.06 224 ILE A CA 1
ATOM 1775 C C . ILE A 1 224 ? 11.292 -9.972 -11.657 1.00 98.06 224 ILE A C 1
ATOM 1777 O O . ILE A 1 224 ? 10.488 -9.190 -12.158 1.00 98.06 224 ILE A O 1
ATOM 1781 N N . SER A 1 225 ? 11.514 -11.190 -12.171 1.00 97.06 225 SER A N 1
ATOM 1782 C CA . SER A 1 225 ? 10.895 -11.641 -13.424 1.00 97.06 225 SER A CA 1
ATOM 1783 C C . SER A 1 225 ? 9.365 -11.606 -13.376 1.00 97.06 225 SER A C 1
ATOM 1785 O O . SER A 1 225 ? 8.735 -11.186 -14.345 1.00 97.06 225 SER A O 1
ATOM 1787 N N . ARG A 1 226 ? 8.765 -11.966 -12.233 1.00 96.75 226 ARG A N 1
ATOM 1788 C CA . ARG A 1 226 ? 7.309 -11.938 -12.042 1.00 96.75 226 ARG A CA 1
ATOM 1789 C C . ARG A 1 226 ? 6.742 -10.527 -11.984 1.00 96.75 226 ARG A C 1
ATOM 1791 O O . ARG A 1 226 ? 5.633 -10.310 -12.459 1.00 96.75 226 ARG A O 1
ATOM 1798 N N . VAL A 1 227 ? 7.487 -9.588 -11.409 1.00 97.31 227 VAL A N 1
ATOM 1799 C CA . VAL A 1 227 ? 7.074 -8.185 -11.284 1.00 97.31 227 VAL A CA 1
ATOM 1800 C C . VAL A 1 227 ? 7.202 -7.447 -12.615 1.00 97.31 227 VAL A C 1
ATOM 1802 O O . VAL A 1 227 ? 6.330 -6.654 -12.960 1.00 97.31 227 VAL A O 1
ATOM 1805 N N . VAL A 1 228 ? 8.270 -7.703 -13.379 1.00 97.44 228 VAL A N 1
ATOM 1806 C CA . VAL A 1 228 ? 8.526 -6.998 -14.648 1.00 97.44 228 VAL A CA 1
ATOM 1807 C C . VAL A 1 228 ? 7.887 -7.675 -15.857 1.00 97.44 228 VAL A C 1
ATOM 1809 O O . VAL A 1 228 ? 7.754 -7.031 -16.890 1.00 97.44 228 VAL A O 1
ATOM 1812 N N . VAL A 1 229 ? 7.450 -8.931 -15.742 1.00 97.06 229 VAL A N 1
ATOM 1813 C CA . VAL A 1 229 ? 6.633 -9.632 -16.751 1.00 97.06 229 VAL A CA 1
ATOM 1814 C C . VAL A 1 229 ? 5.349 -10.161 -16.094 1.00 97.06 229 VAL A C 1
ATOM 1816 O O . VAL A 1 229 ? 5.128 -11.375 -16.028 1.00 97.06 229 VAL A O 1
ATOM 1819 N N . PRO A 1 230 ? 4.501 -9.275 -15.545 1.00 95.75 230 PRO A N 1
ATOM 1820 C CA . PRO A 1 230 ? 3.321 -9.705 -14.819 1.00 95.75 230 PRO A CA 1
ATOM 1821 C C . PRO A 1 230 ? 2.241 -10.206 -15.785 1.00 95.75 230 PRO A C 1
ATOM 1823 O O . PRO A 1 230 ? 2.128 -9.740 -16.926 1.00 95.75 230 PRO A O 1
ATOM 1826 N N . ALA A 1 231 ? 1.413 -11.137 -15.305 1.00 93.12 231 ALA A N 1
ATOM 1827 C CA . ALA A 1 231 ? 0.210 -11.564 -16.015 1.00 93.12 231 ALA A CA 1
ATOM 1828 C C . ALA A 1 231 ? -0.746 -10.377 -16.248 1.00 93.12 231 ALA A C 1
ATOM 1830 O O . ALA A 1 231 ? -0.672 -9.355 -15.566 1.00 93.12 231 ALA A O 1
ATOM 1831 N N . ASP A 1 232 ? -1.658 -10.495 -17.212 1.00 92.69 232 ASP A N 1
ATOM 1832 C CA . ASP A 1 232 ? -2.686 -9.470 -17.400 1.00 92.69 232 ASP A CA 1
ATOM 1833 C C . ASP A 1 232 ? -3.654 -9.452 -16.197 1.00 92.69 232 ASP A C 1
ATOM 1835 O O . ASP A 1 232 ? -3.957 -10.493 -15.614 1.00 92.69 232 ASP A O 1
ATOM 1839 N N . GLY A 1 233 ? -4.148 -8.265 -15.828 1.00 94.31 233 GLY A N 1
ATOM 1840 C CA . GLY A 1 233 ? -5.145 -8.106 -14.759 1.00 94.31 233 GLY A CA 1
ATOM 1841 C C . GLY A 1 233 ? -4.597 -8.044 -13.329 1.00 94.31 233 GLY A C 1
ATOM 1842 O O . GLY A 1 233 ? -5.387 -8.116 -12.392 1.00 94.31 233 GLY A O 1
ATOM 1843 N N . VAL A 1 234 ? -3.283 -7.884 -13.146 1.00 97.25 234 VAL A N 1
ATOM 1844 C CA . VAL A 1 234 ? -2.662 -7.681 -11.823 1.00 97.25 234 VAL A CA 1
ATOM 1845 C C . VAL A 1 234 ? -2.091 -6.273 -11.671 1.00 97.25 234 VAL A C 1
ATOM 1847 O O . VAL A 1 234 ? -1.738 -5.620 -12.659 1.00 97.25 234 VAL A O 1
ATOM 1850 N N . TYR A 1 235 ? -1.987 -5.810 -10.428 1.00 97.12 235 TYR A N 1
ATOM 1851 C CA . TYR A 1 235 ? -1.514 -4.471 -10.070 1.00 97.12 235 TYR A CA 1
ATOM 1852 C C . TYR A 1 235 ? -0.135 -4.140 -10.663 1.00 97.12 235 TYR A C 1
ATOM 1854 O O . TYR A 1 235 ? 0.057 -3.052 -11.206 1.00 97.12 235 TYR A O 1
ATOM 1862 N N . GLU A 1 236 ? 0.804 -5.089 -10.659 1.00 97.38 236 GLU A N 1
ATOM 1863 C CA . GLU A 1 236 ? 2.185 -4.900 -11.121 1.00 97.38 236 GLU A CA 1
ATOM 1864 C C . GLU A 1 236 ? 2.277 -4.476 -12.592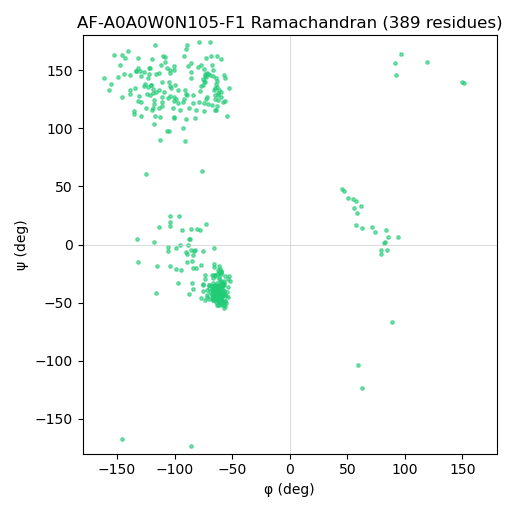 1.00 97.38 236 GLU A C 1
ATOM 1866 O O . GLU A 1 236 ? 3.232 -3.809 -12.994 1.00 97.38 236 GLU A O 1
ATOM 1871 N N . ARG A 1 237 ? 1.255 -4.787 -13.403 1.00 95.00 237 ARG A N 1
ATOM 1872 C CA . ARG A 1 237 ? 1.177 -4.351 -14.803 1.00 95.00 237 ARG A CA 1
ATOM 1873 C C . ARG A 1 237 ? 1.054 -2.833 -14.941 1.00 95.00 237 ARG A C 1
ATOM 1875 O O . ARG A 1 237 ? 1.450 -2.291 -15.969 1.00 95.00 237 ARG A O 1
ATOM 1882 N N . SER A 1 238 ? 0.498 -2.173 -13.928 1.00 93.81 238 SER A N 1
ATOM 1883 C CA . SER A 1 238 ? 0.287 -0.722 -13.890 1.00 93.81 238 SER A CA 1
ATOM 1884 C C . SER A 1 238 ? 1.460 0.062 -13.293 1.00 93.81 238 SER A C 1
ATOM 1886 O O . SER A 1 238 ? 1.455 1.290 -13.343 1.00 93.81 238 SER A O 1
ATOM 1888 N N . ILE A 1 239 ? 2.473 -0.624 -12.750 1.00 95.62 239 ILE A N 1
ATOM 1889 C CA . ILE A 1 239 ? 3.606 0.033 -12.099 1.00 95.62 239 ILE A CA 1
ATOM 1890 C C . ILE A 1 239 ? 4.498 0.711 -13.141 1.00 95.62 239 ILE A C 1
ATOM 1892 O O . ILE A 1 239 ? 4.987 0.073 -14.078 1.00 95.62 239 ILE A O 1
ATOM 1896 N N . ASP A 1 240 ? 4.753 2.001 -12.921 1.00 94.62 240 ASP A N 1
ATOM 1897 C CA . ASP A 1 240 ? 5.710 2.796 -13.686 1.00 94.62 240 ASP A CA 1
ATOM 1898 C C . ASP A 1 240 ? 7.034 2.947 -12.925 1.00 94.62 240 ASP A C 1
ATOM 1900 O O . ASP A 1 240 ? 7.129 3.681 -11.936 1.00 94.62 240 ASP A O 1
ATOM 1904 N N . PHE A 1 241 ? 8.067 2.270 -13.419 1.00 95.06 241 PHE A N 1
ATOM 1905 C CA . PHE A 1 241 ? 9.430 2.283 -12.895 1.00 95.06 241 PHE A CA 1
ATOM 1906 C C . PHE A 1 241 ? 10.289 3.434 -13.437 1.00 95.06 241 PHE A C 1
ATOM 1908 O O . PHE A 1 241 ? 11.421 3.588 -12.984 1.00 95.06 241 PHE A O 1
ATOM 1915 N N . SER A 1 242 ? 9.799 4.248 -14.379 1.00 88.19 242 SER A N 1
ATOM 1916 C CA . SER A 1 242 ? 10.612 5.229 -15.119 1.00 88.19 242 SER A CA 1
ATOM 1917 C C . SER A 1 242 ? 11.357 6.239 -14.234 1.00 88.19 242 SER A C 1
ATOM 1919 O O . SER A 1 242 ? 12.420 6.721 -14.615 1.00 88.19 242 SER A O 1
ATOM 1921 N N . SER A 1 243 ? 10.835 6.520 -13.037 1.00 86.38 243 SER A N 1
ATOM 1922 C CA . SER A 1 243 ? 11.416 7.438 -12.052 1.00 86.38 243 SER A CA 1
ATOM 1923 C C . SER A 1 243 ? 12.101 6.729 -10.870 1.00 86.38 243 SER A C 1
ATOM 1925 O O . SER A 1 243 ? 12.130 7.271 -9.761 1.00 86.38 243 SER A O 1
ATOM 1927 N N . THR A 1 244 ? 12.552 5.488 -11.049 1.00 90.62 244 THR A N 1
ATOM 1928 C CA . THR A 1 244 ? 13.255 4.700 -10.019 1.00 90.62 244 THR A CA 1
ATOM 1929 C C . THR A 1 244 ? 14.738 4.565 -10.351 1.00 90.62 244 THR A C 1
ATOM 1931 O O . THR A 1 244 ? 15.134 4.753 -11.501 1.00 90.62 244 THR A O 1
ATOM 1934 N N . THR A 1 245 ? 15.551 4.227 -9.348 1.00 91.06 245 THR A N 1
ATOM 1935 C CA . THR A 1 245 ? 16.974 3.894 -9.520 1.00 91.06 245 THR A CA 1
ATOM 1936 C C . THR A 1 245 ? 17.158 2.413 -9.198 1.00 91.06 245 THR A C 1
ATOM 1938 O O . THR A 1 245 ? 17.359 2.089 -8.030 1.00 91.06 245 THR A O 1
ATOM 1941 N N . PRO A 1 246 ? 17.043 1.497 -10.176 1.00 93.62 246 PRO A N 1
ATOM 1942 C CA . PRO A 1 246 ? 17.008 0.067 -9.888 1.00 93.62 246 PRO A CA 1
ATOM 1943 C C . PRO A 1 246 ? 18.336 -0.482 -9.355 1.00 93.62 246 PRO A C 1
ATOM 1945 O O . PRO A 1 246 ? 19.402 0.040 -9.692 1.00 93.62 246 PRO A O 1
ATOM 1948 N N . SER A 1 247 ? 18.276 -1.578 -8.594 1.00 94.38 247 SER A N 1
ATOM 1949 C CA . SER A 1 247 ? 19.459 -2.355 -8.207 1.00 94.38 247 SER A CA 1
ATOM 1950 C C . SER A 1 247 ? 20.158 -2.964 -9.430 1.00 94.38 247 SER A C 1
ATOM 1952 O O . SER A 1 247 ? 19.585 -3.089 -10.522 1.00 94.38 247 SER A O 1
ATOM 1954 N N . GLU A 1 248 ? 21.416 -3.375 -9.258 1.00 92.94 248 GLU A N 1
ATOM 1955 C CA . GLU A 1 248 ? 22.183 -4.018 -10.325 1.00 92.94 248 GLU A CA 1
ATOM 1956 C C . GLU A 1 248 ? 21.549 -5.352 -10.750 1.00 92.94 248 GLU A C 1
ATOM 1958 O O . GLU A 1 248 ? 21.435 -5.639 -11.948 1.00 92.94 248 GLU A O 1
ATOM 1963 N N . GLU A 1 249 ? 21.071 -6.142 -9.789 1.00 95.69 249 GLU A N 1
ATOM 1964 C CA . GLU A 1 249 ? 20.371 -7.402 -10.024 1.00 95.69 249 GLU A CA 1
ATOM 1965 C C . GLU A 1 249 ? 19.070 -7.185 -10.798 1.00 95.69 249 GLU A C 1
ATOM 1967 O O . GLU A 1 249 ? 18.843 -7.865 -11.807 1.00 95.69 249 GLU A O 1
ATOM 1972 N N . PHE A 1 250 ? 18.253 -6.205 -10.392 1.00 96.38 250 PHE A N 1
ATOM 1973 C CA . PHE A 1 250 ? 17.028 -5.835 -11.102 1.00 96.38 250 PHE A CA 1
ATOM 1974 C C . PHE A 1 250 ? 17.341 -5.449 -12.548 1.00 96.38 250 PHE A C 1
ATOM 1976 O O . PHE A 1 250 ? 16.774 -6.008 -13.493 1.00 96.38 250 PHE A O 1
ATOM 1983 N N . ALA A 1 251 ? 18.313 -4.554 -12.741 1.00 93.88 251 ALA A N 1
ATOM 1984 C CA . ALA A 1 251 ? 18.724 -4.109 -14.065 1.00 93.88 251 ALA A CA 1
ATOM 1985 C C . ALA A 1 251 ? 19.292 -5.243 -14.925 1.00 93.88 251 ALA A C 1
ATOM 1987 O O . ALA A 1 251 ? 19.105 -5.250 -16.143 1.00 93.88 251 ALA A O 1
ATOM 1988 N N . THR A 1 252 ? 19.989 -6.206 -14.327 1.00 93.06 252 THR A N 1
ATOM 1989 C CA . THR A 1 252 ? 20.530 -7.372 -15.035 1.00 93.06 252 THR A CA 1
ATOM 1990 C C . THR A 1 252 ? 19.412 -8.275 -15.543 1.00 93.06 252 THR A C 1
ATOM 1992 O O . THR A 1 252 ? 19.409 -8.636 -16.721 1.00 93.06 252 THR A O 1
ATOM 1995 N N . VAL A 1 253 ? 18.426 -8.597 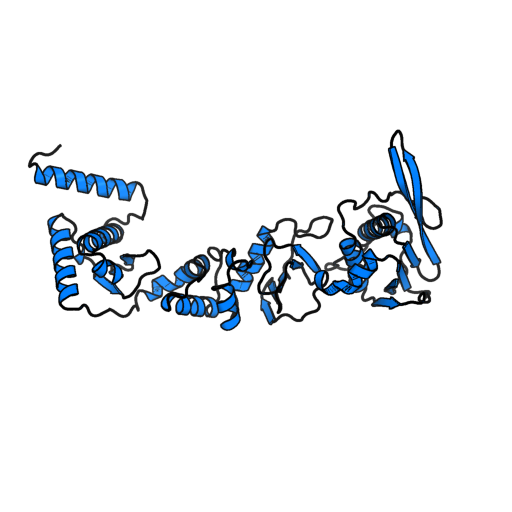-14.700 1.00 95.62 253 VAL A N 1
ATOM 1996 C CA . VAL A 1 253 ? 17.280 -9.433 -15.091 1.00 95.62 253 VAL A CA 1
ATOM 1997 C C . VAL A 1 253 ? 16.461 -8.753 -16.186 1.00 95.62 253 VAL A C 1
ATOM 1999 O O . VAL A 1 253 ? 16.193 -9.375 -17.215 1.00 95.62 253 VAL A O 1
ATOM 2002 N N . VAL A 1 254 ? 16.135 -7.466 -16.026 1.00 93.69 254 VAL A N 1
ATOM 2003 C CA . VAL A 1 254 ? 15.408 -6.694 -17.047 1.00 93.69 254 VAL A CA 1
ATOM 2004 C C . VAL A 1 254 ? 16.167 -6.686 -18.375 1.00 93.69 254 VAL A C 1
ATOM 2006 O O . VAL A 1 254 ? 15.563 -6.905 -19.425 1.00 93.69 254 VAL A O 1
ATOM 2009 N N . ARG A 1 255 ? 17.495 -6.507 -18.356 1.00 87.25 255 ARG A N 1
ATOM 2010 C CA . ARG A 1 255 ? 18.326 -6.536 -19.571 1.00 87.25 255 ARG A CA 1
ATOM 2011 C C . ARG A 1 255 ? 18.323 -7.899 -20.258 1.00 87.25 255 ARG A C 1
ATOM 2013 O O . ARG A 1 255 ? 18.213 -7.949 -21.481 1.00 87.25 255 ARG A O 1
ATOM 2020 N N . VAL A 1 256 ? 18.415 -8.995 -19.507 1.00 87.25 256 VAL A N 1
ATOM 2021 C CA . VAL A 1 256 ? 18.339 -10.357 -20.067 1.00 87.25 256 VAL A CA 1
ATOM 2022 C C . VAL A 1 256 ? 16.970 -10.612 -20.703 1.00 87.25 256 VAL A C 1
ATOM 2024 O O . VAL A 1 256 ? 16.898 -11.101 -21.833 1.00 87.25 256 VAL A O 1
ATOM 2027 N N . LEU A 1 257 ? 15.886 -10.231 -20.023 1.00 87.50 257 LEU A N 1
ATOM 2028 C CA . LEU A 1 257 ? 14.519 -10.397 -20.528 1.00 87.50 257 LEU A CA 1
ATOM 2029 C C . LEU A 1 257 ? 14.253 -9.542 -21.772 1.00 87.50 257 LEU A C 1
ATOM 2031 O O . LEU A 1 257 ? 13.601 -10.019 -22.705 1.00 87.50 257 LEU A O 1
ATOM 2035 N N . ALA A 1 258 ? 14.797 -8.321 -21.810 1.00 83.50 258 ALA A N 1
ATOM 2036 C CA . ALA A 1 258 ? 14.720 -7.426 -22.960 1.00 83.50 258 ALA A CA 1
ATOM 2037 C C . ALA A 1 258 ? 15.478 -7.989 -24.173 1.00 83.50 258 ALA A C 1
ATOM 2039 O O . ALA A 1 258 ? 14.927 -8.018 -25.271 1.00 83.50 258 ALA A O 1
ATOM 2040 N N . LYS A 1 259 ? 16.704 -8.501 -23.975 1.00 76.44 259 LYS A N 1
ATOM 2041 C CA . LYS A 1 259 ? 17.486 -9.180 -25.029 1.00 76.44 259 LYS A CA 1
ATOM 2042 C C . LYS A 1 259 ? 16.794 -10.439 -25.560 1.00 76.44 259 LYS A C 1
ATOM 2044 O O . LYS A 1 259 ? 16.977 -10.789 -26.718 1.00 76.44 259 LYS A O 1
ATOM 2049 N N . SER A 1 260 ? 16.000 -11.099 -24.719 1.00 73.31 260 SER A N 1
ATOM 2050 C CA . SER A 1 260 ? 15.254 -12.315 -25.067 1.00 73.31 260 SER A CA 1
ATOM 2051 C C . SER A 1 260 ? 13.874 -12.037 -25.675 1.00 73.31 260 SER A C 1
ATOM 2053 O O . SER A 1 260 ? 13.126 -12.981 -25.913 1.00 73.31 260 SER A O 1
ATOM 2055 N N . PHE A 1 261 ? 13.515 -10.769 -25.920 1.00 74.00 261 PHE A N 1
ATOM 2056 C CA . PHE A 1 261 ? 12.221 -10.370 -26.495 1.00 74.00 261 PHE A CA 1
ATOM 2057 C C . PHE A 1 261 ? 11.014 -10.903 -25.714 1.00 74.00 261 PHE A C 1
ATOM 2059 O O . PHE A 1 261 ? 10.013 -11.337 -26.289 1.00 74.00 261 PHE A O 1
ATOM 2066 N N . THR A 1 262 ? 11.113 -10.896 -24.384 1.00 80.81 262 THR A N 1
ATOM 2067 C CA . THR A 1 262 ? 10.066 -11.459 -23.527 1.00 80.81 262 THR A CA 1
ATOM 2068 C C . THR A 1 262 ? 8.766 -10.670 -23.690 1.00 80.81 262 THR A C 1
ATOM 2070 O O . THR A 1 262 ? 8.693 -9.487 -23.353 1.00 80.81 262 THR A O 1
ATOM 2073 N N . LYS A 1 263 ? 7.720 -11.328 -24.201 1.00 86.75 263 LYS A N 1
ATOM 2074 C CA . LYS A 1 263 ? 6.391 -10.726 -24.364 1.00 86.75 263 LYS A CA 1
ATOM 2075 C C . LYS A 1 263 ? 5.832 -10.303 -23.002 1.00 86.75 263 LYS A C 1
ATOM 2077 O O . LYS A 1 263 ? 5.825 -11.101 -22.072 1.00 86.75 263 LYS A O 1
ATOM 2082 N N . GLY A 1 264 ? 5.311 -9.079 -22.915 1.00 87.25 264 GLY A N 1
ATOM 2083 C CA . GLY A 1 264 ? 4.705 -8.547 -21.687 1.00 87.25 264 GLY A CA 1
ATOM 2084 C C . GLY A 1 264 ? 5.697 -7.917 -20.706 1.00 87.25 264 GLY A C 1
ATOM 2085 O O . GLY A 1 264 ? 5.292 -7.545 -19.608 1.00 87.25 264 GLY A O 1
ATOM 2086 N N . LEU A 1 265 ? 6.971 -7.774 -21.091 1.00 92.69 265 LEU A N 1
ATOM 2087 C CA . LEU A 1 265 ? 7.957 -7.037 -20.307 1.00 92.69 265 LEU A CA 1
ATOM 2088 C C . LEU A 1 265 ? 7.527 -5.574 -20.115 1.00 92.69 265 LEU A C 1
ATOM 2090 O O . LEU A 1 265 ? 7.185 -4.876 -21.070 1.00 92.69 265 LEU A O 1
ATOM 2094 N N . ASN A 1 266 ? 7.581 -5.104 -18.873 1.00 93.62 266 ASN A N 1
ATOM 2095 C CA . ASN A 1 266 ? 7.216 -3.749 -18.498 1.00 93.62 266 ASN A CA 1
ATOM 2096 C C . ASN A 1 266 ? 8.187 -2.736 -19.135 1.00 93.62 266 ASN A C 1
ATOM 2098 O O . ASN A 1 266 ? 9.379 -2.697 -18.820 1.00 93.62 266 ASN A O 1
ATOM 2102 N N . HIS A 1 267 ? 7.662 -1.889 -20.024 1.00 89.69 267 HIS A N 1
ATOM 2103 C CA . HIS A 1 267 ? 8.462 -0.916 -20.768 1.00 89.69 267 HIS A CA 1
ATOM 2104 C C . HIS A 1 267 ? 9.126 0.125 -19.859 1.00 89.69 267 HIS A C 1
ATOM 2106 O O . HIS A 1 267 ? 10.262 0.527 -20.111 1.00 89.69 267 HIS A O 1
ATOM 2112 N N . SER A 1 268 ? 8.451 0.543 -18.786 1.00 93.56 268 SER A N 1
ATOM 2113 C CA . SER A 1 268 ? 9.015 1.509 -17.841 1.00 93.56 268 SER A CA 1
ATOM 2114 C C . SER A 1 268 ? 10.209 0.937 -17.076 1.00 93.56 268 SER A C 1
ATOM 2116 O O . SER A 1 268 ? 11.167 1.666 -16.830 1.00 93.56 268 SER A O 1
ATOM 2118 N N . ALA A 1 269 ? 10.206 -0.371 -16.782 1.00 94.00 269 ALA A N 1
ATOM 2119 C CA . ALA A 1 269 ? 11.346 -1.057 -16.177 1.00 94.00 269 ALA A CA 1
ATOM 2120 C C . ALA A 1 269 ? 12.542 -1.069 -17.135 1.00 94.00 269 ALA A C 1
ATOM 2122 O O . ALA A 1 269 ? 13.664 -0.773 -16.730 1.00 94.00 269 ALA A O 1
ATOM 2123 N N . VAL A 1 270 ? 12.305 -1.319 -18.431 1.00 90.38 270 VAL A N 1
ATOM 2124 C CA . VAL A 1 270 ? 13.353 -1.193 -19.456 1.00 90.38 270 VAL A CA 1
ATOM 2125 C C . VAL A 1 270 ? 13.911 0.226 -19.461 1.00 90.38 270 VAL A C 1
ATOM 2127 O O . VAL A 1 270 ? 15.126 0.383 -19.404 1.00 90.38 270 VAL A O 1
ATOM 2130 N N . THR A 1 271 ? 13.049 1.247 -19.495 1.00 87.56 271 THR A N 1
ATOM 2131 C CA . THR A 1 271 ? 13.449 2.662 -19.480 1.00 87.56 271 THR A CA 1
ATOM 2132 C C . THR A 1 271 ? 14.257 3.029 -18.237 1.00 87.56 271 THR A C 1
ATOM 2134 O O . THR A 1 271 ? 15.310 3.644 -18.384 1.00 87.56 271 THR A O 1
ATOM 2137 N N . ALA A 1 272 ? 13.847 2.592 -17.046 1.00 89.31 272 ALA A N 1
ATOM 2138 C CA . ALA A 1 272 ? 14.593 2.806 -15.805 1.00 89.31 272 ALA A CA 1
ATOM 2139 C C . ALA A 1 272 ? 16.009 2.209 -15.875 1.00 89.31 272 ALA A C 1
ATOM 2141 O O . ALA A 1 272 ? 16.979 2.802 -15.412 1.00 89.31 272 ALA A O 1
ATOM 2142 N N . CYS A 1 273 ? 16.157 1.059 -16.537 1.00 87.44 273 CYS A N 1
ATOM 2143 C CA . CYS A 1 273 ? 17.449 0.410 -16.742 1.00 87.44 273 CYS A CA 1
ATOM 2144 C C . CYS A 1 273 ? 18.243 0.958 -17.948 1.00 87.44 273 CYS A C 1
ATOM 2146 O O . CYS A 1 273 ? 19.398 0.561 -18.134 1.00 87.44 273 CYS A O 1
ATOM 2148 N N . ARG A 1 274 ? 17.678 1.865 -18.770 1.00 72.00 274 ARG A N 1
ATOM 2149 C CA . ARG A 1 274 ? 18.351 2.418 -19.968 1.00 72.00 274 ARG A CA 1
ATOM 2150 C C . ARG A 1 274 ? 19.542 3.306 -19.638 1.00 72.00 274 ARG A C 1
ATOM 2152 O O . ARG A 1 274 ? 20.459 3.339 -20.457 1.00 72.00 274 ARG A O 1
ATOM 2159 N N . GLY A 1 275 ? 19.575 3.928 -18.455 1.00 57.97 275 GLY A N 1
ATOM 2160 C CA . GLY A 1 275 ? 20.744 4.680 -17.978 1.00 57.97 275 GLY A CA 1
ATOM 2161 C C . GLY A 1 275 ? 22.044 3.867 -18.055 1.00 57.97 275 GLY A C 1
ATOM 2162 O O . GLY A 1 275 ? 23.076 4.420 -18.397 1.00 57.97 275 GLY A O 1
ATOM 2163 N N . ASN A 1 276 ? 21.954 2.537 -17.897 1.00 48.12 276 ASN A N 1
ATOM 2164 C CA . ASN A 1 276 ? 23.076 1.597 -18.015 1.00 48.12 276 ASN A CA 1
ATOM 2165 C C . ASN A 1 276 ? 23.062 0.757 -19.314 1.00 48.12 276 ASN A C 1
ATOM 2167 O O . ASN A 1 276 ? 23.929 -0.096 -19.514 1.00 48.12 276 ASN A O 1
ATOM 2171 N N . LEU A 1 277 ? 22.055 0.909 -20.183 1.00 50.09 277 LEU A N 1
ATOM 2172 C CA . LEU A 1 277 ? 21.987 0.210 -21.475 1.00 50.09 277 LEU A CA 1
ATOM 2173 C C . LEU A 1 277 ? 22.775 0.966 -22.556 1.00 50.09 277 LEU A C 1
ATOM 2175 O O . LEU A 1 277 ? 23.362 0.328 -23.426 1.00 50.09 277 LEU A O 1
ATOM 2179 N N . LEU A 1 278 ? 22.817 2.301 -22.482 1.00 47.25 278 LEU A N 1
ATOM 2180 C CA . LEU A 1 278 ? 23.583 3.146 -23.406 1.00 47.25 278 LEU A CA 1
ATOM 2181 C C . LEU A 1 278 ? 25.090 2.858 -23.316 1.00 47.25 278 LEU A C 1
ATOM 2183 O O . LEU A 1 278 ? 25.700 2.571 -24.340 1.00 47.25 278 LEU A O 1
ATOM 2187 N N . ASP A 1 279 ? 25.641 2.730 -22.106 1.00 48.84 279 ASP A N 1
ATOM 2188 C CA . ASP A 1 279 ? 27.041 2.315 -21.904 1.00 48.84 279 ASP A CA 1
ATOM 2189 C C . ASP A 1 279 ? 27.337 0.896 -22.426 1.00 48.84 279 ASP A C 1
ATOM 2191 O O . ASP A 1 279 ? 28.476 0.559 -22.743 1.00 48.84 279 ASP A O 1
ATOM 2195 N N . SER A 1 280 ? 26.308 0.051 -22.576 1.00 50.41 280 SER A N 1
ATOM 2196 C CA . SER A 1 280 ? 26.458 -1.290 -23.152 1.00 50.41 280 SER A CA 1
ATOM 2197 C C . SER A 1 280 ? 26.398 -1.325 -24.683 1.00 50.41 280 SER A C 1
ATOM 2199 O O . SER A 1 280 ? 26.807 -2.333 -25.258 1.00 50.41 280 SER A O 1
ATOM 2201 N N . LEU A 1 281 ? 25.949 -0.250 -25.354 1.00 55.34 281 LEU A N 1
ATOM 2202 C CA . LEU A 1 281 ? 25.952 -0.167 -26.825 1.00 55.34 281 LEU A CA 1
ATOM 2203 C C . LEU A 1 281 ? 27.373 -0.140 -27.398 1.00 55.34 281 LEU A C 1
ATOM 2205 O O . LEU A 1 281 ? 27.600 -0.680 -28.476 1.00 55.34 281 LEU A O 1
ATOM 2209 N N . ALA A 1 282 ? 28.336 0.388 -26.637 1.00 53.25 282 ALA A N 1
ATOM 2210 C CA . ALA A 1 282 ? 29.760 0.307 -26.963 1.00 53.25 282 ALA A CA 1
ATOM 2211 C C . ALA A 1 282 ? 30.290 -1.143 -27.031 1.00 53.25 282 ALA A C 1
ATOM 2213 O O . ALA A 1 282 ? 31.328 -1.383 -27.636 1.00 53.25 282 ALA A O 1
ATOM 2214 N N . ASN A 1 283 ? 29.571 -2.105 -26.437 1.00 54.00 283 ASN A N 1
ATOM 2215 C CA . ASN A 1 283 ? 29.929 -3.524 -26.384 1.00 54.00 283 ASN A CA 1
ATOM 2216 C C . ASN A 1 283 ? 28.954 -4.419 -27.175 1.00 54.00 283 ASN A C 1
ATOM 2218 O O . ASN A 1 283 ? 28.916 -5.631 -26.949 1.00 54.00 283 ASN A O 1
ATOM 2222 N N . VAL A 1 284 ? 28.112 -3.858 -28.050 1.00 63.31 284 VAL A N 1
ATOM 2223 C CA . VAL A 1 284 ? 27.193 -4.671 -28.860 1.00 63.31 284 VAL A CA 1
ATOM 2224 C C . VAL A 1 284 ? 27.983 -5.409 -29.934 1.00 63.31 284 VAL A C 1
ATOM 2226 O O . VAL A 1 284 ? 28.702 -4.797 -30.719 1.00 63.31 284 VAL A O 1
ATOM 2229 N N . GLU A 1 285 ? 27.837 -6.735 -29.970 1.00 59.94 285 GLU A N 1
ATOM 2230 C CA . GLU A 1 285 ? 28.450 -7.566 -31.003 1.00 59.94 285 GLU A CA 1
ATOM 2231 C C . GLU A 1 285 ? 27.981 -7.121 -32.393 1.00 59.94 285 GLU A C 1
ATOM 2233 O O . GLU A 1 285 ? 26.784 -7.091 -32.694 1.00 59.94 285 GLU A O 1
ATOM 2238 N N . HIS A 1 286 ? 28.950 -6.770 -33.239 1.00 71.50 286 HIS A N 1
ATOM 2239 C CA . HIS A 1 286 ? 28.710 -6.424 -34.631 1.00 71.50 286 HIS A CA 1
ATOM 2240 C C . HIS A 1 286 ? 28.132 -7.634 -35.359 1.00 71.50 286 HIS A C 1
ATOM 2242 O O . HIS A 1 286 ? 28.747 -8.704 -35.392 1.00 71.50 286 HIS A O 1
ATOM 2248 N N . MET A 1 287 ? 26.972 -7.459 -35.988 1.00 78.62 287 MET A N 1
ATOM 2249 C CA . MET A 1 287 ? 26.426 -8.502 -36.839 1.00 78.62 287 MET A CA 1
ATOM 2250 C C . MET A 1 287 ? 27.144 -8.476 -38.198 1.00 78.62 287 MET A C 1
ATOM 2252 O O . MET A 1 287 ? 27.097 -7.450 -38.883 1.00 78.62 287 MET A O 1
ATOM 2256 N N . PRO A 1 288 ? 27.774 -9.580 -38.643 1.00 83.06 288 PRO A N 1
ATOM 2257 C CA . PRO A 1 288 ? 28.312 -9.646 -39.993 1.00 83.06 288 PRO A CA 1
ATOM 2258 C C . PRO A 1 288 ? 27.166 -9.587 -41.009 1.00 83.06 288 PRO A C 1
ATOM 2260 O O . PRO A 1 288 ? 26.196 -10.345 -40.923 1.00 83.06 288 PRO A O 1
ATOM 2263 N N . LEU A 1 289 ? 27.282 -8.684 -41.981 1.00 89.12 289 LEU A N 1
ATOM 2264 C CA . LEU A 1 289 ? 26.301 -8.550 -43.051 1.00 89.12 289 LEU A CA 1
ATOM 2265 C C . LEU A 1 289 ? 26.449 -9.675 -44.074 1.00 89.12 289 LEU A C 1
ATOM 2267 O O . LEU A 1 289 ? 27.553 -10.091 -44.427 1.00 89.12 289 LEU A O 1
ATOM 2271 N N . THR A 1 290 ? 25.315 -10.149 -44.592 1.00 91.38 290 THR A N 1
ATOM 2272 C CA . THR A 1 290 ? 25.316 -11.012 -45.776 1.00 91.38 290 THR A CA 1
ATOM 2273 C C . THR A 1 290 ? 25.748 -10.212 -47.007 1.00 91.38 290 THR A C 1
ATOM 2275 O O . THR A 1 290 ? 25.667 -8.984 -47.022 1.00 91.38 290 THR A O 1
ATOM 2278 N N . SER A 1 291 ? 26.147 -10.887 -48.088 1.00 91.50 291 SER A N 1
ATOM 2279 C CA . SER A 1 291 ? 26.492 -10.210 -49.349 1.00 91.50 291 SER A CA 1
ATOM 2280 C C . SER A 1 291 ? 25.345 -9.350 -49.897 1.00 91.50 291 SER A C 1
ATOM 2282 O O . SER A 1 291 ? 25.580 -8.281 -50.455 1.00 91.50 291 SER A O 1
ATOM 2284 N N . ILE A 1 292 ? 24.097 -9.785 -49.706 1.00 91.38 292 ILE A N 1
ATOM 2285 C CA . ILE A 1 292 ? 22.904 -9.045 -50.133 1.00 91.38 292 ILE A CA 1
ATOM 2286 C C . ILE A 1 292 ? 22.686 -7.816 -49.247 1.00 91.38 292 ILE A C 1
ATOM 2288 O O . ILE A 1 292 ? 22.394 -6.736 -49.765 1.00 91.38 292 ILE A O 1
ATOM 2292 N N . ASP A 1 293 ? 22.835 -7.963 -47.931 1.00 92.50 293 ASP A N 1
ATOM 2293 C CA . ASP A 1 293 ? 22.662 -6.853 -46.992 1.00 92.50 293 ASP A CA 1
ATOM 2294 C C . ASP A 1 293 ? 23.759 -5.803 -47.148 1.00 92.50 293 ASP A C 1
ATOM 2296 O O . ASP A 1 293 ? 23.460 -4.613 -47.094 1.00 92.50 293 ASP A O 1
ATOM 2300 N N . GLN A 1 294 ? 24.993 -6.220 -47.447 1.00 95.00 294 GLN A N 1
ATOM 2301 C CA . GLN A 1 294 ? 26.081 -5.299 -47.763 1.00 95.00 294 GLN A CA 1
ATOM 2302 C C . GLN A 1 294 ? 25.757 -4.469 -49.010 1.00 95.00 294 GLN A C 1
ATOM 2304 O O . GLN A 1 294 ? 25.802 -3.246 -48.957 1.00 95.00 294 GLN A O 1
ATOM 2309 N N . VAL A 1 295 ? 25.304 -5.099 -50.101 1.00 94.62 295 VAL A N 1
ATOM 2310 C CA . VAL A 1 295 ? 24.897 -4.369 -51.318 1.00 94.62 295 VAL A CA 1
ATOM 2311 C C . VAL A 1 295 ? 23.743 -3.399 -51.038 1.00 94.62 295 VAL A C 1
ATOM 2313 O O . VAL A 1 295 ? 23.681 -2.318 -51.627 1.00 94.62 295 VAL A O 1
ATOM 2316 N N . ARG A 1 296 ? 22.803 -3.759 -50.155 1.00 94.31 296 ARG A N 1
ATOM 2317 C CA . ARG A 1 296 ? 21.717 -2.856 -49.738 1.00 94.31 296 ARG A CA 1
ATOM 2318 C C . ARG A 1 296 ? 22.238 -1.676 -48.927 1.00 94.31 296 ARG A C 1
ATOM 2320 O O . ARG A 1 296 ? 21.787 -0.561 -49.180 1.00 94.31 296 ARG A O 1
ATOM 2327 N N . MET A 1 297 ? 23.156 -1.926 -47.997 1.00 96.25 297 MET A N 1
ATOM 2328 C CA . MET A 1 297 ? 23.805 -0.898 -47.190 1.00 96.25 297 MET A CA 1
ATOM 2329 C C . MET A 1 297 ? 24.580 0.077 -48.080 1.00 96.25 297 MET A C 1
ATOM 2331 O O . MET A 1 297 ? 24.336 1.277 -48.022 1.00 96.25 297 MET A O 1
ATOM 2335 N N . ASP A 1 298 ? 25.409 -0.435 -48.990 1.00 96.62 298 ASP A N 1
ATOM 2336 C CA . ASP A 1 298 ? 26.212 0.376 -49.909 1.00 96.62 298 ASP A CA 1
ATOM 2337 C C . ASP A 1 298 ? 25.328 1.256 -50.802 1.00 96.62 298 ASP A C 1
ATOM 2339 O O . ASP A 1 298 ? 25.606 2.438 -50.999 1.00 96.62 298 ASP A O 1
ATOM 2343 N N . ARG A 1 299 ? 24.216 0.705 -51.311 1.00 96.44 299 ARG A N 1
ATOM 2344 C CA . ARG A 1 299 ? 23.234 1.471 -52.094 1.00 96.44 299 ARG A CA 1
ATOM 2345 C C . ARG A 1 299 ? 22.551 2.555 -51.270 1.00 96.44 299 ARG A C 1
ATOM 2347 O O . ARG A 1 299 ? 22.333 3.641 -51.799 1.00 96.44 299 ARG A O 1
ATOM 2354 N N . ALA A 1 300 ? 22.201 2.266 -50.018 1.00 97.75 300 ALA A N 1
ATOM 2355 C CA . ALA A 1 300 ? 21.591 3.251 -49.133 1.00 97.75 300 ALA A CA 1
ATOM 2356 C C . ALA A 1 300 ? 22.566 4.396 -48.828 1.00 97.75 300 ALA A C 1
ATOM 2358 O O . ALA A 1 300 ? 22.212 5.554 -49.019 1.00 97.75 300 ALA A O 1
ATOM 2359 N N . ILE A 1 301 ? 23.812 4.078 -48.465 1.00 97.94 301 ILE A N 1
ATOM 2360 C CA . ILE A 1 301 ? 24.868 5.067 -48.206 1.00 97.94 301 ILE A CA 1
ATOM 2361 C C . ILE A 1 301 ? 25.131 5.920 -49.452 1.00 97.94 301 ILE A C 1
ATOM 2363 O O . ILE A 1 301 ? 25.156 7.147 -49.365 1.00 97.94 301 ILE A O 1
ATOM 2367 N N . ALA A 1 302 ? 25.291 5.292 -50.621 1.00 97.50 302 ALA A N 1
ATOM 2368 C CA . ALA A 1 302 ? 25.523 6.005 -51.874 1.00 97.50 302 ALA A CA 1
ATOM 2369 C C . ALA A 1 302 ? 24.358 6.940 -52.228 1.00 97.50 302 ALA A C 1
ATOM 2371 O O . ALA A 1 302 ? 24.587 8.065 -52.669 1.00 97.50 302 ALA A O 1
ATOM 2372 N N . PHE A 1 303 ? 23.118 6.494 -52.005 1.00 97.12 303 PHE A N 1
ATOM 2373 C CA . PHE A 1 303 ? 21.940 7.331 -52.194 1.00 97.12 303 PHE A CA 1
ATOM 2374 C C . PHE A 1 303 ? 21.941 8.526 -51.236 1.00 97.12 303 PHE A C 1
ATOM 2376 O O . PHE A 1 303 ? 21.835 9.653 -51.708 1.00 97.12 303 PHE A O 1
ATOM 2383 N N . CYS A 1 304 ? 22.118 8.300 -49.927 1.00 97.25 304 CYS A N 1
ATOM 2384 C CA . CYS A 1 304 ? 22.155 9.366 -48.922 1.00 97.25 304 CYS A CA 1
ATOM 2385 C C . CYS A 1 304 ? 23.216 10.422 -49.261 1.00 97.25 304 CYS A C 1
ATOM 2387 O O . CYS A 1 304 ? 22.912 11.613 -49.263 1.00 97.25 304 CYS A O 1
ATOM 2389 N N . LYS A 1 305 ? 24.424 10.003 -49.662 1.00 96.19 305 LYS A N 1
ATOM 2390 C CA . LYS A 1 305 ? 25.469 10.922 -50.142 1.00 96.19 305 LYS A CA 1
ATOM 2391 C C . LYS A 1 305 ? 25.039 11.730 -51.357 1.00 96.19 305 LYS A C 1
ATOM 2393 O O . LYS A 1 305 ? 25.298 12.927 -51.417 1.00 96.19 305 LYS A O 1
ATOM 2398 N N . GLY A 1 306 ? 24.402 11.072 -52.325 1.00 93.75 306 GLY A N 1
ATOM 2399 C CA . GLY A 1 306 ? 23.940 11.704 -53.559 1.00 93.75 306 GLY A CA 1
ATOM 2400 C C . GLY A 1 306 ? 22.939 12.836 -53.325 1.00 93.75 306 GLY A C 1
ATOM 2401 O O . GLY A 1 306 ? 22.875 13.749 -54.139 1.00 93.75 306 GLY A O 1
ATOM 2402 N N . ILE A 1 307 ? 22.212 12.800 -52.205 1.00 93.38 307 ILE A N 1
ATOM 2403 C CA . ILE A 1 307 ? 21.261 13.842 -51.795 1.00 93.38 307 ILE A CA 1
ATOM 2404 C C . ILE A 1 307 ? 21.794 14.745 -50.664 1.00 93.38 307 ILE A C 1
ATOM 2406 O O . ILE A 1 307 ? 21.023 15.457 -50.032 1.00 93.38 307 ILE A O 1
ATOM 2410 N N . GLY A 1 308 ? 23.107 14.729 -50.402 1.00 92.94 308 GLY A N 1
ATOM 2411 C CA . GLY A 1 308 ? 23.766 15.660 -49.475 1.00 92.94 308 GLY A CA 1
ATOM 2412 C C . GLY A 1 308 ? 23.930 15.176 -48.030 1.00 92.94 308 GLY A C 1
ATOM 2413 O O . GLY A 1 308 ? 24.414 15.938 -47.196 1.00 92.94 308 GLY A O 1
ATOM 2414 N N . PHE A 1 309 ? 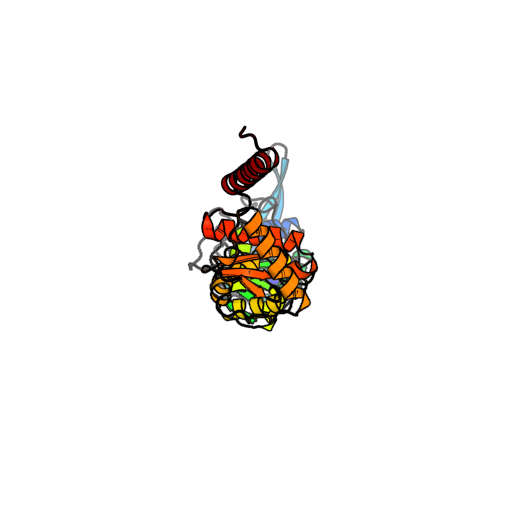23.593 13.921 -47.720 1.00 95.94 309 PHE A N 1
ATOM 2415 C CA . PHE A 1 309 ? 23.765 13.330 -46.389 1.00 95.94 309 PHE A CA 1
ATOM 2416 C C . PHE A 1 309 ? 24.934 12.336 -46.368 1.00 95.94 309 PHE A C 1
ATOM 2418 O O . PHE A 1 309 ? 24.787 11.165 -46.731 1.00 95.94 309 PHE A O 1
ATOM 2425 N N . SER A 1 310 ? 26.102 12.786 -45.906 1.00 96.31 310 SER A N 1
ATOM 2426 C CA . SER A 1 310 ? 27.312 11.962 -45.740 1.00 96.31 310 SER A CA 1
ATOM 2427 C C . SER A 1 310 ? 27.231 11.062 -44.499 1.00 96.31 310 SER A C 1
ATOM 2429 O O . SER A 1 310 ? 27.997 11.203 -43.550 1.00 96.31 310 SER A O 1
ATOM 2431 N N . VAL A 1 311 ? 26.268 10.137 -44.488 1.00 95.69 311 VAL A N 1
ATOM 2432 C CA . VAL A 1 311 ? 25.952 9.276 -43.330 1.00 95.69 311 VAL A CA 1
ATOM 2433 C C . VAL A 1 311 ? 27.118 8.393 -42.867 1.00 95.69 311 VAL A C 1
ATOM 2435 O O . VAL A 1 311 ? 27.157 7.988 -41.713 1.00 95.69 311 VAL A O 1
ATOM 2438 N N . ASP A 1 312 ? 28.080 8.115 -43.744 1.00 95.94 312 ASP A N 1
ATOM 2439 C CA . ASP A 1 312 ? 29.283 7.328 -43.463 1.00 95.94 312 ASP A CA 1
ATOM 2440 C C . ASP A 1 312 ? 30.453 8.151 -42.894 1.00 95.94 312 ASP A C 1
ATOM 2442 O O . ASP A 1 312 ? 31.526 7.596 -42.664 1.00 95.94 312 ASP A O 1
ATOM 2446 N N . GLU A 1 313 ? 30.261 9.450 -42.625 1.00 95.50 313 GLU A N 1
ATOM 2447 C CA . GLU A 1 313 ? 31.167 10.213 -41.748 1.00 95.50 313 GLU A CA 1
ATOM 2448 C C . GLU A 1 313 ? 31.219 9.618 -40.333 1.00 95.50 313 GLU A C 1
ATOM 2450 O O . GLU A 1 313 ? 32.206 9.798 -39.620 1.00 95.50 313 GLU A O 1
ATOM 2455 N N . TYR A 1 314 ? 30.170 8.889 -39.943 1.00 95.50 314 TYR A N 1
ATOM 2456 C CA . TYR A 1 314 ? 30.069 8.176 -38.678 1.00 95.50 314 TYR A CA 1
ATOM 2457 C C . TYR A 1 314 ? 30.106 6.661 -38.923 1.00 95.50 314 TYR A C 1
ATOM 2459 O O . TYR A 1 314 ? 29.467 6.181 -39.864 1.00 95.50 314 TYR A O 1
ATOM 2467 N N . PRO A 1 315 ? 30.806 5.869 -38.088 1.00 94.50 315 PRO A N 1
ATOM 2468 C CA . PRO A 1 315 ? 30.783 4.419 -38.209 1.00 94.50 315 PRO A CA 1
ATOM 2469 C C . PRO A 1 315 ? 29.364 3.862 -38.053 1.00 94.50 315 PRO A C 1
ATOM 2471 O O . PRO A 1 315 ? 28.675 4.128 -37.065 1.00 94.50 315 PRO A O 1
ATOM 2474 N N . ILE A 1 316 ? 28.939 3.057 -39.029 1.00 94.62 316 ILE A N 1
ATOM 2475 C CA . ILE A 1 316 ? 27.622 2.416 -39.034 1.00 94.62 316 ILE A CA 1
ATOM 2476 C C . ILE A 1 316 ? 27.761 0.994 -38.488 1.00 94.62 316 ILE A C 1
ATOM 2478 O O . ILE A 1 316 ? 28.494 0.168 -39.035 1.00 94.62 316 ILE A O 1
ATOM 2482 N N . VAL A 1 317 ? 27.028 0.695 -37.421 1.00 92.38 317 VAL A N 1
ATOM 2483 C CA . VAL A 1 317 ? 27.030 -0.603 -36.745 1.00 92.38 317 VAL A CA 1
ATOM 2484 C C . VAL A 1 317 ? 25.671 -1.257 -36.911 1.00 92.38 317 VAL A C 1
ATOM 2486 O O . VAL A 1 317 ? 24.660 -0.754 -36.424 1.00 92.38 317 VAL A O 1
ATOM 2489 N N . VAL A 1 318 ? 25.636 -2.410 -37.579 1.00 91.69 318 VAL A N 1
ATOM 2490 C CA . VAL A 1 318 ? 24.409 -3.203 -37.674 1.00 91.69 318 VAL A CA 1
ATOM 2491 C C . VAL A 1 318 ? 24.335 -4.172 -36.507 1.00 91.69 318 VAL A C 1
ATOM 2493 O O . VAL A 1 318 ? 25.265 -4.927 -36.222 1.00 91.69 318 VAL A O 1
ATOM 2496 N N . THR A 1 319 ? 23.192 -4.137 -35.840 1.00 86.12 319 THR A N 1
ATOM 2497 C CA . THR A 1 319 ? 22.875 -4.939 -34.664 1.00 86.12 319 THR A CA 1
ATOM 2498 C C . THR A 1 319 ? 21.633 -5.769 -34.959 1.00 86.12 319 THR A C 1
ATOM 2500 O O . THR A 1 319 ? 20.779 -5.368 -35.755 1.00 86.12 319 THR A O 1
ATOM 2503 N N . GLU A 1 320 ? 21.490 -6.928 -34.319 1.00 80.88 320 GLU A N 1
ATOM 2504 C CA . GLU A 1 320 ? 20.281 -7.740 -34.498 1.00 80.88 320 GLU A CA 1
ATOM 2505 C C . GLU A 1 320 ? 19.033 -6.984 -33.987 1.00 80.88 320 GLU A C 1
ATOM 2507 O O . GLU A 1 320 ? 17.959 -7.111 -34.577 1.00 80.88 320 GLU A O 1
ATOM 2512 N N . PHE A 1 321 ? 19.167 -6.153 -32.937 1.00 75.62 321 PHE A N 1
ATOM 2513 C CA . PHE A 1 321 ? 18.050 -5.420 -32.333 1.00 75.62 321 PHE A CA 1
ATOM 2514 C C . PHE A 1 321 ? 18.458 -4.212 -31.471 1.00 75.62 321 PHE A C 1
ATOM 2516 O O . PHE A 1 321 ? 19.416 -4.287 -30.706 1.00 75.62 321 PHE A O 1
ATOM 2523 N N . LEU A 1 322 ? 17.655 -3.136 -31.523 1.00 74.69 322 LEU A N 1
ATOM 2524 C CA . LEU A 1 322 ? 17.856 -1.882 -30.770 1.00 74.69 322 LEU A CA 1
ATOM 2525 C C . LEU A 1 322 ? 16.735 -1.540 -29.767 1.00 74.69 322 LEU A C 1
ATOM 2527 O O . LEU A 1 322 ? 16.790 -0.502 -29.104 1.00 74.69 322 LEU A O 1
ATOM 2531 N N . GLY A 1 323 ? 15.721 -2.397 -29.630 1.00 62.31 323 GLY A N 1
ATOM 2532 C CA . GLY A 1 323 ? 14.519 -2.128 -28.835 1.00 62.31 323 GLY A CA 1
ATOM 2533 C C . GLY A 1 323 ? 13.241 -2.156 -29.674 1.00 62.31 323 GLY A C 1
ATOM 2534 O O . GLY A 1 323 ? 13.266 -2.014 -30.897 1.00 62.31 323 GLY A O 1
ATOM 2535 N N . GLU A 1 324 ? 12.101 -2.389 -29.020 1.00 58.34 324 GLU A N 1
ATOM 2536 C CA . GLU A 1 324 ? 10.808 -2.444 -29.703 1.00 58.34 324 GLU A CA 1
ATOM 2537 C C . GLU A 1 324 ? 10.475 -1.070 -30.295 1.00 58.34 324 GLU A C 1
ATOM 2539 O O . GLU A 1 324 ? 10.523 -0.061 -29.598 1.00 58.34 324 GLU A O 1
ATOM 2544 N N . GLY A 1 325 ? 10.199 -1.036 -31.601 1.00 75.00 325 GLY A N 1
ATOM 2545 C CA . GLY A 1 325 ? 9.942 0.201 -32.344 1.00 75.00 325 GLY A CA 1
ATOM 2546 C C . GLY A 1 325 ? 11.190 0.999 -32.743 1.00 75.00 325 GLY A C 1
ATOM 2547 O O . GLY A 1 325 ? 11.055 1.959 -33.489 1.00 75.00 325 GLY A O 1
ATOM 2548 N N . VAL A 1 326 ? 12.393 0.595 -32.321 1.00 82.81 326 VAL A N 1
ATOM 2549 C CA . VAL A 1 326 ? 13.637 1.331 -32.601 1.00 82.81 326 VAL A CA 1
ATOM 2550 C C . VAL A 1 326 ? 14.326 0.756 -33.842 1.00 82.81 326 VAL A C 1
ATOM 2552 O O . VAL A 1 326 ? 14.742 -0.407 -33.855 1.00 82.81 326 VAL A O 1
ATOM 2555 N N . LEU A 1 327 ? 14.435 1.566 -34.898 1.00 91.06 327 LEU A N 1
ATOM 2556 C CA . LEU A 1 327 ? 15.058 1.179 -36.173 1.00 91.06 327 LEU A CA 1
ATOM 2557 C C . LEU A 1 327 ? 16.519 1.629 -36.285 1.00 91.06 327 LEU A C 1
ATOM 2559 O O . LEU A 1 327 ? 17.329 0.911 -36.883 1.00 91.06 327 LEU A O 1
ATOM 2563 N N . GLY A 1 328 ? 16.846 2.771 -35.689 1.00 91.94 328 GLY A N 1
ATOM 2564 C CA . GLY A 1 328 ? 18.183 3.343 -35.624 1.00 91.94 328 GLY A CA 1
ATOM 2565 C C . GLY A 1 328 ? 18.455 3.962 -34.258 1.00 91.94 328 GLY A C 1
ATOM 2566 O O . GLY A 1 328 ? 17.548 4.084 -33.429 1.00 91.94 328 GLY A O 1
ATOM 2567 N N . ARG A 1 329 ? 19.730 4.258 -33.995 1.00 89.50 329 ARG A N 1
ATOM 2568 C CA . ARG A 1 329 ? 20.143 5.111 -32.882 1.00 89.50 329 ARG A CA 1
ATOM 2569 C C . ARG A 1 329 ? 21.519 5.737 -33.107 1.00 89.50 329 ARG A C 1
ATOM 2571 O O . ARG A 1 329 ? 22.491 5.031 -33.360 1.00 89.50 329 ARG A O 1
ATOM 2578 N N . ALA A 1 330 ? 21.621 7.031 -32.863 1.00 90.19 330 ALA A N 1
ATOM 2579 C CA . ALA A 1 330 ? 22.843 7.810 -32.792 1.00 90.19 330 ALA A CA 1
ATOM 2580 C C . ALA A 1 330 ? 23.420 7.775 -31.371 1.00 90.19 330 ALA A C 1
ATOM 2582 O O . ALA A 1 330 ? 22.789 8.239 -30.417 1.00 90.19 330 ALA A O 1
ATOM 2583 N N . HIS A 1 331 ? 24.627 7.234 -31.198 1.00 84.38 331 HIS A N 1
ATOM 2584 C CA . HIS A 1 331 ? 25.274 7.183 -29.885 1.00 84.38 331 HIS A CA 1
ATOM 2585 C C . HIS A 1 331 ? 26.800 7.094 -29.996 1.00 84.38 331 HIS A C 1
ATOM 2587 O O . HIS A 1 331 ? 27.304 6.346 -30.821 1.00 84.38 331 HIS A O 1
ATOM 2593 N N . ASN A 1 332 ? 27.537 7.834 -29.157 1.00 82.88 332 ASN A N 1
ATOM 2594 C CA . ASN A 1 332 ? 29.011 7.841 -29.115 1.00 82.88 332 ASN A CA 1
ATOM 2595 C C . ASN A 1 332 ? 29.674 7.930 -30.501 1.00 82.88 332 ASN A C 1
ATOM 2597 O O . ASN A 1 332 ? 30.562 7.148 -30.820 1.00 82.88 332 ASN A O 1
ATOM 2601 N N . GLU A 1 333 ? 29.202 8.860 -31.337 1.00 89.69 333 GLU A N 1
ATOM 2602 C CA . GLU A 1 333 ? 29.690 9.065 -32.713 1.00 89.69 333 GLU A CA 1
ATOM 2603 C C . GLU A 1 333 ? 29.487 7.869 -33.658 1.00 89.69 333 GLU A C 1
ATOM 2605 O O . GLU A 1 333 ? 30.048 7.855 -34.744 1.00 89.69 333 GLU A O 1
ATOM 2610 N N . HIS A 1 334 ? 28.654 6.897 -33.283 1.00 91.44 334 HIS A N 1
ATOM 2611 C CA . HIS A 1 334 ? 28.266 5.762 -34.113 1.00 91.44 334 HIS A CA 1
ATOM 2612 C C . HIS A 1 334 ? 26.781 5.838 -34.472 1.00 91.44 334 HIS A C 1
ATOM 2614 O O . HIS A 1 334 ? 25.945 6.286 -33.677 1.00 91.44 334 HIS A O 1
ATOM 2620 N N . ILE A 1 335 ? 26.454 5.345 -35.664 1.00 94.81 335 ILE A N 1
ATOM 2621 C CA . ILE A 1 335 ? 25.082 5.113 -36.111 1.00 94.81 335 ILE A CA 1
ATOM 2622 C C . ILE A 1 335 ? 24.790 3.625 -35.948 1.00 94.81 335 ILE A C 1
ATOM 2624 O O . ILE A 1 335 ? 25.316 2.789 -36.680 1.00 94.81 335 ILE A O 1
ATOM 2628 N N . PHE A 1 336 ? 23.936 3.277 -34.996 1.00 92.56 336 PHE A N 1
ATOM 2629 C CA . PHE A 1 336 ? 23.473 1.911 -34.809 1.00 92.56 336 PHE A CA 1
ATOM 2630 C C . PHE A 1 336 ? 22.206 1.682 -35.622 1.00 92.56 336 PHE A C 1
ATOM 2632 O O . PHE A 1 336 ? 21.268 2.469 -35.547 1.00 92.56 336 PHE A O 1
ATOM 2639 N N . ILE A 1 337 ? 22.147 0.578 -36.362 1.00 94.56 337 ILE A N 1
ATOM 2640 C CA . ILE A 1 337 ? 20.985 0.194 -37.165 1.00 94.56 337 ILE A CA 1
ATOM 2641 C C . ILE A 1 337 ? 20.515 -1.196 -36.750 1.00 94.56 337 ILE A C 1
ATOM 2643 O O . ILE A 1 337 ? 21.308 -2.121 -36.573 1.00 94.56 337 ILE A O 1
ATOM 2647 N N . SER A 1 338 ? 19.203 -1.353 -36.607 1.00 91.00 338 SER A N 1
ATOM 2648 C CA . SER A 1 338 ? 18.572 -2.655 -36.416 1.00 91.00 338 SER A CA 1
ATOM 2649 C C . SER A 1 338 ? 18.540 -3.424 -37.737 1.00 91.00 338 SER A C 1
ATOM 2651 O O . SER A 1 338 ? 18.155 -2.885 -38.776 1.00 91.00 338 SER A O 1
ATOM 2653 N N . LYS A 1 339 ? 18.846 -4.722 -37.718 1.00 89.69 339 LYS A N 1
ATOM 2654 C CA . LYS A 1 339 ? 18.696 -5.613 -38.881 1.00 89.69 339 LYS A CA 1
ATOM 2655 C C . LYS A 1 339 ? 17.287 -5.580 -39.475 1.00 89.69 339 LYS A C 1
ATOM 2657 O O . LYS A 1 339 ? 17.115 -5.730 -40.685 1.00 89.69 339 LYS A O 1
ATOM 2662 N N . ARG A 1 340 ? 16.268 -5.321 -38.649 1.00 90.25 340 ARG A N 1
ATOM 2663 C CA . ARG A 1 340 ? 14.886 -5.131 -39.112 1.00 90.25 340 ARG A CA 1
ATOM 2664 C C . ARG A 1 340 ? 14.797 -4.057 -40.200 1.00 90.25 340 ARG A C 1
ATOM 2666 O O . ARG A 1 340 ? 14.053 -4.232 -41.160 1.00 90.25 340 ARG A O 1
ATOM 2673 N N . THR A 1 341 ? 15.593 -2.998 -40.101 1.00 92.94 341 THR A N 1
ATOM 2674 C CA . THR A 1 341 ? 15.628 -1.899 -41.069 1.00 92.94 341 THR A CA 1
ATOM 2675 C C . THR A 1 341 ? 16.103 -2.373 -42.450 1.00 92.94 341 THR A C 1
ATOM 2677 O O . THR A 1 341 ? 15.530 -1.979 -43.464 1.00 92.94 341 THR A O 1
ATOM 2680 N N . LEU A 1 342 ? 17.057 -3.314 -42.511 1.00 91.38 342 LEU A N 1
ATOM 2681 C CA . LEU A 1 342 ? 17.485 -3.963 -43.763 1.00 91.38 342 LEU A CA 1
ATOM 2682 C C . LEU A 1 342 ? 16.369 -4.820 -44.385 1.00 91.38 342 LEU A C 1
ATOM 2684 O O . LEU A 1 342 ? 16.235 -4.879 -45.610 1.00 91.38 342 LEU A O 1
ATOM 2688 N N . MET A 1 343 ? 15.548 -5.467 -43.552 1.00 90.06 343 MET A N 1
ATOM 2689 C CA . MET A 1 343 ? 14.405 -6.279 -43.996 1.00 90.06 343 MET A CA 1
ATOM 2690 C C . MET A 1 343 ? 13.232 -5.427 -44.493 1.00 90.06 343 MET A C 1
ATOM 2692 O O . MET A 1 343 ? 12.493 -5.858 -45.375 1.00 90.06 343 MET A O 1
ATOM 2696 N N . MET A 1 344 ? 13.076 -4.214 -43.958 1.00 92.38 344 MET A N 1
ATOM 2697 C CA . MET A 1 344 ? 12.040 -3.254 -44.360 1.00 92.38 344 MET A CA 1
ATOM 2698 C C . MET A 1 344 ? 12.338 -2.567 -45.705 1.00 92.38 344 MET A C 1
ATOM 2700 O O . MET A 1 344 ? 11.487 -1.856 -46.239 1.00 92.38 344 MET A O 1
ATOM 2704 N N . GLY A 1 345 ? 13.516 -2.817 -46.283 1.00 92.38 345 GLY A N 1
ATOM 2705 C CA . GLY A 1 345 ? 13.914 -2.359 -47.610 1.00 92.38 345 GLY A CA 1
ATOM 2706 C C . GLY A 1 345 ? 14.753 -1.080 -47.600 1.00 92.38 345 GLY A C 1
ATOM 2707 O O . GLY A 1 345 ? 14.801 -0.333 -46.625 1.00 92.38 345 GLY A O 1
ATOM 2708 N N . THR A 1 346 ? 15.414 -0.813 -48.730 1.00 94.19 346 THR A N 1
ATOM 2709 C CA . THR A 1 346 ? 16.421 0.256 -48.862 1.00 94.19 346 THR A CA 1
ATOM 2710 C C . THR A 1 346 ? 15.876 1.646 -48.532 1.00 94.19 346 THR A C 1
ATOM 2712 O O . THR A 1 346 ? 16.595 2.438 -47.945 1.00 94.19 346 THR A O 1
ATOM 2715 N N . LYS A 1 347 ? 14.603 1.940 -48.829 1.00 95.44 347 LYS A N 1
ATOM 2716 C CA . LYS A 1 347 ? 13.999 3.245 -48.509 1.00 95.44 347 LYS A CA 1
ATOM 271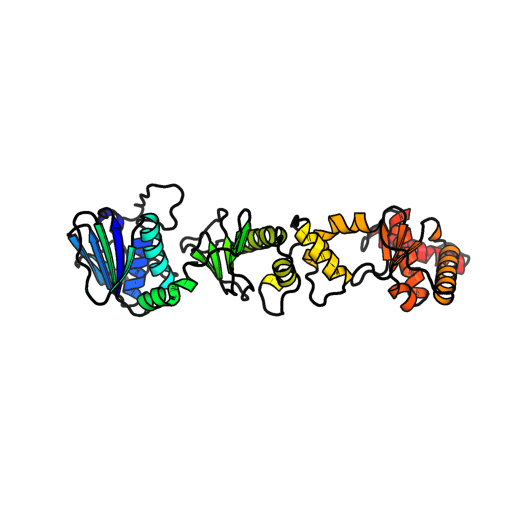7 C C . LYS A 1 347 ? 13.945 3.510 -47.001 1.00 95.44 347 LYS A C 1
ATOM 2719 O O . LYS A 1 347 ? 14.299 4.602 -46.572 1.00 95.44 347 LYS A O 1
ATOM 2724 N N . MET A 1 348 ? 13.514 2.519 -46.218 1.00 96.38 348 MET A N 1
ATOM 2725 C CA . MET A 1 348 ? 13.473 2.640 -44.758 1.00 96.38 348 MET A CA 1
ATOM 2726 C C . MET A 1 348 ? 14.881 2.758 -44.186 1.00 96.38 348 MET A C 1
ATOM 2728 O O . MET A 1 348 ? 15.115 3.606 -43.338 1.00 96.38 348 MET A O 1
ATOM 2732 N N . LEU A 1 349 ? 15.826 1.979 -44.719 1.00 97.06 349 LEU A N 1
ATOM 2733 C CA . LEU A 1 349 ? 17.233 2.087 -44.347 1.00 97.06 349 LEU A CA 1
ATOM 2734 C C . LEU A 1 349 ? 17.808 3.483 -44.603 1.00 97.06 349 LEU A C 1
ATOM 2736 O O . LEU A 1 349 ? 18.446 4.027 -43.710 1.00 97.06 349 LEU A O 1
ATOM 2740 N N . CYS A 1 350 ? 17.553 4.083 -45.770 1.00 97.44 350 CYS A N 1
ATOM 2741 C CA . CYS A 1 350 ? 17.982 5.455 -46.048 1.00 97.44 350 CYS A CA 1
ATOM 2742 C C . CYS A 1 350 ? 17.378 6.447 -45.048 1.00 97.44 350 CYS A C 1
ATOM 2744 O O . CYS A 1 350 ? 18.108 7.266 -44.505 1.00 97.44 350 CYS A O 1
ATOM 2746 N N . GLY A 1 351 ? 16.067 6.356 -44.792 1.00 96.69 351 GLY A N 1
ATOM 2747 C CA . GLY A 1 351 ? 15.380 7.242 -43.848 1.00 96.69 351 GLY A CA 1
ATOM 2748 C C . GLY A 1 351 ? 15.992 7.177 -42.451 1.00 96.69 351 GLY A C 1
ATOM 2749 O O . GLY A 1 351 ? 16.378 8.207 -41.911 1.00 96.69 351 GLY A O 1
ATOM 2750 N N . THR A 1 352 ? 16.183 5.964 -41.928 1.00 97.12 352 THR A N 1
ATOM 2751 C CA . THR A 1 352 ? 16.819 5.752 -40.624 1.00 97.12 352 THR A CA 1
ATOM 2752 C C . THR A 1 352 ? 18.262 6.266 -40.601 1.00 97.12 352 THR A C 1
ATOM 2754 O O . THR A 1 352 ? 18.646 6.947 -39.663 1.00 97.12 352 THR A O 1
ATOM 2757 N N . LEU A 1 353 ? 19.075 6.003 -41.632 1.00 97.81 353 LEU A N 1
ATOM 2758 C CA . LEU A 1 353 ? 20.457 6.508 -41.683 1.00 97.81 353 LEU A CA 1
ATOM 2759 C C . LEU A 1 353 ? 20.527 8.043 -41.680 1.00 97.81 353 LEU A C 1
ATOM 2761 O O . LEU A 1 353 ? 21.410 8.608 -41.039 1.00 97.81 353 LEU A O 1
ATOM 2765 N N . ILE A 1 354 ? 19.620 8.711 -42.399 1.00 97.38 354 ILE A N 1
ATOM 2766 C CA . ILE A 1 354 ? 19.553 10.178 -42.455 1.00 97.38 354 ILE A CA 1
ATOM 2767 C C . ILE A 1 354 ? 19.161 10.744 -41.090 1.00 97.38 354 ILE A C 1
ATOM 2769 O O . ILE A 1 354 ? 19.814 11.666 -40.612 1.00 97.38 354 ILE A O 1
ATOM 2773 N N . GLU A 1 355 ? 18.140 10.174 -40.453 1.00 96.56 355 GLU A N 1
ATOM 2774 C CA . GLU A 1 355 ? 17.677 10.571 -39.119 1.00 96.56 355 GLU A CA 1
ATOM 2775 C C . GLU A 1 355 ? 18.818 10.503 -38.092 1.00 96.56 355 GLU A C 1
ATOM 2777 O O . GLU A 1 355 ? 19.180 11.520 -37.493 1.00 96.56 355 GLU A O 1
ATOM 2782 N N . GLU A 1 356 ? 19.507 9.359 -38.006 1.00 97.12 356 GLU A N 1
ATOM 2783 C CA . GLU A 1 356 ? 20.634 9.196 -37.080 1.00 97.12 356 GLU A CA 1
ATOM 2784 C C . GLU A 1 356 ? 21.830 10.100 -37.406 1.00 97.12 356 GLU A C 1
ATOM 2786 O O . GLU A 1 356 ? 22.487 10.625 -36.500 1.00 97.12 356 GLU A O 1
ATOM 2791 N N . PHE A 1 357 ? 22.111 10.340 -38.689 1.00 97.38 357 PHE A N 1
ATOM 2792 C CA . PHE A 1 357 ? 23.137 11.300 -39.091 1.00 97.38 357 PHE A CA 1
ATOM 2793 C C . PHE A 1 357 ? 22.805 12.713 -38.607 1.00 97.38 357 PHE A C 1
ATOM 2795 O O . PHE A 1 357 ? 23.689 13.407 -38.103 1.00 97.38 357 PHE A O 1
ATOM 2802 N N . ILE A 1 358 ? 21.547 13.143 -38.709 1.00 96.12 358 ILE A N 1
ATOM 2803 C CA . ILE A 1 358 ? 21.136 14.480 -38.272 1.00 96.12 358 ILE A CA 1
ATOM 2804 C C . ILE A 1 358 ? 21.279 14.620 -36.752 1.00 96.12 358 ILE A C 1
ATOM 2806 O O . ILE A 1 358 ? 21.798 15.640 -36.281 1.00 96.12 358 ILE A O 1
ATOM 2810 N N . HIS A 1 359 ? 20.925 13.586 -35.982 1.00 92.44 359 HIS A N 1
ATOM 2811 C CA . HIS A 1 359 ? 21.163 13.567 -34.537 1.00 92.44 359 HIS A CA 1
ATOM 2812 C C . HIS A 1 359 ? 22.648 13.739 -34.192 1.00 92.44 359 HIS A C 1
ATOM 2814 O O . HIS A 1 359 ? 22.994 14.511 -33.293 1.00 92.44 359 HIS A O 1
ATOM 2820 N N . LEU A 1 360 ? 23.556 13.074 -34.916 1.00 93.31 360 LEU A N 1
ATOM 2821 C CA . LEU A 1 360 ? 24.996 13.188 -34.664 1.00 93.31 360 LEU A CA 1
ATOM 2822 C C . LEU A 1 360 ? 25.582 14.520 -35.136 1.00 93.31 360 LEU A C 1
ATOM 2824 O O . LEU A 1 360 ? 26.319 15.155 -34.372 1.00 93.31 360 LEU A O 1
ATOM 2828 N N . ARG A 1 361 ? 25.260 14.938 -36.362 1.00 95.12 361 ARG A N 1
ATOM 2829 C CA . ARG A 1 361 ? 25.861 16.092 -37.040 1.00 95.12 361 ARG A CA 1
ATOM 2830 C C . ARG A 1 361 ? 25.315 17.417 -36.531 1.00 95.12 361 ARG A C 1
ATOM 2832 O O . ARG A 1 361 ? 26.089 18.332 -36.261 1.00 95.12 361 ARG A O 1
ATOM 2839 N N . HIS A 1 362 ? 23.997 17.514 -36.396 1.00 91.75 362 HIS A N 1
ATOM 2840 C CA . HIS A 1 362 ? 23.298 18.761 -36.082 1.00 91.75 362 HIS A CA 1
ATOM 2841 C C . HIS A 1 362 ? 22.797 18.823 -34.635 1.00 91.75 362 HIS A C 1
ATOM 2843 O O . HIS A 1 362 ? 22.332 19.875 -34.204 1.00 91.75 362 HIS A O 1
ATOM 2849 N N . LYS A 1 363 ? 22.931 17.730 -33.866 1.00 91.38 363 LYS A N 1
ATOM 2850 C CA . LYS A 1 363 ? 22.503 17.636 -32.456 1.00 91.38 363 LYS A CA 1
ATOM 2851 C C . LYS A 1 363 ? 21.009 17.923 -32.249 1.00 91.38 363 LYS A C 1
ATOM 2853 O O . LYS A 1 363 ? 20.605 18.349 -31.167 1.00 91.38 363 LYS A O 1
ATOM 2858 N N . LEU A 1 364 ? 20.196 17.673 -33.275 1.00 90.31 364 LEU A N 1
ATOM 2859 C CA . LEU A 1 364 ? 18.738 17.788 -33.212 1.00 90.31 364 LEU A CA 1
ATOM 2860 C C . LEU A 1 364 ? 18.151 16.537 -32.548 1.00 90.31 364 LEU A C 1
ATOM 2862 O O . LEU A 1 364 ? 18.779 15.481 -32.577 1.00 90.31 364 LEU A O 1
ATOM 2866 N N . ARG A 1 365 ? 16.983 16.649 -31.908 1.00 85.69 365 ARG A N 1
ATOM 2867 C CA . ARG A 1 365 ? 16.309 15.537 -31.212 1.00 85.69 365 ARG A CA 1
ATOM 2868 C C . ARG A 1 365 ? 15.042 15.121 -31.955 1.00 85.69 365 ARG A C 1
ATOM 2870 O O . ARG A 1 365 ? 14.514 15.893 -32.752 1.00 85.69 365 ARG A O 1
ATOM 2877 N N . ASP A 1 366 ? 14.556 13.925 -31.648 1.00 86.38 366 ASP A N 1
ATOM 2878 C CA . ASP A 1 366 ? 13.293 13.413 -32.179 1.00 86.38 366 ASP A CA 1
ATOM 2879 C C . ASP A 1 366 ? 12.124 14.343 -31.873 1.00 86.38 366 ASP A C 1
ATOM 2881 O O . ASP A 1 366 ? 12.050 14.944 -30.798 1.00 86.38 366 ASP A O 1
ATOM 2885 N N . GLU A 1 367 ? 11.204 14.430 -32.835 1.00 87.19 367 GLU A N 1
ATOM 2886 C CA . GLU A 1 367 ? 9.923 15.134 -32.710 1.00 87.19 367 GLU A CA 1
ATOM 2887 C C . GLU A 1 367 ? 10.034 16.625 -32.336 1.00 87.19 367 GLU A C 1
ATOM 2889 O O . GLU A 1 367 ? 9.038 17.240 -31.952 1.00 87.19 367 GLU A O 1
ATOM 2894 N N . THR A 1 368 ? 11.210 17.247 -32.488 1.00 89.00 368 THR A N 1
ATOM 2895 C CA . THR A 1 368 ? 11.354 18.687 -32.252 1.00 89.00 368 THR A CA 1
ATOM 2896 C C . THR A 1 368 ? 11.075 19.509 -33.502 1.00 89.00 368 THR A C 1
ATOM 2898 O O . THR A 1 368 ? 11.255 19.067 -34.640 1.00 89.00 368 THR A O 1
ATOM 2901 N N . TYR A 1 369 ? 10.642 20.750 -33.284 1.00 90.12 369 TYR A N 1
ATOM 2902 C CA . TYR A 1 369 ? 10.361 21.696 -34.359 1.00 90.12 369 TYR A CA 1
ATOM 2903 C C . TYR A 1 369 ? 11.614 21.992 -35.198 1.00 90.12 369 TYR A C 1
ATOM 2905 O O . TYR A 1 369 ? 11.540 22.122 -36.416 1.00 90.12 369 TYR A O 1
ATOM 2913 N N . GLU A 1 370 ? 12.785 22.035 -34.564 1.00 93.31 370 GLU A N 1
ATOM 2914 C CA . GLU A 1 370 ? 14.070 22.245 -35.230 1.00 93.31 370 GLU A CA 1
ATOM 2915 C C . GLU A 1 370 ? 14.411 21.102 -36.191 1.00 93.31 370 GLU A C 1
ATOM 2917 O O . GLU A 1 370 ? 14.839 21.361 -37.314 1.00 93.31 370 GLU A O 1
ATOM 2922 N N . MET A 1 371 ? 14.182 19.849 -35.779 1.00 93.25 371 MET A N 1
ATOM 2923 C CA . MET A 1 371 ? 14.376 18.672 -36.632 1.00 93.25 371 MET A CA 1
ATOM 2924 C C . MET A 1 371 ? 13.433 18.701 -37.838 1.00 93.25 371 MET A C 1
ATOM 2926 O O . MET A 1 371 ? 13.852 18.459 -38.969 1.00 93.25 371 MET A O 1
ATOM 2930 N N . GLN A 1 372 ? 12.164 19.044 -37.608 1.00 94.69 372 GLN A N 1
ATOM 2931 C CA . GLN A 1 372 ? 11.164 19.139 -38.671 1.00 94.69 372 GLN A CA 1
ATOM 2932 C C . GLN A 1 372 ? 11.529 20.215 -39.697 1.00 94.69 372 GLN A C 1
ATOM 2934 O O . GLN A 1 372 ? 11.529 19.927 -40.891 1.00 94.69 372 GLN A O 1
ATOM 2939 N N . ASN A 1 373 ? 11.895 21.421 -39.251 1.00 95.44 373 ASN A N 1
ATOM 2940 C CA . ASN A 1 373 ? 12.310 22.494 -40.159 1.00 95.44 373 ASN A CA 1
ATOM 2941 C C . ASN A 1 373 ? 13.538 22.103 -40.966 1.00 95.44 373 ASN A C 1
ATOM 2943 O O . ASN A 1 373 ? 13.532 22.268 -42.177 1.00 95.44 373 ASN A O 1
ATOM 2947 N N . PHE A 1 374 ? 14.548 21.515 -40.321 1.00 94.94 374 PHE A N 1
ATOM 2948 C CA . PHE A 1 374 ? 15.745 21.060 -41.020 1.00 94.94 374 PHE A CA 1
ATOM 2949 C C . PHE A 1 374 ? 15.406 20.074 -42.151 1.00 94.94 374 PHE A C 1
ATOM 2951 O O . PHE A 1 374 ? 15.925 20.194 -43.260 1.00 94.94 374 PHE A O 1
ATOM 2958 N N . LEU A 1 375 ? 14.508 19.117 -41.894 1.00 93.50 375 LEU A N 1
ATOM 2959 C CA . LEU A 1 375 ? 14.063 18.159 -42.907 1.00 93.50 375 LEU A CA 1
ATOM 2960 C C . LEU A 1 375 ? 13.267 18.825 -44.037 1.00 93.50 375 LEU A C 1
ATOM 2962 O O . LEU A 1 375 ? 13.449 18.457 -45.199 1.00 93.50 375 LEU A O 1
ATOM 2966 N N . PHE A 1 376 ? 12.398 19.789 -43.724 1.00 95.19 376 PHE A N 1
ATOM 2967 C CA . PHE A 1 376 ? 11.646 20.526 -44.740 1.00 95.19 376 PHE A CA 1
ATOM 2968 C C . PHE A 1 376 ? 12.549 21.420 -45.589 1.00 95.19 376 PHE A C 1
ATOM 2970 O O . PHE A 1 376 ? 12.420 21.400 -46.810 1.00 95.19 376 PHE A O 1
ATOM 2977 N N . ASP A 1 377 ? 13.496 22.125 -44.979 1.00 92.88 377 ASP A N 1
ATOM 2978 C CA . ASP A 1 377 ? 14.464 22.962 -45.686 1.00 92.88 377 ASP A CA 1
ATOM 2979 C C . ASP A 1 377 ? 15.326 22.107 -46.620 1.00 92.88 377 ASP A C 1
ATOM 2981 O O . ASP A 1 377 ? 15.456 22.416 -47.803 1.00 92.88 377 ASP A O 1
ATOM 2985 N N . ALA A 1 378 ? 15.827 20.964 -46.137 1.00 92.31 378 ALA A N 1
ATOM 2986 C CA . ALA A 1 378 ? 16.565 20.019 -46.971 1.00 92.31 378 ALA A CA 1
ATOM 2987 C C . ALA A 1 378 ? 15.714 19.493 -48.140 1.00 92.31 378 ALA A C 1
ATOM 2989 O O . ALA A 1 378 ? 16.209 19.366 -49.261 1.00 92.31 378 ALA A O 1
ATOM 2990 N N . LEU A 1 379 ? 14.428 19.207 -47.905 1.00 92.75 379 LEU A N 1
ATOM 2991 C CA . LEU A 1 379 ? 13.497 18.786 -48.951 1.00 92.75 379 LEU A CA 1
ATOM 2992 C C . LEU A 1 379 ? 13.296 19.873 -50.013 1.00 92.75 379 LEU A C 1
ATOM 2994 O O . LEU A 1 379 ? 13.315 19.564 -51.205 1.00 92.75 379 LEU A O 1
ATOM 2998 N N . VAL A 1 380 ? 13.127 21.126 -49.590 1.00 92.31 380 VAL A N 1
ATOM 2999 C CA . VAL A 1 380 ? 12.985 22.276 -50.490 1.00 92.31 380 VAL A CA 1
ATOM 3000 C C . VAL A 1 380 ? 14.260 22.472 -51.308 1.00 92.31 380 VAL A C 1
ATOM 3002 O O . VAL A 1 380 ? 14.172 22.539 -52.532 1.00 92.31 380 VAL A O 1
ATOM 3005 N N . SER A 1 381 ? 15.439 22.435 -50.682 1.00 89.31 381 SER A N 1
ATOM 3006 C CA . SER A 1 381 ? 16.723 22.553 -51.385 1.00 89.31 381 SER A CA 1
ATOM 3007 C C . SER A 1 381 ? 16.966 21.427 -52.392 1.00 89.31 381 SER A C 1
ATOM 3009 O O . SER A 1 381 ? 17.497 21.668 -53.477 1.00 89.31 381 SER A O 1
ATOM 3011 N N . MET A 1 382 ? 16.548 20.192 -52.088 1.00 88.38 382 MET A N 1
ATOM 3012 C CA . MET A 1 382 ? 16.563 19.107 -53.078 1.00 88.38 382 MET A CA 1
ATOM 3013 C C . MET A 1 382 ? 15.630 19.408 -54.261 1.00 88.38 382 MET A C 1
ATOM 3015 O O . MET A 1 382 ? 15.963 19.093 -55.403 1.00 88.38 382 MET A O 1
ATOM 3019 N N . GLY A 1 383 ? 14.476 20.031 -54.006 1.00 87.88 383 GLY A N 1
ATOM 3020 C CA . GLY A 1 383 ? 13.555 20.503 -55.040 1.00 87.88 383 GLY A CA 1
ATOM 3021 C C . GLY A 1 383 ? 14.188 21.540 -55.967 1.00 87.88 383 GLY A C 1
ATOM 3022 O O . GLY A 1 383 ? 14.137 21.361 -57.181 1.00 87.88 383 GLY A O 1
ATOM 3023 N N . GLU A 1 384 ? 14.848 22.557 -55.409 1.00 89.12 384 GLU A N 1
ATOM 3024 C CA . GLU A 1 384 ? 15.550 23.609 -56.168 1.00 89.12 384 GLU A CA 1
ATOM 3025 C C . GLU A 1 384 ? 16.646 23.035 -57.077 1.00 89.12 384 GLU A C 1
ATOM 3027 O O . GLU A 1 384 ? 16.797 23.433 -58.232 1.00 89.12 384 GLU A O 1
ATOM 3032 N N . GLN A 1 385 ? 17.399 22.046 -56.585 1.00 86.44 385 GLN A N 1
ATOM 3033 C CA . GLN A 1 385 ? 18.426 21.369 -57.383 1.00 86.44 385 GLN A CA 1
ATOM 3034 C C . GLN A 1 385 ? 17.834 20.591 -58.563 1.00 86.44 385 GLN A C 1
ATOM 3036 O O . GLN A 1 385 ? 18.455 20.519 -59.624 1.00 86.44 385 GLN A O 1
ATOM 3041 N N . LEU A 1 386 ? 16.646 20.006 -58.390 1.00 86.31 386 LEU A N 1
ATOM 3042 C CA . LEU A 1 386 ? 15.954 19.269 -59.446 1.00 86.31 386 LEU A CA 1
ATOM 3043 C C . LEU A 1 386 ? 15.314 20.197 -60.485 1.00 86.31 386 LEU A C 1
ATOM 3045 O O . LEU A 1 386 ? 15.271 19.836 -61.661 1.00 86.31 386 LEU A O 1
ATOM 3049 N N . THR A 1 387 ? 14.815 21.367 -60.076 1.00 89.50 387 THR A N 1
ATOM 3050 C CA . THR A 1 387 ? 14.209 22.357 -60.982 1.00 89.50 387 THR A CA 1
ATOM 3051 C C . THR A 1 387 ? 15.242 23.261 -61.652 1.00 89.50 387 THR A C 1
ATOM 3053 O O . THR A 1 387 ? 14.952 23.820 -62.706 1.00 89.50 387 THR A O 1
ATOM 3056 N N . GLY A 1 388 ? 16.449 23.374 -61.088 1.00 81.62 388 GLY A N 1
ATOM 3057 C CA . GLY A 1 388 ? 17.521 24.225 -61.607 1.00 81.62 388 GLY A CA 1
ATOM 3058 C C . GLY A 1 388 ? 17.299 25.721 -61.362 1.00 81.62 388 GLY A C 1
ATOM 3059 O O . GLY A 1 388 ? 18.025 26.541 -61.923 1.00 81.62 388 GLY A O 1
ATOM 3060 N N . GLU A 1 389 ? 16.318 26.073 -60.532 1.00 72.06 389 GLU A N 1
ATOM 3061 C CA . GLU A 1 389 ? 15.945 27.446 -60.196 1.00 72.06 389 GLU A CA 1
ATOM 3062 C C . GLU A 1 389 ? 15.819 27.564 -58.668 1.00 72.06 389 GLU A C 1
ATOM 3064 O O . GLU A 1 389 ? 15.067 26.784 -58.076 1.00 72.06 389 GLU A O 1
ATOM 3069 N N . PRO A 1 390 ? 16.552 28.491 -58.017 1.00 76.94 390 PRO A N 1
ATOM 3070 C CA . PRO A 1 390 ? 16.347 28.790 -56.602 1.00 76.94 390 PRO A CA 1
ATOM 3071 C C . PRO A 1 390 ? 14.994 29.491 -56.402 1.00 76.94 390 PRO A C 1
ATOM 3073 O O . PRO A 1 390 ? 14.568 30.254 -57.276 1.00 76.94 390 PRO A O 1
ATOM 3076 N N . LEU A 1 391 ? 14.333 29.227 -55.271 1.00 63.88 391 LEU A N 1
ATOM 3077 C CA . LEU A 1 391 ? 13.064 29.863 -54.891 1.00 63.88 391 LEU A CA 1
ATOM 3078 C C . LEU A 1 391 ? 13.218 31.330 -54.471 1.00 63.88 391 LEU A C 1
ATOM 3080 O O . LEU A 1 391 ? 14.275 31.711 -53.912 1.00 63.88 391 LEU A O 1
#

Sequence (391 aa):
MVAFRNKGVIDPKSITTFGVSSKEGEGAIGFFGTGLKYAISIILRQGGSITIYAGMDKMEFGTRQEKIRVDEFTFVTMNGQALGFTTEVGKTWETWQAFRELYCNTLDEQGECFVTDEEPEPAEDETLIIVRGKEFYDSWVNRDAIILGSEPLHQMPGLDVHAGASEYVFYRGIRALKLSLPSIYTYNISSSMDLTEDRTIKHSFYADHYIRQGLSQLTDKYAISRVVVPADGVYERSIDFSSTTPSEEFATVVRVLAKSFTKGLNHSAVTACRGNLLDSLANVEHMPLTSIDQVRMDRAIAFCKGIGFSVDEYPIVVTEFLGEGVLGRAHNEHIFISKRTLMMGTKMLCGTLIEEFIHLRHKLRDETYEMQNFLFDALVSMGEQLTGEPL

Solvent-accessible surface area (backbone atoms only — not comparable to full-atom values): 21446 Å² total; per-residue (Å²): 76,42,37,39,36,30,74,44,56,62,62,66,62,35,65,64,38,87,93,42,63,81,77,96,64,101,74,63,80,37,54,56,28,62,44,55,49,31,25,53,17,41,40,47,68,74,73,22,45,47,36,38,26,38,9,80,48,78,41,46,47,50,74,44,81,46,74,61,94,92,46,77,43,48,27,33,17,52,74,83,42,75,49,93,48,37,40,67,44,52,68,88,56,54,58,56,55,32,48,48,39,55,51,34,45,26,52,67,57,73,32,49,76,49,74,44,93,65,87,78,84,73,44,73,62,19,23,38,38,40,41,42,40,71,68,53,48,51,36,63,77,51,31,71,78,45,36,61,84,73,74,62,77,42,82,46,91,36,22,33,37,26,78,51,64,27,51,46,34,24,45,76,42,30,53,24,44,77,52,97,37,40,25,74,46,24,42,28,34,66,49,92,76,69,56,42,94,88,51,30,55,66,52,65,68,58,54,54,48,40,49,45,48,30,62,31,55,38,68,54,66,69,62,45,50,48,49,41,42,36,64,87,83,31,39,51,64,72,62,72,32,58,91,41,84,53,29,72,52,33,39,49,50,50,49,53,40,59,76,66,66,48,83,64,52,42,63,32,51,50,54,31,39,39,81,65,46,62,74,45,58,84,70,57,72,74,51,84,71,50,77,68,53,44,55,42,49,53,50,25,51,53,50,37,40,75,76,74,39,65,50,77,82,29,58,75,44,46,27,81,69,69,56,92,92,38,48,51,44,55,54,95,76,27,35,36,33,16,47,61,27,67,74,66,31,55,68,51,36,34,52,40,45,52,52,26,37,40,35,66,76,69,66,43,56,86,96,36,70,67,40,51,48,53,54,51,51,52,51,50,54,53,47,26,68,74,71,74,49,81,133

Radius of gyration: 33.17 Å; Cα contacts (8 Å, |Δi|>4): 675; chains: 1; bounding box: 68×49×101 Å

Foldseek 3Di:
DKKFKFFAFDDCCLQQDPPDFDDDDPDQPATGSLLQNLLLLQLQVQVKWKWKDRAPDIWTKHWDWDDDPHDIFIFIDTVNHGGPDGSCRNVVDDLLLSLLNRVSVRVSRVIDMDDDPDDDDGHRRMMMMDMGDDRNVVSVVVVCLFFPPFDFPDDDQFKGWAADKHQFEAEPRGTADGHPFIARIHIYGDDDADADPSRHGPDCVVVLVSVLQRLLADQDLVSLCCLQQPDPRHPSLVRQNQPYQHDPNSLVSLVVCQVVVPPRGRVNSVNNSVVVVLVCVVVADADDDDPLLVVLLVVLCVVCVVLPQNLVVAAEGEHCDDGDPDQWAAHPSYIYGHVVQSVVGSVSVNVSSRVNSCCNPVVDDPPDPVSVVVVVVSVLVSVCVVVVHHD

Mean predicted aligned error: 12.26 Å